Protein AF-0000000068947166 (afdb_homodimer)

Sequence (460 aa):
MSSISSGTAPTTKSAACFSRIQKSATYSSRSMLLSSLSSSSSPASAKLLNSSNGSSSSSSSPKPFRPVMRSREADRLEEERLLHVQWQDITVKMVVDAPASVAYKLYADRELFPKWLPFLSSVEAVEGSPDLSRYLVKFESFGKKFEYYFLAKNLEPIPDRKLHWRSIEGFANRGSVRFFHRGPSSCLVEINFSFEVPHAFAPVAFLMKPFMERLIRGGLESFAAFVKTTMSSISSGTAPTTKSAACFSRIQKSATYSSRSMLLSSLSSSSSPASAKLLNSSNGSSSSSSSPKPFRPVMRSREADRLEEERLLHVQWQDITVKMVVDAPASVAYKLYADRELFPKWLPFLSSVEAVEGSPDLSRYLVKFESFGKKFEYYFLAKNLEPIPDRKLHWRSIEGFANRGSVRFFHRGPSSCLVEINFSFEVPHAFAPVAFLMKPFMERLIRGGLESFAAFVKTT

Structure (mmCIF, N/CA/C/O backbone):
data_AF-0000000068947166-model_v1
#
loop_
_entity.id
_entity.type
_entity.pdbx_description
1 polymer '(rape) hypothetical protein'
#
loop_
_atom_site.group_PDB
_atom_site.id
_atom_site.type_symbol
_atom_site.label_atom_id
_atom_site.label_alt_id
_atom_site.label_comp_id
_atom_site.label_asym_id
_atom_site.label_entity_id
_atom_site.label_seq_id
_atom_site.pdbx_PDB_ins_code
_atom_site.Cartn_x
_atom_site.Cartn_y
_atom_site.Cartn_z
_atom_site.occupancy
_atom_site.B_iso_or_equiv
_atom_site.auth_seq_id
_atom_site.auth_comp_id
_atom_site.auth_asym_id
_atom_site.auth_atom_id
_atom_site.pdbx_PDB_model_num
ATOM 1 N N . MET A 1 1 ? 62.562 11.648 -34.281 1 17.89 1 MET A N 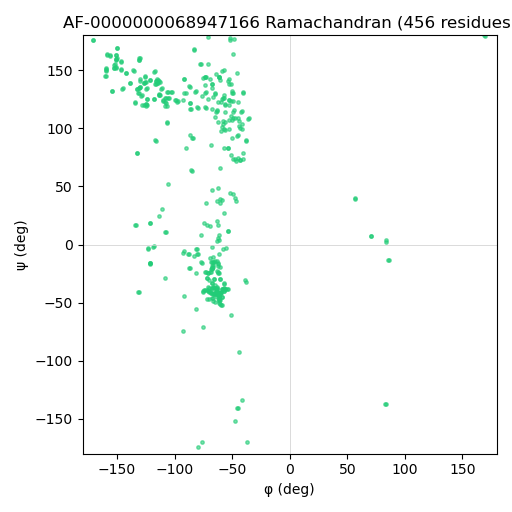1
ATOM 2 C CA . MET A 1 1 ? 63.375 10.922 -33.344 1 17.89 1 MET A CA 1
ATOM 3 C C . MET A 1 1 ? 62.594 9.867 -32.594 1 17.89 1 MET A C 1
ATOM 5 O O . MET A 1 1 ? 61.344 9.914 -32.594 1 17.89 1 MET A O 1
ATOM 9 N N . SER A 1 2 ? 63.219 9.508 -31.375 1 17.89 2 SER A N 1
ATOM 10 C CA . SER A 1 2 ? 63.312 8.273 -30.594 1 17.89 2 SER A CA 1
ATOM 11 C C . SER A 1 2 ? 62 7.902 -29.938 1 17.89 2 SER A C 1
ATOM 13 O O . SER A 1 2 ? 61.125 8.75 -29.797 1 17.89 2 SER A O 1
ATOM 15 N N . SER A 1 3 ? 62.031 6.785 -29.25 1 19.05 3 SER A N 1
ATOM 16 C CA . SER A 1 3 ? 61.625 5.445 -28.859 1 19.05 3 SER A CA 1
ATOM 17 C C . SER A 1 3 ? 60.969 5.453 -27.484 1 19.05 3 SER A C 1
ATOM 19 O O . SER A 1 3 ? 61.594 5.18 -26.469 1 19.05 3 SER A O 1
ATOM 21 N N . ILE A 1 4 ? 60.312 6.523 -27.125 1 21.42 4 ILE A N 1
ATOM 22 C CA . ILE A 1 4 ? 60.062 6.59 -25.688 1 21.42 4 ILE A CA 1
ATOM 23 C C . ILE A 1 4 ? 59.219 5.383 -25.266 1 21.42 4 ILE A C 1
ATOM 25 O O . ILE A 1 4 ? 58.031 5.316 -25.562 1 21.42 4 ILE A O 1
ATOM 29 N N . SER A 1 5 ? 59.75 4.145 -25.359 1 17.81 5 SER A N 1
ATOM 30 C CA . SER A 1 5 ? 59.281 2.779 -25.172 1 17.81 5 SER A CA 1
ATOM 31 C C . SER A 1 5 ? 58.812 2.547 -23.734 1 17.81 5 SER A C 1
ATOM 33 O O . SER A 1 5 ? 58.375 1.447 -23.375 1 17.81 5 SER A O 1
ATOM 35 N N . SER A 1 6 ? 59.062 3.559 -22.797 1 18.94 6 SER A N 1
ATOM 36 C CA . SER A 1 6 ? 59.438 2.936 -21.531 1 18.94 6 SER A CA 1
ATOM 37 C C . SER A 1 6 ? 58.312 2.096 -20.969 1 18.94 6 SER A C 1
ATOM 39 O O . SER A 1 6 ? 57.156 2.537 -20.953 1 18.94 6 SER A O 1
ATOM 41 N N . GLY A 1 7 ? 58.438 0.701 -20.828 1 18.56 7 GLY A N 1
ATOM 42 C CA . GLY A 1 7 ? 57.969 -0.631 -20.5 1 18.56 7 GLY A CA 1
ATOM 43 C C . GLY A 1 7 ? 57.562 -0.778 -19.047 1 18.56 7 GLY A C 1
ATOM 44 O O . GLY A 1 7 ? 57.281 -1.886 -18.578 1 18.56 7 GLY A O 1
ATOM 45 N N . THR A 1 8 ? 57.594 0.301 -18.25 1 18.56 8 THR A N 1
ATOM 46 C CA . THR A 1 8 ? 57.906 -0.115 -16.875 1 18.56 8 THR A CA 1
ATOM 47 C C . THR A 1 8 ? 56.844 -1.096 -16.375 1 18.56 8 THR A C 1
ATOM 49 O O . THR A 1 8 ? 55.656 -0.842 -16.484 1 18.56 8 THR A O 1
ATOM 52 N N . ALA A 1 9 ? 57.219 -2.35 -15.938 1 20.03 9 ALA A N 1
ATOM 53 C CA . ALA A 1 9 ? 56.906 -3.723 -15.555 1 20.03 9 ALA A CA 1
ATOM 54 C C . ALA A 1 9 ? 56.25 -3.773 -14.18 1 20.03 9 ALA A C 1
ATOM 56 O O . ALA A 1 9 ? 55.875 -4.848 -13.703 1 20.03 9 ALA A O 1
ATOM 57 N N . PRO A 1 10 ? 55.688 -2.688 -13.625 1 18.22 10 PRO A N 1
ATOM 58 C CA . PRO A 1 10 ? 55.906 -2.891 -12.188 1 18.22 10 PRO A CA 1
ATOM 59 C C . PRO A 1 10 ? 55.438 -4.254 -11.703 1 18.22 10 PRO A C 1
ATOM 61 O O . PRO A 1 10 ? 54.625 -4.906 -12.383 1 18.22 10 PRO A O 1
ATOM 64 N N . THR A 1 11 ? 55.688 -4.488 -10.344 1 17.38 11 THR A N 1
ATOM 65 C CA . THR A 1 11 ? 56 -5.375 -9.234 1 17.38 11 THR A CA 1
ATOM 66 C C . THR A 1 11 ? 54.812 -6.223 -8.844 1 17.38 11 THR A C 1
ATOM 68 O O . THR A 1 11 ? 53.656 -5.77 -8.945 1 17.38 11 THR A O 1
ATOM 71 N N . THR A 1 12 ? 55.062 -7.438 -8.453 1 17.78 12 THR A N 1
ATOM 72 C CA . THR A 1 12 ? 54.781 -8.836 -8.18 1 17.78 12 THR A CA 1
ATOM 73 C C . THR A 1 12 ? 53.969 -8.984 -6.895 1 17.78 12 THR A C 1
ATOM 75 O O . THR A 1 12 ? 53.688 -10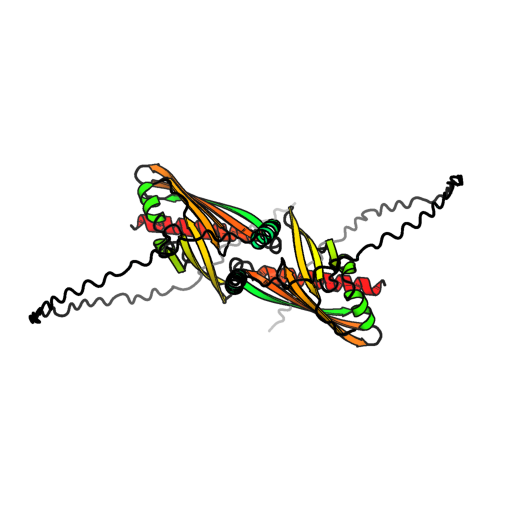.102 -6.457 1 17.78 12 THR A O 1
ATOM 78 N N . LYS A 1 13 ? 53.5 -7.73 -6.34 1 17.55 13 LYS A N 1
ATOM 79 C CA . LYS A 1 13 ? 53.406 -8.062 -4.922 1 17.55 13 LYS A CA 1
ATOM 80 C C . LYS A 1 13 ? 52.812 -9.453 -4.719 1 17.55 13 LYS A C 1
ATOM 82 O O . LYS A 1 13 ? 52.188 -10 -5.629 1 17.55 13 LYS A O 1
ATOM 87 N N . SER A 1 14 ? 51.781 -9.492 -3.703 1 16.3 14 SER A N 1
ATOM 88 C CA . SER A 1 14 ? 51.688 -10.18 -2.42 1 16.3 14 SER A CA 1
ATOM 89 C C . SER A 1 14 ? 51 -11.539 -2.57 1 16.3 14 SER A C 1
ATOM 91 O O . SER A 1 14 ? 50.031 -11.68 -3.295 1 16.3 14 SER A O 1
ATOM 93 N N . ALA A 1 15 ? 51.719 -12.57 -2.119 1 16.28 15 ALA A N 1
ATOM 94 C CA . ALA A 1 15 ? 51.812 -14.008 -1.93 1 16.28 15 ALA A CA 1
ATOM 95 C C . ALA A 1 15 ? 50.531 -14.586 -1.323 1 16.28 15 ALA A C 1
ATOM 97 O O . ALA A 1 15 ? 49.719 -13.852 -0.788 1 16.28 15 ALA A O 1
ATOM 98 N N . ALA A 1 16 ? 50.719 -15.695 -0.586 1 16.22 16 ALA A N 1
ATOM 99 C CA . ALA A 1 16 ? 50.438 -17.125 -0.541 1 16.22 16 ALA A CA 1
ATOM 100 C C . ALA A 1 16 ? 49.406 -17.453 0.522 1 16.22 16 ALA A C 1
ATOM 102 O O . ALA A 1 16 ? 48.75 -18.516 0.466 1 16.22 16 ALA A O 1
ATOM 103 N N . CYS A 1 17 ? 49.281 -16.656 1.667 1 18.05 17 CYS A N 1
ATOM 104 C CA . CYS A 1 17 ? 49.188 -17.594 2.771 1 18.05 17 CYS A CA 1
ATOM 105 C C . CYS A 1 17 ? 47.875 -18.391 2.713 1 18.05 17 CYS A C 1
ATOM 107 O O . CYS A 1 17 ? 46.781 -17.797 2.633 1 18.05 17 CYS A O 1
ATOM 109 N N . PHE A 1 18 ? 47.938 -19.766 2.543 1 16.98 18 PHE A N 1
ATOM 110 C CA . PHE A 1 18 ? 47.281 -21.062 2.377 1 16.98 18 PHE A CA 1
ATOM 111 C C . PHE A 1 18 ? 46.469 -21.406 3.609 1 16.98 18 PHE A C 1
ATOM 113 O O . PHE A 1 18 ? 45.875 -22.484 3.684 1 16.98 18 PHE A O 1
ATOM 120 N N . SER A 1 19 ? 46.375 -20.469 4.684 1 17.69 19 SER A N 1
ATOM 121 C CA . SER A 1 19 ? 46.156 -21.359 5.82 1 17.69 19 SER A CA 1
ATOM 122 C C . SER A 1 19 ? 44.938 -22.219 5.605 1 17.69 19 SER A C 1
ATOM 124 O O . SER A 1 19 ? 43.938 -21.766 5.031 1 17.69 19 SER A O 1
ATOM 126 N N . ARG A 1 20 ? 45.125 -23.578 5.781 1 17.05 20 ARG A N 1
ATOM 127 C CA . ARG A 1 20 ? 44.5 -24.906 5.715 1 17.05 20 ARG A CA 1
ATOM 128 C C . ARG A 1 20 ? 43.312 -25 6.668 1 17.05 20 ARG A C 1
ATOM 130 O O . ARG A 1 20 ? 43.5 -25.109 7.883 1 17.05 20 ARG A O 1
ATOM 137 N N . ILE A 1 21 ? 42.531 -23.984 6.801 1 18.72 21 ILE A N 1
ATOM 138 C CA . ILE A 1 21 ? 41.562 -24.25 7.859 1 18.72 21 ILE A CA 1
ATOM 139 C C . ILE A 1 21 ? 40.938 -25.625 7.68 1 18.72 21 ILE A C 1
ATOM 141 O O . ILE A 1 21 ? 40.438 -25.953 6.609 1 18.72 21 ILE A O 1
ATOM 145 N N . GLN A 1 22 ? 41.406 -26.516 8.68 1 16.22 22 GLN A N 1
ATOM 146 C CA . GLN A 1 22 ? 41.156 -27.906 9.031 1 16.22 22 GLN A CA 1
ATOM 147 C C . GLN A 1 22 ? 39.688 -28.25 9.023 1 16.22 22 GLN A C 1
ATOM 149 O O . GLN A 1 22 ? 38.844 -27.453 9.492 1 16.22 22 GLN A O 1
ATOM 154 N N . LYS A 1 23 ? 39.312 -29.219 8.242 1 17.73 23 LYS A N 1
ATOM 155 C CA . LYS A 1 23 ? 38.188 -30.047 7.801 1 17.73 23 LYS A CA 1
ATOM 156 C C . LYS A 1 23 ? 37.562 -30.812 8.977 1 17.73 23 LYS A C 1
ATOM 158 O O . LYS A 1 23 ? 36.719 -31.656 8.781 1 17.73 23 LYS A O 1
ATOM 163 N N . SER A 1 24 ? 37.438 -30.203 10.227 1 17.11 24 SER A N 1
ATOM 164 C CA . SER A 1 24 ? 37.156 -31.297 11.141 1 17.11 24 SER A CA 1
ATOM 165 C C . SER A 1 24 ? 35.906 -32.062 10.695 1 17.11 24 SER A C 1
ATOM 167 O O . SER A 1 24 ? 34.812 -31.516 10.602 1 17.11 24 SER A O 1
ATOM 169 N N . ALA A 1 25 ? 36.094 -33.219 10.016 1 16.91 25 ALA A N 1
ATOM 170 C CA . ALA A 1 25 ? 35.312 -34.312 9.43 1 16.91 25 ALA A CA 1
ATOM 171 C C . ALA A 1 25 ? 34.625 -35.125 10.508 1 16.91 25 ALA A C 1
ATOM 173 O O . ALA A 1 25 ? 33.844 -36.031 10.203 1 16.91 25 ALA A O 1
ATOM 174 N N . THR A 1 26 ? 34.75 -34.906 11.773 1 17.62 26 THR A N 1
ATOM 175 C CA . THR A 1 26 ? 34.656 -36.25 12.297 1 17.62 26 THR A CA 1
ATOM 176 C C . THR A 1 26 ? 33.312 -36.906 11.906 1 17.62 26 THR A C 1
ATOM 178 O O . THR A 1 26 ? 32.281 -36.281 12.062 1 17.62 26 THR A O 1
ATOM 181 N N . TYR A 1 27 ? 33.438 -38.156 11.234 1 16.06 27 TYR A N 1
ATOM 182 C CA . TYR A 1 27 ? 32.688 -39.219 10.586 1 16.06 27 TYR A CA 1
ATOM 183 C C . TYR A 1 27 ? 31.875 -40 11.609 1 16.06 27 TYR A C 1
ATOM 185 O O . TYR A 1 27 ? 31.141 -40.938 11.25 1 16.06 27 TYR A O 1
ATOM 193 N N . SER A 1 28 ? 32.062 -39.844 12.875 1 15.98 28 SER A N 1
ATOM 194 C CA . SER A 1 28 ? 31.906 -41.188 13.383 1 15.98 28 SER A CA 1
ATOM 195 C C . SER A 1 28 ? 30.609 -41.812 12.898 1 15.98 28 SER A C 1
ATOM 197 O O . SER A 1 28 ? 29.688 -41.125 12.492 1 15.98 28 SER A O 1
ATOM 199 N N . SER A 1 29 ? 30.547 -43.219 13.367 1 16.17 29 SER A N 1
ATOM 200 C CA . SER A 1 29 ? 30.188 -44.625 13.141 1 16.17 29 SER A CA 1
ATOM 201 C C . SER A 1 29 ? 28.688 -44.844 13.289 1 16.17 29 SER A C 1
ATOM 203 O O . SER A 1 29 ? 27.984 -44 13.883 1 16.17 29 SER A O 1
ATOM 205 N N . ARG A 1 30 ? 28.328 -46.219 13.305 1 16.73 30 ARG A N 1
ATOM 206 C CA . ARG A 1 30 ? 27.5 -47.25 12.688 1 16.73 30 ARG A CA 1
ATOM 207 C C . ARG A 1 30 ? 26.172 -47.406 13.406 1 16.73 30 ARG A C 1
ATOM 209 O O . ARG A 1 30 ? 25.109 -47.406 12.766 1 16.73 30 ARG A O 1
ATOM 216 N N . SER A 1 31 ? 26.188 -48.062 14.664 1 16.84 31 SER A N 1
ATOM 217 C CA . SER A 1 31 ? 25.609 -49.406 14.773 1 16.84 31 SER A CA 1
ATOM 218 C C . SER A 1 31 ? 24.094 -49.344 14.875 1 16.84 31 SER A C 1
ATOM 220 O O . SER A 1 31 ? 23.531 -48.281 15.156 1 16.84 31 SER A O 1
ATOM 222 N N . MET A 1 32 ? 23.516 -50.625 15.109 1 16.52 32 MET A N 1
ATOM 223 C CA . MET A 1 32 ? 22.516 -51.594 14.695 1 16.52 32 MET A CA 1
ATOM 224 C C . MET A 1 32 ? 21.219 -51.406 15.453 1 16.52 32 MET A C 1
ATOM 226 O O . MET A 1 32 ? 20.125 -51.531 14.883 1 16.52 32 MET A O 1
ATOM 230 N N . LEU A 1 33 ? 21.234 -51.188 16.828 1 17.17 33 LEU A N 1
ATOM 231 C CA . LEU A 1 33 ? 20.484 -52.281 17.469 1 17.17 33 LEU A CA 1
ATOM 232 C C . LEU A 1 33 ? 18.984 -52.062 17.281 1 17.17 33 LEU A C 1
ATOM 234 O O . LEU A 1 33 ? 18.484 -50.938 17.438 1 17.17 33 LEU A O 1
ATOM 238 N N . LEU A 1 34 ? 18.359 -53.125 16.781 1 17.88 34 LEU A N 1
ATOM 239 C CA . LEU A 1 34 ? 17.094 -53.656 16.312 1 17.88 34 LEU A CA 1
ATOM 240 C C . LEU A 1 34 ? 16.062 -53.656 17.438 1 17.88 34 LEU A C 1
ATOM 242 O O . LEU A 1 34 ? 14.906 -54.062 17.219 1 17.88 34 LEU A O 1
ATOM 246 N N . SER A 1 35 ? 16.391 -53.094 18.594 1 17.62 35 SER A N 1
ATOM 247 C CA . SER A 1 35 ? 15.594 -53.906 19.5 1 17.62 35 SER A CA 1
ATOM 248 C C . SER A 1 35 ? 14.133 -53.938 19.078 1 17.62 35 SER A C 1
ATOM 250 O O . SER A 1 35 ? 13.617 -52.969 18.516 1 17.62 35 SER A O 1
ATOM 252 N N . SER A 1 36 ? 13.594 -55.188 19.188 1 18.36 36 SER A N 1
ATOM 253 C CA . SER A 1 36 ? 12.453 -56.031 18.906 1 18.36 36 SER A CA 1
ATOM 254 C C . SER A 1 36 ? 11.195 -55.531 19.609 1 18.36 36 SER A C 1
ATOM 256 O O . SER A 1 36 ? 10.141 -56.156 19.547 1 18.36 36 SER A O 1
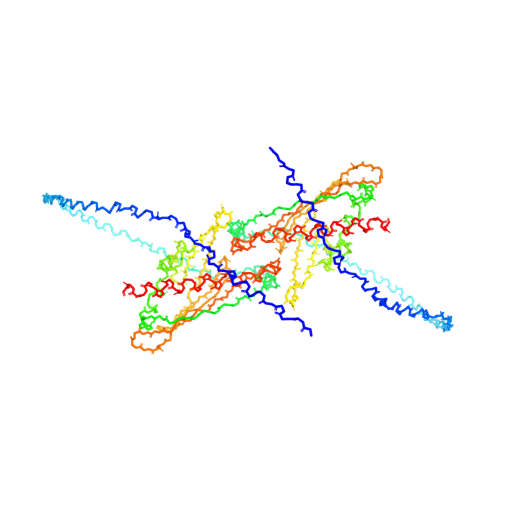ATOM 258 N N . LEU A 1 37 ? 11.195 -54.312 20.047 1 18.8 37 LEU A N 1
ATOM 259 C CA . LEU A 1 37 ? 10.133 -54.344 21.047 1 18.8 37 LEU A CA 1
ATOM 260 C C . LEU A 1 37 ? 8.852 -54.938 20.453 1 18.8 37 LEU A C 1
ATOM 262 O O . LEU A 1 37 ? 8.469 -54.625 19.344 1 18.8 37 LEU A O 1
ATOM 266 N N . SER A 1 38 ? 8.422 -56 21.172 1 17.45 38 SER A N 1
ATOM 267 C CA . SER A 1 38 ? 7.434 -57.062 21.188 1 17.45 38 SER A CA 1
ATOM 268 C C . SER A 1 38 ? 6.031 -56.531 20.922 1 17.45 38 SER A C 1
ATOM 270 O O . SER A 1 38 ? 5.766 -55.344 21.109 1 17.45 38 SER A O 1
ATOM 272 N N . SER A 1 39 ? 5.184 -57.5 20.594 1 17.27 39 SER A N 1
ATOM 273 C CA . SER A 1 39 ? 4.039 -57.969 19.812 1 17.27 39 SER A CA 1
ATOM 274 C C . SER A 1 39 ? 2.725 -57.531 20.453 1 17.27 39 SER A C 1
ATOM 276 O O . SER A 1 39 ? 1.707 -57.406 19.766 1 17.27 39 SER A O 1
ATOM 278 N N . SER A 1 40 ? 2.66 -57.25 21.797 1 18.58 40 SER A N 1
ATOM 279 C CA . SER A 1 40 ? 1.491 -57.969 22.266 1 18.58 40 SER A CA 1
ATOM 280 C C . SER A 1 40 ? 0.206 -57.406 21.672 1 18.58 40 SER A C 1
ATOM 282 O O . SER A 1 40 ? 0.058 -56.188 21.578 1 18.58 40 SER A O 1
ATOM 284 N N . SER A 1 41 ? -0.569 -58.281 21.078 1 18.53 41 SER A N 1
ATOM 285 C CA . SER A 1 41 ? -1.739 -58.406 20.219 1 18.53 41 SER A CA 1
ATOM 286 C C . SER A 1 41 ? -3.014 -58 20.938 1 18.53 41 SER A C 1
ATOM 288 O O . SER A 1 41 ? -4.086 -57.938 20.344 1 18.53 41 SER A O 1
ATOM 290 N N . SER A 1 42 ? -3.027 -57.281 22.109 1 19.97 42 SER A N 1
ATOM 291 C CA . SER A 1 42 ? -4.293 -57.75 22.688 1 19.97 42 SER A CA 1
ATOM 292 C C . SER A 1 42 ? -5.465 -57.406 21.766 1 19.97 42 SER A C 1
ATOM 294 O O . SER A 1 42 ? -5.441 -56.406 21.062 1 19.97 42 SER A O 1
ATOM 296 N N . PRO A 1 43 ? -6.43 -58.406 21.703 1 20.73 43 PRO A N 1
ATOM 297 C CA . PRO A 1 43 ? -7.555 -58.688 20.812 1 20.73 43 PRO A CA 1
ATOM 298 C C . PRO A 1 43 ? -8.68 -57.656 20.922 1 20.73 43 PRO A C 1
ATOM 300 O O . PRO A 1 43 ? -9.305 -57.531 21.984 1 20.73 43 PRO A O 1
ATOM 303 N N . ALA A 1 44 ? -8.43 -56.438 20.906 1 20 44 ALA A N 1
ATOM 304 C CA . ALA A 1 44 ? -9.633 -55.656 21.234 1 20 44 ALA A CA 1
ATOM 305 C C . ALA A 1 44 ? -10.812 -56.094 20.359 1 20 44 ALA A C 1
ATOM 307 O O . ALA A 1 44 ? -10.656 -56.281 19.156 1 20 44 ALA A O 1
ATOM 308 N N . SER A 1 45 ? -11.805 -56.75 21.047 1 20.14 45 SER A N 1
ATOM 309 C CA . SER A 1 45 ? -13.102 -57.281 20.641 1 20.14 45 SER A CA 1
ATOM 310 C C . SER A 1 45 ? -13.898 -56.219 19.859 1 20.14 45 SER A C 1
ATOM 312 O O . SER A 1 45 ? -13.945 -55.062 20.266 1 20.14 45 SER A O 1
ATOM 314 N N . ALA A 1 46 ? -14.125 -56.469 18.625 1 18.22 46 ALA A N 1
ATOM 315 C CA . ALA A 1 46 ? -14.867 -55.812 17.578 1 18.22 46 ALA A CA 1
ATOM 316 C C . ALA A 1 46 ? -16.344 -55.688 17.938 1 18.22 46 ALA A C 1
ATOM 318 O O . ALA A 1 46 ? -17.172 -56.438 17.438 1 18.22 46 ALA A O 1
ATOM 319 N N . LYS A 1 47 ? -16.766 -55.469 19.203 1 20.92 47 LYS A N 1
ATOM 320 C CA . LYS A 1 47 ? -18.219 -55.562 19.188 1 20.92 47 LYS A CA 1
ATOM 321 C C . LYS A 1 47 ? -18.812 -54.688 18.078 1 20.92 47 LYS A C 1
ATOM 323 O O . LYS A 1 47 ? -18.547 -53.5 18 1 20.92 47 LYS A O 1
ATOM 328 N N . LEU A 1 48 ? -19.031 -55.25 16.828 1 18.66 48 LEU A N 1
ATOM 329 C CA . LEU A 1 48 ? -19.672 -54.781 15.609 1 18.66 48 LEU A CA 1
ATOM 330 C C . LEU A 1 48 ? -21.047 -54.188 15.906 1 18.66 48 LEU A C 1
ATOM 332 O O . LEU A 1 48 ? -21.984 -54.906 16.203 1 18.66 48 LEU A O 1
ATOM 336 N N . LEU A 1 49 ? -21.172 -53.344 17 1 19.61 49 LEU A N 1
ATOM 337 C CA . LEU A 1 49 ? -22.594 -53.031 17.141 1 19.61 49 LEU A CA 1
ATOM 338 C C . LEU A 1 49 ? -23.156 -52.5 15.828 1 19.61 49 LEU A C 1
ATOM 340 O O . LEU A 1 49 ? -22.562 -51.656 15.188 1 19.61 49 LEU A O 1
ATOM 344 N N . ASN A 1 50 ? -23.984 -53.375 15.133 1 18.7 50 ASN A N 1
ATOM 345 C CA . ASN A 1 50 ? -24.75 -53.281 13.891 1 18.7 50 ASN A CA 1
ATOM 346 C C . ASN A 1 50 ? -25.703 -52.094 13.922 1 18.7 50 ASN A C 1
ATOM 348 O O . ASN A 1 50 ? -26.484 -51.906 12.992 1 18.7 50 ASN A O 1
ATOM 352 N N . SER A 1 51 ? -25.844 -51.281 15 1 21.75 51 SER A N 1
ATOM 353 C CA . SER A 1 51 ? -27.172 -50.688 14.922 1 21.75 51 SER A CA 1
ATOM 354 C C . SER A 1 51 ? -27.312 -49.844 13.664 1 21.75 51 SER A C 1
ATOM 356 O O . SER A 1 51 ? -26.453 -49.031 13.352 1 21.75 51 SER A O 1
ATOM 358 N N . SER A 1 52 ? -28.047 -50.375 12.703 1 20.55 52 SER A N 1
ATOM 359 C CA . SER A 1 52 ? -28.438 -49.875 11.383 1 20.55 52 SER A CA 1
ATOM 360 C C . SER A 1 52 ? -29.094 -48.5 11.477 1 20.55 52 SER A C 1
ATOM 362 O O . SER A 1 52 ? -29.547 -47.969 10.469 1 20.55 52 SER A O 1
ATOM 364 N N . ASN A 1 53 ? -29.062 -47.781 12.578 1 22.11 53 ASN A N 1
ATOM 365 C CA . ASN A 1 53 ? -30.078 -46.75 12.461 1 22.11 53 ASN A CA 1
ATOM 366 C C . ASN A 1 53 ? -29.828 -45.875 11.234 1 22.11 53 ASN A C 1
ATOM 368 O O . ASN A 1 53 ? -28.719 -45.406 11.016 1 22.11 53 ASN A O 1
ATOM 372 N N . GLY A 1 54 ? -30.578 -46.125 10.148 1 21.98 54 GLY A N 1
ATOM 373 C CA . GLY A 1 54 ? -30.703 -45.438 8.875 1 21.98 54 GLY A CA 1
ATOM 374 C C . GLY A 1 54 ? -30.859 -43.938 9.023 1 21.98 54 GLY A C 1
ATOM 375 O O . GLY A 1 54 ? -31.969 -43.406 8.875 1 21.98 54 GLY A O 1
ATOM 376 N N . SER A 1 55 ? -30.219 -43.25 9.938 1 24.69 55 SER A N 1
ATOM 377 C CA . SER A 1 55 ? -30.625 -41.844 9.938 1 24.69 55 SER A CA 1
ATOM 378 C C . SER A 1 55 ? -30.391 -41.219 8.578 1 24.69 55 SER A C 1
ATOM 380 O O . SER A 1 55 ? -29.344 -41.406 7.965 1 24.69 55 SER A O 1
ATOM 382 N N . SER A 1 56 ? -31.5 -40.969 7.812 1 24.14 56 SER A N 1
ATOM 383 C CA . SER A 1 56 ? -31.594 -40.188 6.566 1 24.14 56 SER A CA 1
ATOM 384 C C . SER A 1 56 ? -30.938 -38.844 6.695 1 24.14 56 SER A C 1
ATOM 386 O O . SER A 1 56 ? -31.312 -38.031 7.559 1 24.14 56 SER A O 1
ATOM 388 N N . SER A 1 57 ? -29.656 -38.781 6.719 1 26.56 57 SER A N 1
ATOM 389 C CA . SER A 1 57 ? -29 -37.469 6.703 1 26.56 57 SER A CA 1
ATOM 390 C C . SER A 1 57 ? -29.469 -36.625 5.531 1 26.56 57 SER A C 1
ATOM 392 O O . SER A 1 57 ? -29.359 -37.031 4.371 1 26.56 57 SER A O 1
ATOM 394 N N . SER A 1 58 ? -30.625 -35.969 5.742 1 28.08 58 SER A N 1
ATOM 395 C CA . SER A 1 58 ? -31.062 -34.969 4.785 1 28.08 58 SER A CA 1
ATOM 396 C C . SER A 1 58 ? -29.891 -34.062 4.395 1 28.08 58 SER A C 1
ATOM 398 O O . SER A 1 58 ? -29.188 -33.531 5.262 1 28.08 58 SER A O 1
ATOM 400 N N . SER A 1 59 ? -29.266 -34.406 3.352 1 27.27 59 SER A N 1
ATOM 401 C CA . SER A 1 59 ? -28.219 -33.625 2.697 1 27.27 59 SER A CA 1
ATOM 402 C C . SER A 1 59 ? -28.641 -32.188 2.541 1 27.27 59 SER A C 1
ATOM 404 O O . SER A 1 59 ? -29.625 -31.875 1.868 1 27.27 59 SER A O 1
ATOM 406 N N . SER A 1 60 ? -28.688 -31.453 3.65 1 31 60 SER A N 1
ATOM 407 C CA . SER A 1 60 ? -28.891 -30.031 3.422 1 31 60 SER A CA 1
ATOM 408 C C . SER A 1 60 ? -28.062 -29.531 2.248 1 31 60 SER A C 1
ATOM 410 O O . SER A 1 60 ? -26.891 -29.891 2.115 1 31 60 SER A O 1
ATOM 412 N N . SER A 1 61 ? -28.703 -29.312 1.121 1 28.64 61 SER A N 1
ATOM 413 C CA . SER A 1 61 ? -28.156 -28.719 -0.099 1 28.64 61 SER A CA 1
ATOM 414 C C . SER A 1 61 ? -27.266 -27.531 0.216 1 28.64 61 SER A C 1
ATOM 416 O O . SER A 1 61 ? -27.531 -26.766 1.147 1 28.64 61 SER A O 1
ATOM 418 N N . PRO A 1 62 ? -26.016 -27.625 -0.04 1 33 62 PRO A N 1
ATOM 419 C CA . PRO A 1 62 ? -25.141 -26.469 0.175 1 33 62 PRO A CA 1
ATOM 420 C C . PRO A 1 62 ? -25.766 -25.156 -0.34 1 33 62 PRO A C 1
ATOM 422 O O . PRO A 1 62 ? -26.438 -25.156 -1.376 1 33 62 PRO A O 1
ATOM 425 N N . LYS A 1 63 ? -26.234 -24.266 0.466 1 36.97 63 LYS A N 1
ATOM 426 C CA . LYS A 1 63 ? -26.719 -22.953 0.045 1 36.97 63 LYS A CA 1
ATOM 427 C C . LYS A 1 63 ? -25.906 -22.406 -1.124 1 36.97 63 LYS A C 1
ATOM 429 O O . LYS A 1 63 ? -24.672 -22.469 -1.107 1 36.97 63 LYS A O 1
ATOM 434 N N . PRO A 1 64 ? -26.5 -22.375 -2.242 1 31.77 64 PRO A N 1
ATOM 435 C CA . PRO A 1 64 ? -25.797 -21.859 -3.412 1 31.77 64 PRO A CA 1
ATOM 436 C C . PRO A 1 64 ? -24.953 -20.625 -3.092 1 31.77 64 PRO A C 1
ATOM 438 O O . PRO A 1 64 ? -25.266 -19.891 -2.156 1 31.77 64 PRO A O 1
ATOM 441 N N . PHE A 1 65 ? -23.703 -20.547 -3.457 1 34.22 65 PHE A N 1
ATOM 442 C CA . PHE A 1 65 ? -22.859 -19.359 -3.398 1 34.22 65 PHE A CA 1
ATOM 443 C C . PHE A 1 65 ? -23.625 -18.125 -3.883 1 34.22 65 PHE A C 1
ATOM 445 O O . PHE A 1 65 ? -24.016 -18.062 -5.047 1 34.22 65 PHE A O 1
ATOM 452 N N . ARG A 1 66 ? -24.562 -17.547 -3.201 1 36 66 ARG A N 1
ATOM 453 C CA . ARG A 1 66 ? -25.203 -16.312 -3.668 1 36 66 ARG A CA 1
ATOM 454 C C . ARG A 1 66 ? -24.156 -15.281 -4.078 1 36 66 ARG A C 1
ATOM 456 O O . ARG A 1 66 ? -23.25 -14.969 -3.307 1 36 66 ARG A O 1
ATOM 463 N N . PRO A 1 67 ? -24.062 -15.07 -5.348 1 40.28 67 PRO A N 1
ATOM 464 C CA . PRO A 1 67 ? -23.188 -13.977 -5.746 1 40.28 67 PRO A CA 1
ATOM 465 C C . PRO A 1 67 ? -23.328 -12.742 -4.859 1 40.28 67 PRO A C 1
ATOM 467 O O . PRO A 1 67 ? -24.453 -12.328 -4.555 1 40.28 67 PRO A O 1
ATOM 470 N N . VAL A 1 68 ? -22.516 -12.508 -3.934 1 43.31 68 VAL A N 1
ATOM 471 C CA . VAL A 1 68 ? -22.656 -11.336 -3.076 1 43.31 68 VAL A CA 1
ATOM 472 C C . VAL A 1 68 ? -23.062 -10.125 -3.916 1 43.31 68 VAL A C 1
ATOM 474 O O . VAL A 1 68 ? -22.297 -9.672 -4.773 1 43.31 68 VAL A O 1
ATOM 477 N N . MET A 1 69 ? -24.203 -10.117 -4.297 1 47.94 69 MET A N 1
ATOM 478 C CA . MET A 1 69 ? -24.672 -8.852 -4.855 1 47.94 69 MET A CA 1
ATOM 479 C C . MET A 1 69 ? -24.094 -7.672 -4.07 1 47.94 69 MET A C 1
ATOM 481 O O . MET A 1 69 ? -24.406 -7.504 -2.889 1 47.94 69 MET A O 1
ATOM 485 N N . ARG A 1 70 ? -22.922 -7.309 -4.59 1 59.91 70 ARG A N 1
ATOM 486 C CA . ARG A 1 70 ? -22.344 -6.148 -3.924 1 59.91 70 ARG A CA 1
ATOM 487 C C . ARG A 1 70 ? -23.328 -4.996 -3.863 1 59.91 70 ARG A C 1
ATOM 489 O O . ARG A 1 70 ? -24 -4.691 -4.852 1 59.91 70 ARG A O 1
ATOM 496 N N . SER A 1 71 ? -23.594 -4.523 -2.76 1 65.19 71 SER A N 1
ATOM 497 C CA . SER A 1 71 ? -24.438 -3.344 -2.588 1 65.19 71 SER A CA 1
ATOM 498 C C . SER A 1 71 ? -23.922 -2.176 -3.428 1 65.19 71 SER A C 1
ATOM 500 O O . SER A 1 71 ? -22.75 -2.123 -3.779 1 65.19 71 SER A O 1
ATOM 502 N N . ARG A 1 72 ? -24.766 -1.39 -4.035 1 68.12 72 ARG A N 1
ATOM 503 C CA . ARG A 1 72 ? -24.422 -0.166 -4.754 1 68.12 72 ARG A CA 1
ATOM 504 C C . ARG A 1 72 ? -23.312 0.593 -4.043 1 68.12 72 ARG A C 1
ATOM 506 O O . ARG A 1 72 ? -22.422 1.163 -4.691 1 68.12 72 ARG A O 1
ATOM 513 N N . GLU A 1 73 ? -23.375 0.435 -2.754 1 70.06 73 GLU A N 1
ATOM 514 C CA . GLU A 1 73 ? -22.359 1.116 -1.968 1 70.06 73 GLU A CA 1
ATOM 515 C C . GLU A 1 73 ? -20.984 0.444 -2.133 1 70.06 73 GLU A C 1
ATOM 517 O O . GLU A 1 73 ? -19.969 1.121 -2.266 1 70.06 73 GLU A O 1
ATOM 522 N N . ALA A 1 74 ? -21.031 -0.829 -2.188 1 68.38 74 ALA A N 1
ATOM 523 C CA . ALA A 1 74 ? -19.781 -1.565 -2.377 1 68.38 74 ALA A CA 1
ATOM 524 C C . ALA A 1 74 ? -19.188 -1.281 -3.75 1 68.38 74 ALA A C 1
ATOM 526 O O . ALA A 1 74 ? -17.969 -1.121 -3.881 1 68.38 74 ALA A O 1
ATOM 527 N N . ASP A 1 75 ? -20.062 -1.155 -4.629 1 73.62 75 ASP A N 1
ATOM 528 C CA . ASP A 1 75 ? -19.609 -0.853 -5.98 1 73.62 75 ASP A CA 1
ATOM 529 C C . ASP A 1 75 ? -19 0.541 -6.055 1 73.62 75 ASP A C 1
ATOM 531 O O . ASP A 1 75 ? -17.969 0.734 -6.711 1 73.62 75 ASP A O 1
ATOM 535 N N . ARG A 1 76 ? -19.656 1.546 -5.469 1 70.31 76 ARG A N 1
ATOM 536 C CA . ARG A 1 76 ? -19.141 2.912 -5.449 1 70.31 76 ARG A CA 1
ATOM 537 C C . ARG A 1 76 ? -17.781 2.975 -4.777 1 70.31 76 ARG A C 1
ATOM 539 O O . ARG A 1 76 ? -16.844 3.598 -5.297 1 70.31 76 ARG A O 1
ATOM 546 N N . LEU A 1 77 ? -17.562 2.238 -3.76 1 71.12 77 LEU A N 1
ATOM 547 C CA . LEU A 1 77 ? -16.312 2.225 -3.018 1 71.12 77 LEU A CA 1
ATOM 548 C C . LEU A 1 77 ? -15.203 1.575 -3.838 1 71.12 77 LEU A C 1
ATOM 550 O O . LEU A 1 77 ? -14.062 2.041 -3.824 1 71.12 77 LEU A O 1
ATOM 554 N N . GLU A 1 78 ? -15.656 0.519 -4.504 1 75.62 78 GLU A N 1
ATOM 555 C CA . GLU A 1 78 ? -14.695 -0.161 -5.363 1 75.62 78 GLU A CA 1
ATOM 556 C C . GLU A 1 78 ? -14.242 0.741 -6.508 1 75.62 78 GLU A C 1
ATOM 558 O O . GLU A 1 78 ? -13.055 0.792 -6.836 1 75.62 78 GLU A O 1
ATOM 563 N N . GLU A 1 79 ? -15.195 1.46 -7.078 1 77.19 79 GLU A N 1
ATOM 564 C CA . GLU A 1 79 ? -14.859 2.402 -8.141 1 77.19 79 GLU A CA 1
ATOM 565 C C . GLU A 1 79 ? -13.914 3.488 -7.641 1 77.19 79 GLU A C 1
ATOM 567 O O . GLU A 1 79 ? -12.945 3.84 -8.32 1 77.19 79 GLU A O 1
ATOM 572 N N . GLU A 1 80 ? -14.164 3.953 -6.543 1 73.5 80 GLU A N 1
ATOM 573 C CA . GLU A 1 80 ? -13.32 4.98 -5.934 1 73.5 80 GLU A CA 1
ATOM 574 C C . GLU A 1 80 ? -11.93 4.438 -5.629 1 73.5 80 GLU A C 1
ATOM 576 O O . GLU A 1 80 ? -10.93 5.121 -5.863 1 73.5 80 GLU A O 1
ATOM 581 N N . ARG A 1 81 ? -11.906 3.209 -5.129 1 77.31 81 ARG A N 1
ATOM 582 C CA . ARG A 1 81 ? -10.633 2.57 -4.82 1 77.31 81 ARG A CA 1
ATOM 583 C C . ARG A 1 81 ? -9.781 2.416 -6.078 1 77.31 81 ARG A C 1
ATOM 585 O O . ARG A 1 81 ? -8.578 2.701 -6.059 1 77.31 81 ARG A O 1
ATOM 592 N N . LEU A 1 82 ? -10.43 2.045 -7.125 1 81.06 82 LEU A N 1
ATOM 593 C CA . LEU A 1 82 ? -9.727 1.756 -8.367 1 81.06 82 LEU A CA 1
ATOM 594 C C . LEU A 1 82 ? -9.117 3.025 -8.953 1 81.06 82 LEU A C 1
ATOM 596 O O . LEU A 1 82 ? -8.148 2.957 -9.727 1 81.06 82 LEU A O 1
ATOM 600 N N . LEU A 1 83 ? -9.625 4.16 -8.492 1 80.38 83 LEU A N 1
ATOM 601 C CA . LEU A 1 83 ? -9.086 5.441 -8.945 1 80.38 83 LEU A CA 1
ATOM 602 C C . LEU A 1 83 ? -7.812 5.793 -8.188 1 80.38 83 LEU A C 1
ATOM 604 O O . LEU A 1 83 ? -7.07 6.691 -8.594 1 80.38 83 LEU A O 1
ATOM 608 N N . HIS A 1 84 ? -7.512 5.027 -7.188 1 86.19 84 HIS A N 1
ATOM 609 C CA . HIS A 1 84 ? -6.406 5.398 -6.312 1 86.19 84 HIS A CA 1
ATOM 610 C C . HIS A 1 84 ? -5.344 4.309 -6.273 1 86.19 84 HIS A C 1
ATOM 612 O O . HIS A 1 84 ? -4.59 4.203 -5.301 1 86.19 84 HIS A O 1
ATOM 618 N N . VAL A 1 85 ? -5.434 3.449 -7.336 1 90.5 85 VAL A N 1
ATOM 619 C CA . VAL A 1 85 ? -4.406 2.412 -7.398 1 90.5 85 VAL A CA 1
ATOM 620 C C . VAL A 1 85 ? -3.793 2.375 -8.797 1 90.5 85 VAL A C 1
ATOM 622 O O . VAL A 1 85 ? -4.359 2.924 -9.742 1 90.5 85 VAL A O 1
ATOM 625 N N . GLN A 1 86 ? -2.602 1.824 -8.938 1 89.31 86 GLN A N 1
ATOM 626 C CA . GLN A 1 86 ? -1.962 1.512 -10.211 1 89.31 86 GLN A CA 1
ATOM 627 C C . GLN A 1 86 ? -1.529 0.049 -10.266 1 89.31 86 GLN A C 1
ATOM 629 O O . GLN A 1 86 ? -1.081 -0.509 -9.258 1 89.31 86 GLN A O 1
ATOM 634 N N . TRP A 1 87 ? -1.76 -0.563 -11.461 1 92.94 87 TRP A N 1
ATOM 635 C CA . TRP A 1 87 ? -1.333 -1.942 -11.672 1 92.94 87 TRP A CA 1
ATOM 636 C C . TRP A 1 87 ? 0.115 -1.998 -12.148 1 92.94 87 TRP A C 1
ATOM 638 O O . TRP A 1 87 ? 0.528 -1.198 -12.992 1 92.94 87 TRP A O 1
ATOM 648 N N . GLN A 1 88 ? 0.832 -2.883 -11.562 1 93.62 88 GLN A N 1
ATOM 649 C CA . GLN A 1 88 ? 2.191 -3.176 -12.008 1 93.62 88 GLN A CA 1
ATOM 650 C C . GLN A 1 88 ? 2.293 -4.582 -12.586 1 93.62 88 GLN A C 1
ATOM 652 O O . GLN A 1 88 ? 1.687 -5.52 -12.062 1 93.62 88 GLN A O 1
ATOM 657 N N . ASP A 1 89 ? 3.047 -4.68 -13.648 1 96.62 89 ASP A N 1
ATOM 658 C CA . ASP A 1 89 ? 3.162 -5.953 -14.344 1 96.62 89 ASP A CA 1
ATOM 659 C C . ASP A 1 89 ? 4.594 -6.488 -14.289 1 96.62 89 ASP A C 1
ATOM 661 O O . ASP A 1 89 ? 5.551 -5.727 -14.43 1 96.62 89 ASP A O 1
ATOM 665 N N . ILE A 1 90 ? 4.664 -7.734 -14.117 1 97.25 90 ILE A N 1
ATOM 666 C CA . ILE A 1 90 ? 5.934 -8.453 -14.086 1 97.25 90 ILE A CA 1
ATOM 667 C C . ILE A 1 90 ? 5.875 -9.648 -15.031 1 97.25 90 ILE A C 1
ATOM 669 O O . ILE A 1 90 ? 4.875 -10.367 -15.07 1 97.25 90 ILE A O 1
ATOM 673 N N . THR A 1 91 ? 6.883 -9.836 -15.781 1 98.62 91 THR A N 1
ATOM 674 C CA . THR A 1 91 ? 7.02 -11.016 -16.625 1 98.62 91 THR A CA 1
ATOM 675 C C . THR A 1 91 ? 8.367 -11.688 -16.391 1 98.62 91 THR A C 1
ATOM 677 O O . THR A 1 91 ? 9.414 -11.031 -16.422 1 98.62 91 THR A O 1
ATOM 680 N N . VAL A 1 92 ? 8.336 -12.93 -16.141 1 98.69 92 VAL A N 1
ATOM 681 C CA . VAL A 1 92 ? 9.539 -13.734 -15.977 1 98.69 92 VAL A CA 1
ATOM 682 C C . VAL A 1 92 ? 9.445 -14.992 -16.844 1 98.69 92 VAL A C 1
ATOM 684 O O . VAL A 1 92 ? 8.383 -15.594 -16.953 1 98.69 92 VAL A O 1
ATOM 687 N N . LYS A 1 93 ? 10.523 -15.398 -17.422 1 98.5 93 LYS A N 1
ATOM 688 C CA . LYS A 1 93 ? 10.602 -16.609 -18.234 1 98.5 93 LYS A CA 1
ATOM 689 C C . LYS A 1 93 ? 11.859 -17.406 -17.922 1 98.5 93 LYS A C 1
ATOM 691 O O . LYS A 1 93 ? 12.906 -16.828 -17.594 1 98.5 93 LYS A O 1
ATOM 696 N N . MET A 1 94 ? 11.703 -18.688 -18.094 1 98.56 94 MET A N 1
ATOM 697 C CA . MET A 1 94 ? 12.852 -19.547 -17.859 1 98.56 94 MET A CA 1
ATOM 698 C C . MET A 1 94 ? 12.672 -20.891 -18.547 1 98.56 94 MET A C 1
ATOM 700 O O . MET A 1 94 ? 11.555 -21.422 -18.625 1 98.56 94 MET A O 1
ATOM 704 N N . VAL A 1 95 ? 13.742 -21.422 -19.016 1 98.19 95 VAL A N 1
ATOM 705 C CA . VAL A 1 95 ? 13.719 -22.781 -19.547 1 98.19 95 VAL A CA 1
ATOM 706 C C . VAL A 1 95 ? 13.805 -23.797 -18.406 1 98.19 95 VAL A C 1
ATOM 708 O O . VAL A 1 95 ? 14.625 -23.641 -17.5 1 98.19 95 VAL A O 1
ATOM 711 N N . VAL A 1 96 ? 12.93 -24.75 -18.484 1 98.12 96 VAL A N 1
ATOM 712 C CA . VAL A 1 96 ? 12.859 -25.828 -17.516 1 98.12 96 VAL A CA 1
ATOM 713 C C . VAL A 1 96 ? 13.141 -27.156 -18.219 1 98.12 96 VAL A C 1
ATOM 715 O O . VAL A 1 96 ? 12.625 -27.422 -19.297 1 98.12 96 VAL A O 1
ATOM 718 N N . ASP A 1 97 ? 13.914 -27.984 -17.578 1 97.06 97 ASP A N 1
ATOM 719 C CA . ASP A 1 97 ? 14.312 -29.266 -18.156 1 97.06 97 ASP A CA 1
ATOM 720 C C . ASP A 1 97 ? 13.258 -30.344 -17.906 1 97.06 97 ASP A C 1
ATOM 722 O O . ASP A 1 97 ? 13.539 -31.359 -17.266 1 97.06 97 ASP A O 1
ATOM 726 N N . ALA A 1 98 ? 12.141 -30.203 -18.391 1 97.31 98 ALA A N 1
ATOM 727 C CA . ALA A 1 98 ? 11.016 -31.141 -18.375 1 97.31 98 ALA A CA 1
ATOM 728 C C . ALA A 1 98 ? 10.023 -30.812 -19.484 1 97.31 98 ALA A C 1
ATOM 730 O O . ALA A 1 98 ? 9.914 -29.656 -19.922 1 97.31 98 ALA A O 1
ATOM 731 N N . PRO A 1 99 ? 9.352 -31.906 -19.953 1 96.81 99 PRO A N 1
ATOM 732 C CA . PRO A 1 99 ? 8.297 -31.625 -20.938 1 96.81 99 PRO A CA 1
ATOM 733 C C . PRO A 1 99 ? 7.227 -30.688 -20.406 1 96.81 99 PRO A C 1
ATOM 735 O O . PRO A 1 99 ? 6.953 -30.672 -19.203 1 96.81 99 PRO A O 1
ATOM 738 N N . ALA A 1 100 ? 6.625 -29.906 -21.266 1 97.38 100 ALA A N 1
ATOM 739 C CA . ALA A 1 100 ? 5.602 -28.938 -20.891 1 97.38 100 ALA A CA 1
ATOM 740 C C . ALA A 1 100 ? 4.484 -29.594 -20.094 1 97.38 100 ALA A C 1
ATOM 742 O O . ALA A 1 100 ? 3.965 -29 -19.141 1 97.38 100 ALA A O 1
ATOM 743 N N . SER A 1 101 ? 4.148 -30.797 -20.484 1 96.88 101 SER A N 1
ATOM 744 C CA . SER A 1 101 ? 3.062 -31.5 -19.828 1 96.88 101 SER A CA 1
ATOM 745 C C . SER A 1 101 ? 3.4 -31.781 -18.359 1 96.88 101 SER A C 1
ATOM 747 O O . SER A 1 101 ? 2.545 -31.656 -17.484 1 96.88 101 SER A O 1
ATOM 749 N N . VAL A 1 102 ? 4.602 -32.094 -18.125 1 97 102 VAL A N 1
ATOM 750 C CA . VAL A 1 102 ? 5.047 -32.406 -16.766 1 97 102 VAL A CA 1
ATOM 751 C C . VAL A 1 102 ? 5.086 -31.141 -15.938 1 97 102 VAL A C 1
ATOM 753 O O . VAL A 1 102 ? 4.582 -31.109 -14.812 1 97 102 VAL A O 1
ATOM 756 N N . ALA A 1 103 ? 5.68 -30.062 -16.5 1 97.88 103 ALA A N 1
ATOM 757 C CA . ALA A 1 103 ? 5.762 -28.781 -15.805 1 97.88 103 ALA A CA 1
ATOM 758 C C . ALA A 1 103 ? 4.371 -28.25 -15.469 1 97.88 103 ALA A C 1
ATOM 760 O O . ALA A 1 103 ? 4.129 -27.766 -14.359 1 97.88 103 ALA A O 1
ATOM 761 N N . TYR A 1 104 ? 3.482 -28.391 -16.391 1 98.38 104 TYR A N 1
ATOM 762 C CA . TYR A 1 104 ? 2.102 -27.969 -16.219 1 98.38 104 TYR A CA 1
ATOM 763 C C . TYR A 1 104 ? 1.441 -28.703 -15.055 1 98.38 104 TYR A C 1
ATOM 765 O O . TYR A 1 104 ? 0.811 -28.078 -14.195 1 98.38 104 TYR A O 1
ATOM 773 N N . LYS A 1 105 ? 1.563 -30 -15.086 1 97.5 105 LYS A N 1
ATOM 774 C CA . LYS A 1 105 ? 0.918 -30.828 -14.062 1 97.5 105 LYS A CA 1
ATOM 775 C C . LYS A 1 105 ? 1.434 -30.484 -12.672 1 97.5 105 LYS A C 1
ATOM 777 O O . LYS A 1 105 ? 0.653 -30.391 -11.719 1 97.5 105 LYS A O 1
ATOM 782 N N . LEU A 1 106 ? 2.695 -30.281 -12.57 1 97.19 106 LEU A N 1
ATOM 783 C CA . LEU A 1 106 ? 3.291 -29.938 -11.289 1 97.19 106 LEU A CA 1
ATOM 784 C C . LEU A 1 106 ? 2.822 -28.562 -10.82 1 97.19 106 LEU A C 1
ATOM 786 O O . LEU A 1 106 ? 2.457 -28.391 -9.656 1 97.19 106 LEU A O 1
ATOM 790 N N . TYR A 1 107 ? 2.762 -27.578 -11.734 1 97.69 107 TYR A N 1
ATOM 791 C CA . TYR A 1 107 ? 2.363 -26.219 -11.383 1 97.69 107 TYR A CA 1
ATOM 792 C C . TYR A 1 107 ? 0.865 -26.141 -11.109 1 97.69 107 TYR A C 1
ATOM 794 O O . TYR A 1 107 ? 0.396 -25.234 -10.438 1 97.69 107 TYR A O 1
ATOM 802 N N . ALA A 1 108 ? 0.13 -27.062 -11.664 1 97.12 108 ALA A N 1
ATOM 803 C CA . ALA A 1 108 ? -1.319 -27.094 -11.477 1 97.12 108 ALA A CA 1
ATOM 804 C C . ALA A 1 108 ? -1.685 -27.5 -10.055 1 97.12 108 ALA A C 1
ATOM 806 O O . ALA A 1 108 ? -2.768 -27.172 -9.57 1 97.12 108 ALA A O 1
ATOM 807 N N . ASP A 1 109 ? -0.777 -28.203 -9.445 1 95.94 109 ASP A N 1
ATOM 808 C CA . ASP A 1 109 ? -0.982 -28.578 -8.047 1 95.94 109 ASP A CA 1
ATOM 809 C C . ASP A 1 109 ? -0.531 -27.453 -7.117 1 95.94 109 ASP A C 1
ATOM 811 O O . ASP A 1 109 ? 0.589 -27.484 -6.602 1 95.94 109 ASP A O 1
ATOM 815 N N . ARG A 1 110 ? -1.391 -26.609 -6.777 1 96.56 110 ARG A N 1
ATOM 816 C CA . ARG A 1 110 ? -1.077 -25.375 -6.059 1 96.56 110 ARG A CA 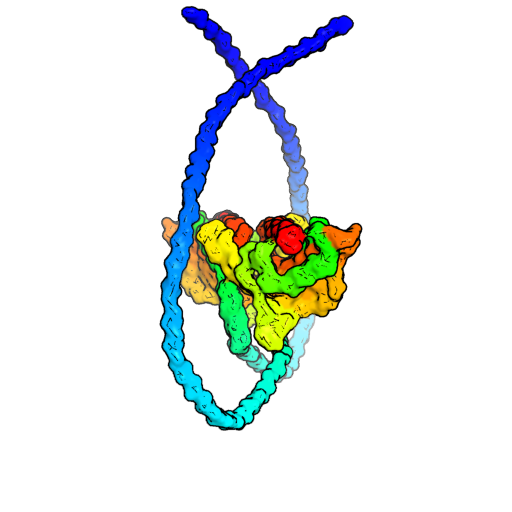1
ATOM 817 C C . ARG A 1 110 ? -0.629 -25.672 -4.629 1 96.56 110 ARG A C 1
ATOM 819 O O . ARG A 1 110 ? 0.056 -24.859 -4.008 1 96.56 110 ARG A O 1
ATOM 826 N N . GLU A 1 111 ? -1.009 -26.781 -4.098 1 95.25 111 GLU A N 1
ATOM 827 C CA . GLU A 1 111 ? -0.616 -27.141 -2.742 1 95.25 111 GLU A CA 1
ATOM 828 C C . GLU A 1 111 ? 0.888 -27.391 -2.652 1 95.25 111 GLU A C 1
ATOM 830 O O . GLU A 1 111 ? 1.459 -27.375 -1.561 1 95.25 111 GLU A O 1
ATOM 835 N N . LEU A 1 112 ? 1.513 -27.547 -3.799 1 96.31 112 LEU A N 1
ATOM 836 C CA . LEU A 1 112 ? 2.947 -27.812 -3.85 1 96.31 112 LEU A CA 1
ATOM 837 C C . LEU A 1 112 ? 3.734 -26.5 -3.885 1 96.31 112 LEU A C 1
ATOM 839 O O . LEU A 1 112 ? 4.953 -26.5 -3.701 1 96.31 112 LEU A O 1
ATOM 843 N N . PHE A 1 113 ? 3.045 -25.406 -4.027 1 97.81 113 PHE A N 1
ATOM 844 C CA . PHE A 1 113 ? 3.705 -24.125 -4.258 1 97.81 113 PHE A CA 1
ATOM 845 C C . PHE A 1 113 ? 4.711 -23.828 -3.154 1 97.81 113 PHE A C 1
ATOM 847 O O . PHE A 1 113 ? 5.816 -23.359 -3.426 1 97.81 113 PHE A O 1
ATOM 854 N N . PRO A 1 114 ? 4.41 -24.156 -1.866 1 97.5 114 PRO A N 1
ATOM 855 C CA . PRO A 1 114 ? 5.355 -23.828 -0.795 1 97.5 114 PRO A CA 1
ATOM 856 C C . PRO A 1 114 ? 6.699 -24.547 -0.964 1 97.5 114 PRO A C 1
ATOM 858 O O . PRO A 1 114 ? 7.699 -24.125 -0.368 1 97.5 114 PRO A O 1
ATOM 861 N N . LYS A 1 115 ? 6.734 -25.562 -1.734 1 96.44 115 LYS A N 1
ATOM 862 C CA . LYS A 1 115 ? 7.98 -26.297 -1.963 1 96.44 115 LYS A CA 1
ATOM 863 C C . LYS A 1 115 ? 8.984 -25.438 -2.732 1 96.44 115 LYS A C 1
ATOM 865 O O . LYS A 1 115 ? 10.195 -25.562 -2.531 1 96.44 115 LYS A O 1
ATOM 870 N N . TRP A 1 116 ? 8.492 -24.562 -3.635 1 96.56 116 TRP A N 1
ATOM 871 C CA . TRP A 1 116 ? 9.445 -23.766 -4.406 1 96.56 116 TRP A CA 1
ATOM 872 C C . TRP A 1 116 ? 9.172 -22.281 -4.227 1 96.56 116 TRP A C 1
ATOM 874 O O . TRP A 1 116 ? 9.859 -21.438 -4.82 1 96.56 116 TRP A O 1
ATOM 884 N N . LEU A 1 117 ? 8.156 -21.859 -3.518 1 96.38 117 LEU A N 1
ATOM 885 C CA . LEU A 1 117 ? 7.906 -20.484 -3.113 1 96.38 117 LEU A CA 1
ATOM 886 C C . LEU A 1 117 ? 7.938 -20.359 -1.594 1 96.38 117 LEU A C 1
ATOM 888 O O . LEU A 1 117 ? 6.891 -20.359 -0.943 1 96.38 117 LEU A O 1
ATOM 892 N N . PRO A 1 118 ? 9.016 -20.109 -1.05 1 92.19 118 PRO A N 1
ATOM 893 C CA . PRO A 1 118 ? 9.172 -20.203 0.403 1 92.19 118 PRO A CA 1
ATOM 894 C C . PRO A 1 118 ? 8.367 -19.141 1.154 1 92.19 118 PRO A C 1
ATOM 896 O O . PRO A 1 118 ? 8.094 -19.297 2.346 1 92.19 118 PRO A O 1
ATOM 899 N N . PHE A 1 119 ? 8.023 -18.125 0.546 1 92.19 119 PHE A N 1
ATOM 900 C CA . PHE A 1 119 ? 7.25 -17.094 1.226 1 92.19 119 PHE A CA 1
ATOM 901 C C . PHE A 1 119 ? 5.793 -17.516 1.377 1 92.19 119 PHE A C 1
ATOM 903 O O . PHE A 1 119 ? 5.031 -16.859 2.098 1 92.19 119 PHE A O 1
ATOM 910 N N . LEU A 1 120 ? 5.406 -18.547 0.611 1 96.19 120 LEU A N 1
ATOM 911 C CA . LEU A 1 120 ? 4.066 -19.109 0.779 1 96.19 120 LEU A CA 1
ATOM 912 C C . LEU A 1 120 ? 4.051 -20.156 1.876 1 96.19 120 LEU A C 1
ATOM 914 O O . LEU A 1 120 ? 4.707 -21.203 1.755 1 96.19 120 LEU A O 1
ATOM 918 N N . SER A 1 121 ? 3.314 -19.875 2.9 1 95.94 121 SER A N 1
ATOM 919 C CA . SER A 1 121 ? 3.182 -20.844 3.977 1 95.94 121 SER A CA 1
ATOM 920 C C . SER A 1 121 ? 2.254 -22 3.572 1 95.94 121 SER A C 1
ATOM 922 O O . SER A 1 121 ? 2.523 -23.156 3.881 1 95.94 121 SER A O 1
ATOM 924 N N . SER A 1 122 ? 1.146 -21.609 2.875 1 96.38 122 SER A N 1
ATOM 925 C CA . SER A 1 122 ? 0.213 -22.641 2.424 1 96.38 122 SER A CA 1
ATOM 926 C C . SER A 1 122 ? -0.657 -22.125 1.278 1 96.38 122 SER A C 1
ATOM 928 O O . SER A 1 122 ? -0.865 -20.922 1.137 1 96.38 122 SER A O 1
ATOM 930 N N . VAL A 1 123 ? -1.085 -23.031 0.449 1 97.06 123 VAL A N 1
ATOM 931 C CA . VAL A 1 123 ? -2.123 -22.844 -0.562 1 97.06 123 VAL A CA 1
ATOM 932 C C . VAL A 1 123 ? -3.174 -23.953 -0.419 1 97.06 123 VAL A C 1
ATOM 934 O O . VAL A 1 123 ? -2.852 -25.141 -0.495 1 97.06 123 VAL A O 1
ATOM 937 N N . GLU A 1 124 ? -4.383 -23.484 -0.173 1 95.75 124 GLU A N 1
ATOM 938 C CA . GLU A 1 124 ? -5.43 -24.469 0.075 1 95.75 124 GLU A CA 1
ATOM 939 C C . GLU A 1 124 ? -6.672 -24.188 -0.768 1 95.75 124 GLU A C 1
ATOM 941 O O . GLU A 1 124 ? -7.102 -23.031 -0.874 1 95.75 124 GLU A O 1
ATOM 946 N N . ALA A 1 125 ? -7.16 -25.234 -1.339 1 93.81 125 ALA A N 1
ATOM 947 C CA . ALA A 1 125 ? -8.461 -25.109 -1.99 1 93.81 125 ALA A CA 1
ATOM 948 C C . ALA A 1 125 ? -9.57 -24.875 -0.964 1 93.81 125 ALA A C 1
ATOM 950 O O . ALA A 1 125 ? -9.555 -25.469 0.114 1 93.81 125 ALA A O 1
ATOM 951 N N . VAL A 1 126 ? -10.43 -23.984 -1.35 1 90.88 126 VAL A N 1
ATOM 952 C CA . VAL A 1 126 ? -11.547 -23.734 -0.451 1 90.88 126 VAL A CA 1
ATOM 953 C C . VAL A 1 126 ? -12.523 -24.906 -0.503 1 90.88 126 VAL A C 1
ATOM 955 O O . VAL A 1 126 ? -12.914 -25.344 -1.585 1 90.88 126 VAL A O 1
ATOM 958 N N . GLU A 1 127 ? -12.82 -25.312 0.643 1 88.69 127 GLU A N 1
ATOM 959 C CA . GLU A 1 127 ? -13.75 -26.422 0.715 1 88.69 127 GLU A CA 1
ATOM 960 C C . GLU A 1 127 ? -15.062 -26.109 0.002 1 88.69 127 GLU A C 1
ATOM 962 O O . GLU A 1 127 ? -15.648 -25.047 0.231 1 88.69 127 GLU A O 1
ATOM 967 N N . GLY A 1 128 ? -15.438 -26.953 -0.903 1 90.31 128 GLY A N 1
ATOM 968 C CA . GLY A 1 128 ? -16.688 -26.766 -1.622 1 90.31 128 GLY A CA 1
ATOM 969 C C . GLY A 1 128 ? -16.547 -25.859 -2.832 1 90.31 128 GLY A C 1
ATOM 970 O O . GLY A 1 128 ? -17.484 -25.719 -3.625 1 90.31 128 GLY A O 1
ATOM 971 N N . SER A 1 129 ? -15.508 -25.188 -2.934 1 91.38 129 SER A N 1
ATOM 972 C CA . SER A 1 129 ? -15.227 -24.297 -4.066 1 91.38 129 SER A CA 1
ATOM 973 C C . SER A 1 129 ? -13.812 -24.516 -4.598 1 91.38 129 SER A C 1
ATOM 975 O O . SER A 1 129 ? -12.938 -23.672 -4.387 1 91.38 129 SER A O 1
ATOM 977 N N . PRO A 1 130 ? -13.695 -25.562 -5.348 1 87.88 130 PRO A N 1
ATOM 978 C CA . PRO A 1 130 ? -12.344 -25.922 -5.785 1 87.88 130 PRO A CA 1
ATOM 979 C C . PRO A 1 130 ? -11.734 -24.875 -6.719 1 87.88 130 PRO A C 1
ATOM 981 O O . PRO A 1 130 ? -10.531 -24.891 -6.961 1 87.88 130 PRO A O 1
ATOM 984 N N . ASP A 1 131 ? -12.57 -23.969 -7.258 1 94.75 131 ASP A N 1
ATOM 985 C CA . ASP A 1 131 ? -12.062 -22.922 -8.133 1 94.75 131 ASP A CA 1
ATOM 986 C C . ASP A 1 131 ? -11.461 -21.766 -7.324 1 94.75 131 ASP A C 1
ATOM 988 O O . ASP A 1 131 ? -10.883 -20.844 -7.891 1 94.75 131 ASP A O 1
ATOM 992 N N . LEU A 1 132 ? -11.602 -21.922 -6.012 1 96.12 132 LEU A N 1
ATOM 993 C CA . LEU A 1 132 ? -11.031 -20.922 -5.129 1 96.12 132 LEU A CA 1
ATOM 994 C C . LEU A 1 132 ? -9.859 -21.484 -4.34 1 96.12 132 LEU A C 1
ATOM 996 O O . LEU A 1 132 ? -9.914 -22.625 -3.875 1 96.12 132 LEU A O 1
ATOM 1000 N N . SER A 1 133 ? -8.797 -20.703 -4.309 1 97.31 133 SER A N 1
ATOM 1001 C CA . SER A 1 133 ? -7.633 -21.078 -3.52 1 97.31 133 SER A CA 1
ATOM 1002 C C . SER A 1 133 ? -7.258 -19.984 -2.523 1 97.31 133 SER A C 1
ATOM 1004 O O . SER A 1 133 ? -7.277 -18.797 -2.859 1 97.31 133 SER A O 1
ATOM 1006 N N . ARG A 1 134 ? -6.992 -20.375 -1.323 1 96.06 134 ARG A N 1
ATOM 1007 C CA . ARG A 1 134 ? -6.523 -19.469 -0.279 1 96.06 134 ARG A CA 1
ATOM 1008 C C . ARG A 1 134 ? -5.008 -19.547 -0.134 1 96.06 134 ARG A C 1
ATOM 1010 O O . ARG A 1 134 ? -4.445 -20.625 0.051 1 96.06 134 ARG A O 1
ATOM 1017 N N . TYR A 1 135 ? -4.387 -18.391 -0.268 1 96.5 135 TYR A N 1
ATOM 1018 C CA . TYR A 1 135 ? -2.938 -18.281 -0.154 1 96.5 135 TYR A CA 1
ATOM 1019 C C . TYR A 1 135 ? -2.543 -17.578 1.142 1 96.5 135 TYR A C 1
ATOM 1021 O O . TYR A 1 135 ? -3.045 -16.5 1.449 1 96.5 135 TYR A O 1
ATOM 1029 N N . LEU A 1 136 ? -1.712 -18.203 1.89 1 95.62 136 LEU A N 1
ATOM 1030 C CA . LEU A 1 136 ? -1.137 -17.594 3.082 1 95.62 136 LEU A CA 1
ATOM 1031 C C . LEU A 1 136 ? 0.334 -17.266 2.865 1 95.62 136 LEU A C 1
ATOM 1033 O O . LEU A 1 136 ? 1.146 -18.141 2.592 1 95.62 136 LEU A O 1
ATOM 1037 N N . VAL A 1 137 ? 0.637 -15.93 2.979 1 95.19 137 VAL A N 1
ATOM 1038 C CA . VAL A 1 137 ? 1.999 -15.445 2.785 1 95.19 137 VAL A CA 1
ATOM 1039 C C . VAL A 1 137 ? 2.613 -15.078 4.133 1 95.19 137 VAL A C 1
ATOM 1041 O O . VAL A 1 137 ? 1.986 -14.383 4.941 1 95.19 137 VAL A O 1
ATOM 1044 N N . LYS A 1 138 ? 3.82 -15.578 4.34 1 93 138 LYS A N 1
ATOM 1045 C CA . LYS A 1 138 ? 4.594 -15.227 5.527 1 93 138 LYS A CA 1
ATOM 1046 C C . LYS A 1 138 ? 6.027 -14.859 5.16 1 93 138 LYS A C 1
ATOM 1048 O O . LYS A 1 138 ? 6.664 -15.547 4.359 1 93 138 LYS A O 1
ATOM 1053 N N . PHE A 1 139 ? 6.449 -13.742 5.758 1 88.62 139 PHE A N 1
ATOM 1054 C CA . PHE A 1 139 ? 7.836 -13.352 5.531 1 88.62 139 PHE A CA 1
ATOM 1055 C C . PHE A 1 139 ? 8.344 -12.469 6.668 1 88.62 139 PHE A C 1
ATOM 1057 O O . PHE A 1 139 ? 7.566 -12.047 7.531 1 88.62 139 PHE A O 1
ATOM 1064 N N . GLU A 1 140 ? 9.633 -12.391 6.688 1 87.06 140 GLU A N 1
ATOM 1065 C CA . GLU A 1 140 ? 10.273 -11.547 7.691 1 87.06 140 GLU A CA 1
ATOM 1066 C C . GLU A 1 140 ? 10.969 -10.352 7.043 1 87.06 140 GLU A C 1
ATOM 1068 O O . GLU A 1 140 ? 11.625 -10.492 6.008 1 87.06 140 GLU A O 1
ATOM 1073 N N . SER A 1 141 ? 10.641 -9.211 7.574 1 80.94 141 SER A N 1
ATOM 1074 C CA . SER A 1 141 ? 11.289 -7.984 7.129 1 80.94 141 SER A CA 1
ATOM 1075 C C . SER A 1 141 ? 11.703 -7.121 8.312 1 80.94 141 SER A C 1
ATOM 1077 O O . SER A 1 141 ? 10.883 -6.785 9.172 1 80.94 141 SER A O 1
ATOM 1079 N N . PHE A 1 142 ? 13.031 -6.809 8.375 1 80.31 142 PHE A N 1
ATOM 1080 C CA . PHE A 1 142 ? 13.594 -5.941 9.398 1 80.31 142 PHE A CA 1
ATOM 1081 C C . PHE A 1 142 ? 13.273 -6.469 10.797 1 80.31 142 PHE A C 1
ATOM 1083 O O . PHE A 1 142 ? 12.859 -5.711 11.672 1 80.31 142 PHE A O 1
ATOM 1090 N N . GLY A 1 143 ? 13.328 -7.723 10.945 1 81.44 143 GLY A N 1
ATOM 1091 C CA . GLY A 1 143 ? 13.18 -8.352 12.242 1 81.44 143 GLY A CA 1
ATOM 1092 C C . GLY A 1 143 ? 11.734 -8.562 12.648 1 81.44 143 GLY A C 1
ATOM 1093 O O . GLY A 1 143 ? 11.445 -8.984 13.766 1 81.44 143 GLY A O 1
ATOM 1094 N N . LYS A 1 144 ? 10.82 -8.219 11.82 1 86.31 144 LYS A N 1
ATOM 1095 C CA . LYS A 1 144 ? 9.398 -8.398 12.109 1 86.31 144 LYS A CA 1
ATOM 1096 C C . LYS A 1 144 ? 8.773 -9.422 11.164 1 86.31 144 LYS A C 1
ATOM 1098 O O . LYS A 1 144 ? 9.148 -9.5 9.992 1 86.31 144 LYS A O 1
ATOM 1103 N N . LYS A 1 145 ? 7.914 -10.164 11.766 1 88.81 145 LYS A N 1
ATOM 1104 C CA . LYS A 1 145 ? 7.184 -11.164 10.984 1 88.81 145 LYS A CA 1
ATOM 1105 C C . LYS A 1 145 ? 5.887 -10.578 10.43 1 88.81 145 LYS A C 1
ATOM 1107 O O . LYS A 1 145 ? 5.133 -9.93 11.156 1 88.81 145 LYS A O 1
ATOM 1112 N N . PHE A 1 146 ? 5.727 -10.789 9.141 1 89.5 146 PHE A N 1
ATOM 1113 C CA . PHE A 1 146 ? 4.516 -10.312 8.484 1 89.5 146 PHE A CA 1
ATOM 1114 C C . PHE A 1 146 ? 3.756 -11.469 7.844 1 89.5 146 PHE A C 1
ATOM 1116 O O . PHE A 1 146 ? 4.363 -12.438 7.375 1 89.5 146 PHE A O 1
ATOM 1123 N N . GLU A 1 147 ? 2.473 -11.32 7.973 1 90.88 147 GLU A N 1
ATOM 1124 C CA . GLU A 1 147 ? 1.607 -12.32 7.348 1 90.88 147 GLU A CA 1
ATOM 1125 C C . GLU A 1 147 ? 0.397 -11.664 6.688 1 90.88 147 GLU A C 1
ATOM 1127 O O . GLU A 1 147 ? -0.137 -10.68 7.199 1 90.88 147 GLU A O 1
ATOM 1132 N N . TYR A 1 148 ? 0.085 -12.18 5.543 1 91.12 148 TYR A N 1
ATOM 1133 C CA . TYR A 1 148 ? -1.16 -11.773 4.902 1 91.12 148 TYR A CA 1
ATOM 1134 C C . TYR A 1 148 ? -1.717 -12.891 4.031 1 91.12 148 TYR A C 1
ATOM 1136 O O . TYR A 1 148 ? -1.051 -13.906 3.814 1 91.12 148 TYR A O 1
ATOM 1144 N N . TYR A 1 149 ? -2.965 -12.773 3.686 1 90.5 149 TYR A N 1
ATOM 1145 C CA . TYR A 1 149 ? -3.598 -13.797 2.857 1 90.5 149 TYR A CA 1
ATOM 1146 C C . TYR A 1 149 ? -4.34 -13.156 1.686 1 90.5 149 TYR A C 1
ATOM 1148 O O . TYR A 1 149 ? -4.641 -11.961 1.708 1 90.5 149 TYR A O 1
ATOM 1156 N N . PHE A 1 150 ? -4.578 -13.969 0.698 1 93.56 150 PHE A N 1
ATOM 1157 C CA . PHE A 1 150 ? -5.5 -13.594 -0.368 1 93.56 150 PHE A CA 1
ATOM 1158 C C . PHE A 1 150 ? -6.246 -14.812 -0.896 1 93.56 150 PHE A C 1
ATOM 1160 O O . PHE A 1 150 ? -5.773 -15.945 -0.749 1 93.56 150 PHE A O 1
ATOM 1167 N N . LEU A 1 151 ? -7.426 -14.555 -1.357 1 94.19 151 LEU A N 1
ATOM 1168 C CA . LEU A 1 151 ? -8.25 -15.547 -2.039 1 94.19 151 LEU A CA 1
ATOM 1169 C C . LEU A 1 151 ? -8.227 -15.328 -3.547 1 94.19 151 LEU A C 1
ATOM 1171 O O . LEU A 1 151 ? -8.414 -14.203 -4.02 1 94.19 151 LEU A O 1
ATOM 1175 N N . ALA A 1 152 ? -7.992 -16.359 -4.266 1 97.5 152 ALA A N 1
ATOM 1176 C CA . ALA A 1 152 ? -7.914 -16.219 -5.715 1 97.5 152 ALA A CA 1
ATOM 1177 C C . ALA A 1 152 ? -8.883 -17.188 -6.41 1 97.5 152 ALA A C 1
ATOM 1179 O O . ALA A 1 152 ? -9.062 -18.312 -5.969 1 97.5 152 ALA A O 1
ATOM 1180 N N . LYS A 1 153 ? -9.5 -16.719 -7.418 1 98.31 153 LYS A N 1
ATOM 1181 C CA . LYS A 1 153 ? -10.273 -17.547 -8.336 1 98.31 153 LYS A CA 1
ATOM 1182 C C . LYS A 1 153 ? -9.391 -18.125 -9.438 1 98.31 153 LYS A C 1
ATOM 1184 O O . LYS A 1 153 ? -8.719 -17.375 -10.156 1 98.31 153 LYS A O 1
ATOM 1189 N N . ASN A 1 154 ? -9.398 -19.422 -9.492 1 98.06 154 ASN A N 1
ATOM 1190 C CA . ASN A 1 154 ? -8.703 -20.125 -10.57 1 98.06 154 ASN A CA 1
ATOM 1191 C C . ASN A 1 154 ? -9.531 -20.125 -11.852 1 98.06 154 ASN A C 1
ATOM 1193 O O . ASN A 1 154 ? -10.602 -20.734 -11.906 1 98.06 154 ASN A O 1
ATOM 1197 N N . LEU A 1 155 ? -9.016 -19.516 -12.875 1 98.12 155 LEU A N 1
ATOM 1198 C CA . LEU A 1 155 ? -9.75 -19.406 -14.133 1 98.12 155 LEU A CA 1
ATOM 1199 C C . LEU A 1 155 ? -9.578 -20.672 -14.969 1 98.12 155 LEU A C 1
ATOM 1201 O O . LEU A 1 155 ? -8.828 -21.578 -14.602 1 98.12 155 LEU A O 1
ATOM 1205 N N . GLU A 1 156 ? -10.367 -20.797 -15.961 1 97 156 GLU A N 1
ATOM 1206 C CA . GLU A 1 156 ? -10.344 -22 -16.781 1 97 156 GLU A CA 1
ATOM 1207 C C . GLU A 1 156 ? -8.953 -22.266 -17.344 1 97 156 GLU A C 1
ATOM 1209 O O . GLU A 1 156 ? -8.406 -21.438 -18.078 1 97 156 GLU A O 1
ATOM 1214 N N . PRO A 1 157 ? -8.477 -23.391 -17 1 96.88 157 PRO A N 1
ATOM 1215 C CA . PRO A 1 157 ? -7.145 -23.703 -17.516 1 96.88 157 PRO A CA 1
ATOM 1216 C C . PRO A 1 157 ? -7.172 -24.156 -18.984 1 96.88 157 PRO A C 1
ATOM 1218 O O . PRO A 1 157 ? -8.234 -24.516 -19.5 1 96.88 157 PRO A O 1
ATOM 1221 N N . ILE A 1 158 ? -6.035 -23.969 -19.672 1 97.94 158 ILE A N 1
ATOM 1222 C CA . ILE A 1 158 ? -5.758 -24.641 -20.938 1 97.94 158 ILE A CA 1
ATOM 1223 C C . ILE A 1 158 ? -4.715 -25.734 -20.719 1 97.94 158 ILE A C 1
ATOM 1225 O O . ILE A 1 158 ? -3.52 -25.438 -20.594 1 97.94 158 ILE A O 1
ATOM 1229 N N . PRO A 1 159 ? -5.164 -26.969 -20.703 1 97.12 159 PRO A N 1
ATOM 1230 C CA . PRO A 1 159 ? -4.273 -28.062 -20.328 1 97.12 159 PRO A CA 1
ATOM 1231 C C . PRO A 1 159 ? -2.941 -28.016 -21.078 1 97.12 159 PRO A C 1
ATOM 1233 O O . PRO A 1 159 ? -2.918 -27.766 -22.281 1 97.12 159 PRO A O 1
ATOM 1236 N N . ASP A 1 160 ? -1.838 -28.125 -20.297 1 97.19 160 ASP A N 1
ATOM 1237 C CA . ASP A 1 160 ? -0.449 -28.219 -20.734 1 97.19 160 ASP A CA 1
ATOM 1238 C C . ASP A 1 160 ? 0.038 -26.891 -21.312 1 97.19 160 ASP A C 1
ATOM 1240 O O . ASP A 1 160 ? 1.157 -26.812 -21.828 1 97.19 160 ASP A O 1
ATOM 1244 N N . ARG A 1 161 ? -0.804 -25.812 -21.203 1 98.19 161 ARG A N 1
ATOM 1245 C CA . ARG A 1 161 ? -0.418 -24.594 -21.891 1 98.19 161 ARG A CA 1
ATOM 1246 C C . ARG A 1 161 ? -0.513 -23.391 -20.969 1 98.19 161 ARG A C 1
ATOM 1248 O O . ARG A 1 161 ? 0.322 -22.484 -21.031 1 98.19 161 ARG A O 1
ATOM 1255 N N . LYS A 1 162 ? -1.581 -23.391 -20.172 1 98.69 162 LYS A N 1
ATOM 1256 C CA . LYS A 1 162 ? -1.781 -22.125 -19.453 1 98.69 162 LYS A CA 1
ATOM 1257 C C . LYS A 1 162 ? -2.564 -22.344 -18.156 1 98.69 162 LYS A C 1
ATOM 1259 O O . LYS A 1 162 ? -3.578 -23.047 -18.156 1 98.69 162 LYS A O 1
ATOM 1264 N N . LEU A 1 163 ? -2.121 -21.812 -17.094 1 98.62 163 LEU A N 1
ATOM 1265 C CA . LEU A 1 163 ? -2.818 -21.594 -15.828 1 98.62 163 LEU A CA 1
ATOM 1266 C C . LEU A 1 163 ? -2.973 -20.094 -15.555 1 98.62 163 LEU A C 1
ATOM 1268 O O . LEU A 1 163 ? -2.082 -19.312 -15.875 1 98.62 163 LEU A O 1
ATOM 1272 N N . HIS A 1 164 ? -4.098 -19.672 -15.07 1 98.62 164 HIS A N 1
ATOM 1273 C CA . HIS A 1 164 ? -4.254 -18.266 -14.766 1 98.62 164 HIS A CA 1
ATOM 1274 C C . HIS A 1 164 ? -5.254 -18.047 -13.633 1 98.62 164 HIS A C 1
ATOM 1276 O O . HIS A 1 164 ? -6.078 -18.922 -13.352 1 98.62 164 HIS A O 1
ATOM 1282 N N . TRP A 1 165 ? -5.152 -16.922 -12.891 1 98.56 165 TRP A N 1
ATOM 1283 C CA . TRP A 1 165 ? -5.965 -16.656 -11.711 1 98.56 165 TRP A CA 1
ATOM 1284 C C . TRP A 1 165 ? -6.184 -15.148 -11.539 1 98.56 165 TRP A C 1
ATOM 1286 O O . TRP A 1 165 ? -5.578 -14.344 -12.25 1 98.56 165 TRP A O 1
ATOM 1296 N N . ARG A 1 166 ? -7.043 -14.773 -10.68 1 98.38 166 ARG A N 1
ATOM 1297 C CA . ARG A 1 166 ? -7.273 -13.422 -10.195 1 98.38 166 ARG A CA 1
ATOM 1298 C C . ARG A 1 166 ? -7.672 -13.43 -8.719 1 98.38 166 ARG A C 1
ATOM 1300 O O . ARG A 1 166 ? -8.484 -14.258 -8.297 1 98.38 166 ARG A O 1
ATOM 1307 N N . SER A 1 167 ? -7.074 -12.555 -7.969 1 96.5 167 SER A N 1
ATOM 1308 C CA . SER A 1 167 ? -7.457 -12.445 -6.562 1 96.5 167 SER A CA 1
ATOM 1309 C C . SER A 1 167 ? -8.812 -11.766 -6.41 1 96.5 167 SER A C 1
ATOM 1311 O O . SER A 1 167 ? -9.156 -10.859 -7.176 1 96.5 167 SER A O 1
ATOM 1313 N N . ILE A 1 168 ? -9.516 -12.25 -5.426 1 92.38 168 ILE A N 1
ATOM 1314 C CA . ILE A 1 168 ? -10.836 -11.68 -5.223 1 92.38 168 ILE A CA 1
ATOM 1315 C C . ILE A 1 168 ? -10.938 -11.094 -3.816 1 92.38 168 ILE A C 1
ATOM 1317 O O . ILE A 1 168 ? -11.867 -10.336 -3.518 1 92.38 168 ILE A O 1
ATOM 1321 N N . GLU A 1 169 ? -10.062 -11.43 -2.947 1 87.88 169 GLU A N 1
ATOM 1322 C CA . GLU A 1 169 ? -9.953 -10.867 -1.602 1 87.88 169 GLU A CA 1
ATOM 1323 C C . GLU A 1 169 ? -8.492 -10.703 -1.189 1 87.88 169 GLU A C 1
ATOM 1325 O O . GLU A 1 169 ? -7.637 -11.5 -1.588 1 87.88 169 GLU A O 1
ATOM 1330 N N . GLY A 1 170 ? -8.273 -9.68 -0.406 1 89.38 170 GLY A N 1
ATOM 1331 C CA . GLY A 1 170 ? -6.926 -9.484 0.115 1 89.38 170 GLY A CA 1
ATOM 1332 C C . GLY A 1 170 ? -6.012 -8.758 -0.854 1 89.38 170 GLY A C 1
ATOM 1333 O O . GLY A 1 170 ? -6.41 -7.766 -1.467 1 89.38 170 GLY A O 1
ATOM 1334 N N . PHE A 1 171 ? -4.809 -9.266 -0.942 1 91.44 171 PHE A N 1
ATOM 1335 C CA . PHE A 1 171 ? -3.814 -8.664 -1.826 1 91.44 171 PHE A CA 1
ATOM 1336 C C . PHE A 1 171 ? -4.258 -8.766 -3.281 1 91.44 171 PHE A C 1
ATOM 1338 O O . PHE A 1 171 ? -4.34 -9.859 -3.84 1 91.44 171 PHE A O 1
ATOM 1345 N N . ALA A 1 172 ? -4.52 -7.609 -3.889 1 92.88 172 ALA A N 1
ATOM 1346 C CA . ALA A 1 172 ? -5.043 -7.586 -5.254 1 92.88 172 ALA A CA 1
ATOM 1347 C C . ALA A 1 172 ? -3.963 -7.957 -6.262 1 92.88 172 ALA A C 1
ATOM 1349 O O . ALA A 1 172 ? -2.953 -7.258 -6.387 1 92.88 172 ALA A O 1
ATOM 1350 N N . ASN A 1 173 ? -4.211 -9.039 -6.945 1 96.94 173 ASN A N 1
ATOM 1351 C CA . ASN A 1 173 ? -3.258 -9.531 -7.938 1 96.94 173 ASN A CA 1
ATOM 1352 C C . ASN A 1 173 ? -3.932 -10.438 -8.953 1 96.94 173 ASN A C 1
ATOM 1354 O O . ASN A 1 173 ? -5.078 -10.852 -8.766 1 96.94 173 ASN A O 1
ATOM 1358 N N . ARG A 1 174 ? -3.236 -10.633 -10.047 1 98.5 174 ARG A N 1
ATOM 1359 C CA . ARG A 1 174 ? -3.602 -11.586 -11.094 1 98.5 174 ARG A CA 1
ATOM 1360 C C . ARG A 1 174 ? -2.361 -12.117 -11.812 1 98.5 174 ARG A C 1
ATOM 1362 O O . ARG A 1 174 ? -1.303 -11.484 -11.773 1 98.5 174 ARG A O 1
ATOM 1369 N N . GLY A 1 175 ? -2.617 -13.289 -12.453 1 98.62 175 GLY A N 1
ATOM 1370 C CA . GLY A 1 175 ? -1.443 -13.844 -13.117 1 98.62 175 GLY A CA 1
ATOM 1371 C C . GLY A 1 175 ? -1.763 -15.031 -14.008 1 98.62 175 GLY A C 1
ATOM 1372 O O . GLY A 1 175 ? -2.92 -15.445 -14.109 1 98.62 175 GLY A O 1
ATOM 1373 N N . SER A 1 176 ? -0.688 -15.445 -14.648 1 98.81 176 SER A N 1
ATOM 1374 C CA . SER A 1 176 ? -0.743 -16.625 -15.5 1 98.81 176 SER A CA 1
ATOM 1375 C C . SER A 1 176 ? 0.621 -17.312 -15.594 1 98.81 176 SER A C 1
ATOM 1377 O O . SER A 1 176 ? 1.654 -16.656 -15.422 1 98.81 176 SER A O 1
ATOM 1379 N N . VAL A 1 177 ? 0.523 -18.531 -15.805 1 98.81 177 VAL A N 1
ATOM 1380 C CA . VAL A 1 177 ? 1.688 -19.344 -16.125 1 98.81 177 VAL A CA 1
ATOM 1381 C C . VAL A 1 177 ? 1.459 -20.078 -17.453 1 98.81 177 VAL A C 1
ATOM 1383 O O . VAL A 1 177 ? 0.471 -20.797 -17.609 1 98.81 177 VAL A O 1
ATOM 1386 N N . ARG A 1 178 ? 2.377 -19.875 -18.312 1 98.88 178 ARG A N 1
ATOM 1387 C CA . ARG A 1 178 ? 2.283 -20.516 -19.609 1 98.88 178 ARG A CA 1
ATOM 1388 C C . ARG A 1 178 ? 3.447 -21.484 -19.828 1 98.88 178 ARG A C 1
ATOM 1390 O O . ARG A 1 178 ? 4.562 -21.219 -19.375 1 98.88 178 ARG A O 1
ATOM 1397 N N . PHE A 1 179 ? 3.119 -22.453 -20.562 1 98.75 179 PHE A N 1
ATOM 1398 C CA . PHE A 1 179 ? 4.086 -23.516 -20.844 1 98.75 179 PHE A CA 1
ATOM 1399 C C . PHE A 1 179 ? 4.25 -23.703 -22.344 1 98.75 179 PHE A C 1
ATOM 1401 O O . PHE A 1 179 ? 3.295 -24.062 -23.047 1 98.75 179 PHE A O 1
ATOM 1408 N N . PHE A 1 180 ? 5.445 -23.5 -22.781 1 98.5 180 PHE A N 1
ATOM 1409 C CA . PHE A 1 180 ? 5.723 -23.625 -24.203 1 98.5 180 PHE A CA 1
ATOM 1410 C C . PHE A 1 180 ? 6.641 -24.812 -24.484 1 98.5 180 PHE A C 1
ATOM 1412 O O . PHE A 1 180 ? 7.715 -24.922 -23.875 1 98.5 180 PHE A O 1
ATOM 1419 N N . HIS A 1 181 ? 6.215 -25.594 -25.391 1 97.56 181 HIS A N 1
ATOM 1420 C CA . HIS A 1 181 ? 7.035 -26.734 -25.797 1 97.56 181 HIS A CA 1
ATOM 1421 C C . HIS A 1 181 ? 8.328 -26.266 -26.453 1 97.56 181 HIS A C 1
ATOM 1423 O O . HIS A 1 181 ? 8.312 -25.406 -27.328 1 97.56 181 HIS A O 1
ATOM 1429 N N . ARG A 1 182 ? 9.469 -26.797 -26.031 1 96.38 182 ARG A N 1
ATOM 1430 C CA . ARG A 1 182 ? 10.75 -26.5 -26.656 1 96.38 182 ARG A CA 1
ATOM 1431 C C . ARG A 1 182 ? 11.414 -27.781 -27.156 1 96.38 182 ARG A C 1
ATOM 1433 O O . ARG A 1 182 ? 12.312 -27.719 -28 1 96.38 182 ARG A O 1
ATOM 1440 N N . GLY A 1 183 ? 11 -28.969 -26.719 1 92.44 183 GLY A N 1
ATOM 1441 C CA . GLY A 1 183 ? 11.523 -30.281 -27.031 1 92.44 183 GLY A CA 1
ATOM 1442 C C . GLY A 1 183 ? 10.945 -31.375 -26.141 1 92.44 183 GLY A C 1
ATOM 1443 O O . GLY A 1 183 ? 10.109 -31.094 -25.281 1 92.44 183 GLY A O 1
ATOM 1444 N N . PRO A 1 184 ? 11.344 -32.562 -26.344 1 92.94 184 PRO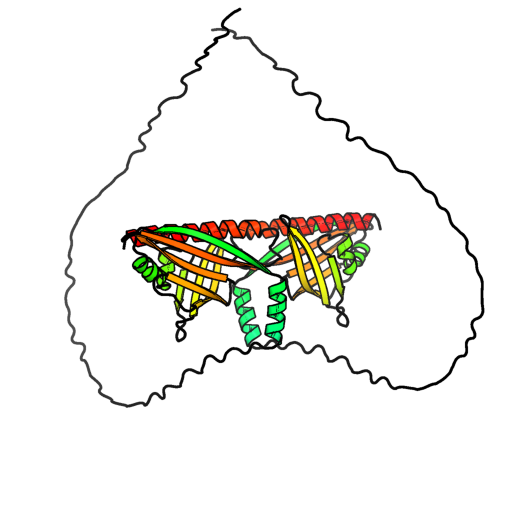 A N 1
ATOM 1445 C CA . PRO A 1 184 ? 10.789 -33.688 -25.578 1 92.94 184 PRO A CA 1
ATOM 1446 C C . PRO A 1 184 ? 11.164 -33.625 -24.109 1 92.94 184 PRO A C 1
ATOM 1448 O O . PRO A 1 184 ? 10.484 -34.219 -23.266 1 92.94 184 PRO A O 1
ATOM 1451 N N . SER A 1 185 ? 12.18 -32.844 -23.734 1 95.25 185 SER A N 1
ATOM 1452 C CA . SER A 1 185 ? 12.633 -32.844 -22.344 1 95.25 185 SER A CA 1
ATOM 1453 C C . SER A 1 185 ? 12.828 -31.438 -21.812 1 95.25 185 SER A C 1
ATOM 1455 O O . SER A 1 185 ? 13.555 -31.219 -20.844 1 95.25 185 SER A O 1
ATOM 1457 N N . SER A 1 186 ? 12.25 -30.516 -22.516 1 97.06 186 SER A N 1
ATOM 1458 C CA . SER A 1 186 ? 12.438 -29.125 -22.078 1 97.06 186 SER A CA 1
ATOM 1459 C C . SER A 1 186 ? 11.242 -28.266 -22.469 1 97.06 186 SER A C 1
ATOM 1461 O O . SER A 1 186 ? 10.531 -28.562 -23.422 1 97.06 186 SER A O 1
ATOM 1463 N N . CYS A 1 187 ? 11 -27.25 -21.75 1 98.38 187 CYS A N 1
ATOM 1464 C CA . CYS A 1 187 ? 9.945 -26.297 -22.047 1 98.38 187 CYS A CA 1
ATOM 1465 C C . CYS A 1 187 ? 10.305 -24.906 -21.531 1 98.38 187 CYS A C 1
ATOM 1467 O O . CYS A 1 187 ? 11.227 -24.766 -20.719 1 98.38 187 CYS A O 1
ATOM 1469 N N . LEU A 1 188 ? 9.68 -23.953 -22.078 1 98.75 188 LEU A N 1
ATOM 1470 C CA . LEU A 1 188 ? 9.758 -22.578 -21.594 1 98.75 188 LEU A CA 1
ATOM 1471 C C . LEU A 1 188 ? 8.562 -22.234 -20.703 1 98.75 188 LEU A C 1
ATOM 1473 O O . LEU A 1 188 ? 7.41 -22.406 -21.125 1 98.75 188 LEU A O 1
ATOM 1477 N N . VAL A 1 189 ? 8.859 -21.828 -19.516 1 98.81 189 VAL A N 1
ATOM 1478 C CA . VAL A 1 189 ? 7.801 -21.406 -18.609 1 98.81 189 VAL A CA 1
ATOM 1479 C C . VAL A 1 189 ? 7.801 -19.875 -18.5 1 98.81 189 VAL A C 1
ATOM 1481 O O . VAL A 1 189 ? 8.844 -19.266 -18.234 1 98.81 189 VAL A O 1
ATOM 1484 N N . GLU A 1 190 ? 6.637 -19.281 -18.75 1 98.88 190 GLU A N 1
ATOM 1485 C CA . GLU A 1 190 ? 6.469 -17.844 -18.656 1 98.88 190 GLU A CA 1
ATOM 1486 C C . GLU A 1 190 ? 5.441 -17.469 -17.594 1 98.88 190 GLU A C 1
ATOM 1488 O O . GLU A 1 190 ? 4.309 -17.953 -17.609 1 98.88 190 GLU A O 1
ATOM 1493 N N . ILE A 1 191 ? 5.883 -16.625 -16.688 1 98.88 191 ILE A N 1
ATOM 1494 C CA . ILE A 1 191 ? 4.984 -16.141 -15.641 1 98.88 191 ILE A CA 1
ATOM 1495 C C . ILE A 1 191 ? 4.68 -14.664 -15.867 1 98.88 191 ILE A C 1
ATOM 1497 O O . ILE A 1 191 ? 5.594 -13.852 -16.016 1 98.88 191 ILE A O 1
ATOM 1501 N N . ASN A 1 192 ? 3.422 -14.352 -15.977 1 98.81 192 ASN A N 1
ATOM 1502 C CA . ASN A 1 192 ? 2.918 -12.984 -15.914 1 98.81 192 ASN A CA 1
ATOM 1503 C C . ASN A 1 192 ? 2.186 -12.711 -14.602 1 98.81 192 ASN A C 1
ATOM 1505 O O . ASN A 1 192 ? 1.273 -13.453 -14.234 1 98.81 192 ASN A O 1
ATOM 1509 N N . PHE A 1 193 ? 2.691 -11.719 -13.914 1 98.62 193 PHE A N 1
ATOM 1510 C CA . PHE A 1 193 ? 2.127 -11.375 -12.617 1 98.62 193 PHE A CA 1
ATOM 1511 C C . PHE A 1 193 ? 1.858 -9.875 -12.523 1 98.62 193 PHE A C 1
ATOM 1513 O O . PHE A 1 193 ? 2.721 -9.062 -12.859 1 98.62 193 PHE A O 1
ATOM 1520 N N . SER A 1 194 ? 0.618 -9.531 -12.094 1 98.25 194 SER A N 1
ATOM 1521 C CA . SER A 1 194 ? 0.242 -8.133 -11.898 1 98.25 194 SER A CA 1
ATOM 1522 C C . SER A 1 194 ? -0.294 -7.898 -10.492 1 98.25 194 SER A C 1
ATOM 1524 O O . SER A 1 194 ? -0.977 -8.758 -9.93 1 98.25 194 SER A O 1
ATOM 1526 N N . PHE A 1 195 ? -0.011 -6.75 -9.953 1 96.62 195 PHE A N 1
ATOM 1527 C CA . PHE A 1 195 ? -0.476 -6.414 -8.617 1 96.62 195 PHE A CA 1
ATOM 1528 C C . PHE A 1 195 ? -0.766 -4.922 -8.5 1 96.62 195 PHE A C 1
ATOM 1530 O O . PHE A 1 195 ? -0.253 -4.121 -9.289 1 96.62 195 PHE A O 1
ATOM 1537 N N . GLU A 1 196 ? -1.605 -4.621 -7.523 1 93.5 196 GLU A N 1
ATOM 1538 C CA . GLU A 1 196 ? -2 -3.229 -7.32 1 93.5 196 GLU A CA 1
ATOM 1539 C C . GLU A 1 196 ? -1.084 -2.533 -6.32 1 93.5 196 GLU A C 1
ATOM 1541 O O . GLU A 1 196 ? -0.695 -3.127 -5.309 1 93.5 196 GLU A O 1
ATOM 1546 N N . VAL A 1 197 ? -0.849 -1.327 -6.625 1 92 197 VAL A N 1
ATOM 1547 C CA . VAL A 1 197 ? -0.133 -0.438 -5.715 1 92 197 VAL A CA 1
ATOM 1548 C C . VAL A 1 197 ? -0.967 0.814 -5.453 1 92 197 VAL A C 1
ATOM 1550 O O . VAL A 1 197 ? -1.295 1.555 -6.383 1 92 197 VAL A O 1
ATOM 1553 N N . PRO A 1 198 ? -1.297 1.072 -4.262 1 91.31 198 PRO A N 1
ATOM 1554 C CA . PRO A 1 198 ? -1.999 2.328 -3.984 1 91.31 198 PRO A CA 1
ATOM 1555 C C . PRO A 1 198 ? -1.173 3.559 -4.348 1 91.31 198 PRO A C 1
ATOM 1557 O O . PRO A 1 198 ? 0.044 3.572 -4.145 1 91.31 198 PRO A O 1
ATOM 1560 N N . HIS A 1 199 ? -1.797 4.602 -4.832 1 91.12 199 HIS A N 1
ATOM 1561 C CA . HIS A 1 199 ? -1.119 5.828 -5.246 1 91.12 199 HIS A CA 1
ATOM 1562 C C . HIS A 1 199 ? -0.376 6.465 -4.078 1 91.12 199 HIS A C 1
ATOM 1564 O O . HIS A 1 199 ? 0.668 7.094 -4.266 1 91.12 199 HIS A O 1
ATOM 1570 N N . ALA A 1 200 ? -0.896 6.25 -2.896 1 89.12 200 ALA A N 1
ATOM 1571 C CA . ALA A 1 200 ? -0.269 6.812 -1.703 1 89.12 200 ALA A CA 1
ATOM 1572 C C . ALA A 1 200 ? 1.14 6.258 -1.511 1 89.12 200 ALA A C 1
ATOM 1574 O O . ALA A 1 200 ? 1.957 6.852 -0.807 1 89.12 200 ALA A O 1
ATOM 1575 N N . PHE A 1 201 ? 1.432 5.152 -2.215 1 91.12 201 PHE A N 1
ATOM 1576 C CA . PHE A 1 201 ? 2.738 4.52 -2.068 1 91.12 201 PHE A CA 1
ATOM 1577 C C . PHE A 1 201 ? 3.59 4.742 -3.312 1 91.12 201 PHE A C 1
ATOM 1579 O O . PHE A 1 201 ? 4.652 4.133 -3.461 1 91.12 201 PHE A O 1
ATOM 1586 N N . ALA A 1 202 ? 3.17 5.59 -4.184 1 87.06 202 ALA A N 1
ATOM 1587 C CA . ALA A 1 202 ? 3.844 5.848 -5.457 1 87.06 202 ALA A CA 1
ATOM 1588 C C . ALA A 1 202 ? 5.289 6.281 -5.23 1 87.06 202 ALA A C 1
ATOM 1590 O O . ALA A 1 202 ? 6.191 5.875 -5.969 1 87.06 202 ALA A O 1
ATOM 1591 N N . PRO A 1 203 ? 5.559 6.98 -4.195 1 84.69 203 PRO A N 1
ATOM 1592 C CA . PRO A 1 203 ? 6.934 7.453 -4.008 1 84.69 203 PRO A CA 1
ATOM 1593 C C . PRO A 1 203 ? 7.918 6.32 -3.73 1 84.69 203 PRO A C 1
ATOM 1595 O O . PRO A 1 203 ? 9.125 6.48 -3.939 1 84.69 203 PRO A O 1
ATOM 1598 N N . VAL A 1 204 ? 7.418 5.199 -3.291 1 84.5 204 VAL A N 1
ATOM 1599 C CA . VAL A 1 204 ? 8.312 4.086 -2.996 1 84.5 204 VAL A CA 1
ATOM 1600 C C . VAL A 1 204 ? 7.969 2.895 -3.883 1 84.5 204 VAL A C 1
ATOM 1602 O O . VAL A 1 204 ? 8.617 1.847 -3.805 1 84.5 204 VAL A O 1
ATOM 1605 N N . ALA A 1 205 ? 6.98 3.029 -4.672 1 84.12 205 ALA A N 1
ATOM 1606 C CA . ALA A 1 205 ? 6.434 1.937 -5.473 1 84.12 205 ALA A CA 1
ATOM 1607 C C . ALA A 1 205 ? 7.469 1.414 -6.469 1 84.12 205 ALA A C 1
ATOM 1609 O O . ALA A 1 205 ? 7.363 0.281 -6.941 1 84.12 205 ALA A O 1
ATOM 1610 N N . PHE A 1 206 ? 8.445 2.227 -6.82 1 83.62 206 PHE A N 1
ATOM 1611 C CA . PHE A 1 206 ? 9.469 1.86 -7.797 1 83.62 206 PHE A CA 1
ATOM 1612 C C . PHE A 1 206 ? 10.266 0.657 -7.316 1 83.62 206 PHE A C 1
ATOM 1614 O O . PHE A 1 206 ? 10.797 -0.104 -8.125 1 83.62 206 PHE A O 1
ATOM 1621 N N . LEU A 1 207 ? 10.289 0.482 -6.027 1 89.38 207 LEU A N 1
ATOM 1622 C CA . LEU A 1 207 ? 11.062 -0.622 -5.469 1 89.38 207 LEU A CA 1
ATOM 1623 C C . LEU A 1 207 ? 10.227 -1.899 -5.422 1 89.38 207 LEU A C 1
ATOM 1625 O O . LEU A 1 207 ? 10.781 -2.998 -5.301 1 89.38 207 LEU A O 1
ATOM 1629 N N . MET A 1 208 ? 8.945 -1.718 -5.469 1 91.31 208 MET A N 1
ATOM 1630 C CA . MET A 1 208 ? 8.062 -2.867 -5.32 1 91.31 208 MET A CA 1
ATOM 1631 C C . MET A 1 208 ? 8.172 -3.803 -6.52 1 91.31 208 MET A C 1
ATOM 1633 O O . MET A 1 208 ? 8.266 -5.02 -6.355 1 91.31 208 MET A O 1
ATOM 1637 N N . LYS A 1 209 ? 8.227 -3.244 -7.688 1 92.94 209 LYS A N 1
ATOM 1638 C CA . LYS A 1 209 ? 8.242 -4.062 -8.898 1 92.94 209 LYS A CA 1
ATOM 1639 C C . LYS A 1 209 ? 9.516 -4.902 -8.977 1 92.94 209 LYS A C 1
ATOM 1641 O O . LYS A 1 209 ? 9.453 -6.121 -9.148 1 92.94 209 LYS A O 1
ATOM 1646 N N . PRO A 1 210 ? 10.727 -4.305 -8.789 1 94.69 210 PRO A N 1
ATOM 1647 C CA . PRO A 1 210 ? 11.922 -5.152 -8.805 1 94.69 210 PRO A CA 1
ATOM 1648 C C . PRO A 1 210 ? 11.93 -6.184 -7.68 1 94.69 210 PRO A C 1
ATOM 1650 O O . PRO A 1 210 ? 12.422 -7.297 -7.859 1 94.69 210 PRO A O 1
ATOM 1653 N N . PHE A 1 211 ? 11.438 -5.785 -6.582 1 93.31 211 PHE A N 1
ATOM 1654 C CA . PHE A 1 211 ? 11.352 -6.719 -5.469 1 93.31 211 PHE A CA 1
ATOM 1655 C C . PHE A 1 211 ? 10.492 -7.926 -5.836 1 93.31 211 PHE A C 1
ATOM 1657 O O . PHE A 1 211 ? 10.914 -9.07 -5.664 1 93.31 211 PHE A O 1
ATOM 1664 N N . MET A 1 212 ? 9.312 -7.699 -6.312 1 94.81 212 MET A N 1
ATOM 1665 C CA . MET A 1 212 ? 8.391 -8.758 -6.691 1 94.81 212 MET A CA 1
ATOM 1666 C C . MET A 1 212 ? 8.953 -9.594 -7.84 1 94.81 212 MET A C 1
ATOM 1668 O O . MET A 1 212 ? 8.797 -10.812 -7.863 1 94.81 212 MET A O 1
ATOM 1672 N N . GLU A 1 213 ? 9.57 -8.898 -8.797 1 96.94 213 GLU A N 1
ATOM 1673 C CA . GLU A 1 213 ? 10.195 -9.609 -9.906 1 96.94 213 GLU A CA 1
ATOM 1674 C C . GLU A 1 213 ? 11.258 -10.586 -9.406 1 96.94 213 GLU A C 1
ATOM 1676 O O . GLU A 1 213 ? 11.328 -11.727 -9.875 1 96.94 213 GLU A O 1
ATOM 1681 N N . ARG A 1 214 ? 12.07 -10.148 -8.5 1 96.31 214 ARG A N 1
ATOM 1682 C CA . ARG A 1 214 ? 13.094 -11.008 -7.914 1 96.31 214 ARG A CA 1
ATOM 1683 C C . ARG A 1 214 ? 12.461 -12.195 -7.199 1 96.31 214 ARG A C 1
ATOM 1685 O O . ARG A 1 214 ? 12.945 -13.328 -7.32 1 96.31 214 ARG A O 1
ATOM 1692 N N . LEU A 1 215 ? 11.406 -11.914 -6.496 1 94.81 215 LEU A N 1
ATOM 1693 C CA . LEU A 1 215 ? 10.711 -12.953 -5.746 1 94.81 215 LEU A CA 1
ATOM 1694 C C . LEU A 1 215 ? 10.172 -14.031 -6.684 1 94.81 215 LEU A C 1
ATOM 1696 O O . LEU A 1 215 ? 10.359 -15.227 -6.441 1 94.81 215 LEU A O 1
ATOM 1700 N N . ILE A 1 216 ? 9.5 -13.625 -7.75 1 97.12 216 ILE A N 1
ATOM 1701 C CA . ILE A 1 216 ? 8.883 -14.555 -8.695 1 97.12 216 ILE A CA 1
ATOM 1702 C C . ILE A 1 216 ? 9.961 -15.289 -9.484 1 97.12 216 ILE A C 1
ATOM 1704 O O . ILE A 1 216 ? 9.852 -16.484 -9.727 1 97.12 216 ILE A O 1
ATOM 1708 N N . ARG A 1 217 ? 10.992 -14.586 -9.867 1 98.12 217 ARG A N 1
ATOM 1709 C CA . ARG A 1 217 ? 12.109 -15.219 -10.562 1 98.12 217 ARG A CA 1
ATOM 1710 C C . ARG A 1 217 ? 12.766 -16.281 -9.688 1 98.12 217 ARG A C 1
ATOM 1712 O O . ARG A 1 217 ? 13.047 -17.391 -10.164 1 98.12 217 ARG A O 1
ATOM 1719 N N . GLY A 1 218 ? 13.008 -15.906 -8.438 1 97.88 218 GLY A N 1
ATOM 1720 C CA . GLY A 1 218 ? 13.539 -16.891 -7.5 1 97.88 218 GLY A CA 1
ATOM 1721 C C . GLY A 1 218 ? 12.664 -18.109 -7.352 1 97.88 218 GLY A C 1
ATOM 1722 O O . GLY A 1 218 ? 13.164 -19.234 -7.277 1 97.88 218 GLY A O 1
ATOM 1723 N N . GLY A 1 219 ? 11.359 -17.891 -7.324 1 97.75 219 GLY A N 1
ATOM 1724 C CA . GLY A 1 219 ? 10.422 -19 -7.281 1 97.75 219 GLY A CA 1
ATOM 1725 C C . GLY A 1 219 ? 10.508 -19.906 -8.5 1 97.75 219 GLY A C 1
ATOM 1726 O O . GLY A 1 219 ? 10.477 -21.125 -8.375 1 97.75 219 GLY A O 1
ATOM 1727 N N . LEU A 1 220 ? 10.602 -19.328 -9.648 1 98.25 220 LEU A N 1
ATOM 1728 C CA . LEU A 1 220 ? 10.672 -20.078 -10.891 1 98.25 220 LEU A CA 1
ATOM 1729 C C . LEU A 1 220 ? 11.984 -20.859 -10.977 1 98.25 220 LEU A C 1
ATOM 1731 O O . LEU A 1 220 ? 12.008 -21.984 -11.469 1 98.25 220 LEU A O 1
ATOM 1735 N N . GLU A 1 221 ? 13.055 -20.266 -10.5 1 98.25 221 GLU A N 1
ATOM 1736 C CA . GLU A 1 221 ? 14.336 -20.969 -10.422 1 98.25 221 GLU A CA 1
ATOM 1737 C C . GLU A 1 221 ? 14.242 -22.188 -9.516 1 98.25 221 GLU A C 1
ATOM 1739 O O . GLU A 1 221 ? 14.727 -23.266 -9.867 1 98.25 221 GLU A O 1
ATOM 1744 N N . SER A 1 222 ? 13.633 -22.031 -8.398 1 98.19 222 SER A N 1
ATOM 1745 C CA . SER A 1 222 ? 13.445 -23.125 -7.461 1 98.19 222 SER A CA 1
ATOM 1746 C C . SER A 1 222 ? 12.555 -24.219 -8.062 1 98.19 222 SER A C 1
ATOM 1748 O O . SER A 1 222 ? 12.789 -25.406 -7.84 1 98.19 222 SER A O 1
ATOM 1750 N N . PHE A 1 223 ? 11.57 -23.812 -8.773 1 98.31 223 PHE A N 1
ATOM 1751 C CA . PHE A 1 223 ? 10.703 -24.766 -9.453 1 98.31 223 PHE A CA 1
ATOM 1752 C C . PHE A 1 223 ? 11.492 -25.594 -10.469 1 98.31 223 PHE A C 1
ATOM 1754 O O . PHE A 1 223 ? 11.336 -26.812 -10.539 1 98.31 223 PHE A O 1
ATOM 1761 N N . ALA A 1 224 ? 12.281 -24.906 -11.234 1 97.88 224 ALA A N 1
ATOM 1762 C CA . ALA A 1 224 ? 13.109 -25.594 -12.227 1 97.88 224 ALA A CA 1
ATOM 1763 C C . ALA A 1 224 ? 14.008 -26.641 -11.57 1 97.88 224 ALA A C 1
ATOM 1765 O O . ALA A 1 224 ? 14.18 -27.734 -12.109 1 97.88 224 ALA A O 1
ATOM 1766 N N . ALA A 1 225 ? 14.5 -26.312 -10.414 1 96.88 225 ALA A N 1
ATOM 1767 C CA . ALA A 1 225 ? 15.336 -27.25 -9.672 1 96.88 225 ALA A CA 1
ATOM 1768 C C . ALA A 1 225 ? 14.516 -28.406 -9.133 1 96.88 225 ALA A C 1
ATOM 1770 O O . ALA A 1 225 ? 14.969 -29.562 -9.148 1 96.88 225 ALA A O 1
ATOM 1771 N N . PHE A 1 226 ? 13.344 -28.094 -8.742 1 96.44 226 PHE A N 1
ATOM 1772 C CA . PHE A 1 226 ? 12.438 -29.094 -8.195 1 96.44 226 PHE A CA 1
ATOM 1773 C C . PHE A 1 226 ? 12.055 -30.109 -9.258 1 96.44 226 PHE A C 1
ATOM 1775 O O . PHE A 1 226 ? 12.008 -31.312 -8.992 1 96.44 226 PHE A O 1
ATOM 1782 N N . VAL A 1 227 ? 11.773 -29.672 -10.461 1 95.12 227 VAL A N 1
ATOM 1783 C CA . VAL A 1 227 ? 11.328 -30.516 -11.57 1 95.12 227 VAL A CA 1
ATOM 1784 C C . VAL A 1 227 ? 12.445 -31.469 -11.969 1 95.12 227 VAL A C 1
ATOM 1786 O O . VAL A 1 227 ? 12.188 -32.594 -12.383 1 95.12 227 VAL A O 1
ATOM 1789 N N . LYS A 1 228 ? 13.656 -31.078 -11.789 1 90.44 228 LYS A N 1
ATOM 1790 C CA . LYS A 1 228 ? 14.797 -31.922 -12.141 1 90.44 228 LYS A CA 1
ATOM 1791 C C . LYS A 1 228 ? 14.938 -33.094 -11.18 1 90.44 228 LYS A C 1
ATOM 1793 O O . LYS A 1 228 ? 15.484 -34.125 -11.539 1 90.44 228 LYS A O 1
ATOM 1798 N N . THR A 1 229 ? 14.508 -32.875 -9.984 1 83.31 229 THR A N 1
ATOM 1799 C CA . THR A 1 229 ? 14.688 -33.906 -8.961 1 83.31 229 THR A CA 1
ATOM 1800 C C . THR A 1 229 ? 13.477 -34.812 -8.898 1 83.31 229 THR A C 1
ATOM 1802 O O . THR A 1 229 ? 13.492 -35.844 -8.188 1 83.31 229 THR A O 1
ATOM 1805 N N . THR A 1 230 ? 12.477 -34.531 -9.594 1 71 230 THR A N 1
ATOM 1806 C CA . THR A 1 230 ? 11.281 -35.375 -9.594 1 71 230 THR A CA 1
ATOM 1807 C C . THR A 1 230 ? 11.234 -36.25 -10.836 1 71 230 THR A C 1
ATOM 1809 O O . THR A 1 230 ? 11.617 -35.812 -11.922 1 71 230 THR A O 1
ATOM 1812 N N . MET B 1 1 ? 71.938 2.9 9.781 1 19.09 1 MET B N 1
ATOM 1813 C CA . MET B 1 1 ? 71.688 3.104 8.352 1 19.09 1 MET B CA 1
ATOM 1814 C C . MET B 1 1 ? 70.938 4.406 8.094 1 19.09 1 MET B C 1
ATOM 1816 O O . MET B 1 1 ? 70.312 4.938 8.992 1 19.09 1 MET B O 1
ATOM 1820 N N . SER B 1 2 ? 70.625 4.668 6.766 1 19.53 2 SER B N 1
ATOM 1821 C CA . SER B 1 2 ? 70.5 5.84 5.902 1 19.53 2 SER B CA 1
ATOM 1822 C C . SER B 1 2 ? 69.188 6.598 6.211 1 19.53 2 SER B C 1
ATOM 1824 O O . SER B 1 2 ? 68.25 6.004 6.656 1 19.53 2 SER B O 1
ATOM 1826 N N . SER B 1 3 ? 69.25 7.953 6.129 1 21.67 3 SER B N 1
ATOM 1827 C CA . SER B 1 3 ? 68.75 9.32 6.262 1 21.67 3 SER B CA 1
ATOM 1828 C C . SER B 1 3 ? 67.688 9.617 5.211 1 21.67 3 SER B C 1
ATOM 1830 O O . SER B 1 3 ? 67.5 10.766 4.824 1 21.67 3 SER B O 1
ATOM 1832 N N . ILE B 1 4 ? 67.188 8.508 4.648 1 24.05 4 ILE B N 1
ATOM 1833 C CA . ILE B 1 4 ? 66.438 8.906 3.441 1 24.05 4 ILE B CA 1
ATOM 1834 C C . ILE B 1 4 ? 65.5 10.039 3.77 1 24.05 4 ILE B C 1
ATOM 1836 O O . ILE B 1 4 ? 64.688 9.953 4.719 1 24.05 4 ILE B O 1
ATOM 1840 N N . SER B 1 5 ? 65.562 11.18 3.102 1 18.69 5 SER B N 1
ATOM 1841 C CA . SER B 1 5 ? 65.375 12.602 2.887 1 18.69 5 SER B CA 1
ATOM 1842 C C . SER B 1 5 ? 63.875 12.891 2.594 1 18.69 5 SER B C 1
ATOM 1844 O O . SER B 1 5 ? 63.281 13.766 3.213 1 18.69 5 SER B O 1
ATOM 1846 N N . SER B 1 6 ? 63.375 12.469 1.391 1 20.83 6 SER B N 1
ATOM 1847 C CA . SER B 1 6 ? 62.844 13.477 0.477 1 20.83 6 SER B CA 1
ATOM 1848 C C . SER B 1 6 ? 61.406 13.781 0.762 1 20.83 6 SER B C 1
ATOM 1850 O O . SER B 1 6 ? 60.562 12.875 0.753 1 20.83 6 SER B O 1
ATOM 1852 N N . GLY B 1 7 ? 61 14.805 1.556 1 21.89 7 GLY B N 1
ATOM 1853 C CA . GLY B 1 7 ? 59.75 15.367 2.061 1 21.89 7 GLY B CA 1
ATOM 1854 C C . GLY B 1 7 ? 58.844 15.898 0.965 1 21.89 7 GLY B C 1
ATOM 1855 O O . GLY B 1 7 ? 58.625 17.109 0.875 1 21.89 7 GLY B O 1
ATOM 1856 N N . THR B 1 8 ? 58.812 15.172 -0.243 1 21.31 8 THR B N 1
ATOM 1857 C CA . THR B 1 8 ? 58.188 15.859 -1.383 1 21.31 8 THR B CA 1
ATOM 1858 C C . THR B 1 8 ? 56.812 16.359 -1.034 1 21.31 8 THR B C 1
ATOM 1860 O O . THR B 1 8 ? 55.938 15.578 -0.641 1 21.31 8 THR B O 1
ATOM 1863 N N . ALA B 1 9 ? 56.625 17.641 -0.703 1 23.17 9 ALA B N 1
ATOM 1864 C CA . ALA B 1 9 ? 55.5 18.5 -0.293 1 23.17 9 ALA B CA 1
ATOM 1865 C C . ALA B 1 9 ? 54.438 18.578 -1.385 1 23.17 9 ALA B C 1
ATOM 1867 O O . ALA B 1 9 ? 54.688 19.188 -2.438 1 23.17 9 ALA B O 1
ATOM 1868 N N . PRO B 1 10 ? 53.938 17.547 -2.014 1 21.12 10 PRO B N 1
ATOM 1869 C CA . PRO B 1 10 ? 53.219 17.859 -3.24 1 21.12 10 PRO B CA 1
ATOM 1870 C C . PRO B 1 10 ? 52.094 18.859 -3.014 1 21.12 10 PRO B C 1
ATOM 1872 O O . PRO B 1 10 ? 51.25 18.672 -2.115 1 21.12 10 PRO B O 1
ATOM 1875 N N . THR B 1 11 ? 52.344 20.172 -3.303 1 19.23 11 THR B N 1
ATOM 1876 C CA . THR B 1 11 ? 51.562 21.391 -3.25 1 19.23 11 THR B CA 1
ATOM 1877 C C . THR B 1 11 ? 50.188 21.188 -3.865 1 19.23 11 THR B C 1
ATOM 1879 O O . THR B 1 11 ? 49.938 20.203 -4.566 1 19.23 11 THR B O 1
ATOM 1882 N N . THR B 1 12 ? 49.688 22.234 -4.637 1 19.8 12 THR B N 1
ATOM 1883 C CA . THR B 1 12 ? 48.656 23.266 -4.574 1 19.8 12 THR B CA 1
ATOM 1884 C C . THR B 1 12 ? 47.594 23.016 -5.625 1 19.8 12 THR B C 1
ATOM 1886 O O . THR B 1 12 ? 47.594 23.625 -6.691 1 19.8 12 THR B O 1
ATOM 1889 N N . LYS B 1 13 ? 47.438 21.672 -6.082 1 19.73 13 LYS B N 1
ATOM 1890 C CA . LYS B 1 13 ? 46.781 21.641 -7.387 1 19.73 13 LYS B CA 1
ATOM 1891 C C . LYS B 1 13 ? 45.594 22.609 -7.43 1 19.73 13 LYS B C 1
ATOM 1893 O O . LYS B 1 13 ? 45.469 23.406 -8.367 1 19.73 13 LYS B O 1
ATOM 1898 N N . SER B 1 14 ? 44.312 22.125 -7.094 1 18.14 14 SER B N 1
ATOM 1899 C CA . SER B 1 14 ? 43.188 22.078 -8.031 1 18.14 14 SER B CA 1
ATOM 1900 C C . SER B 1 14 ? 42.375 23.359 -7.992 1 18.14 14 SER B C 1
ATOM 1902 O O . SER B 1 14 ? 41.719 23.656 -6.984 1 18.14 14 SER B O 1
ATOM 1904 N N . ALA B 1 15 ? 42.812 24.391 -8.727 1 19.36 15 ALA B N 1
ATOM 1905 C CA . ALA B 1 15 ? 42.25 25.703 -8.969 1 19.36 15 ALA B CA 1
ATOM 1906 C C . ALA B 1 15 ? 40.75 25.625 -9.281 1 19.36 15 ALA B C 1
ATOM 1908 O O . ALA B 1 15 ? 40.219 24.547 -9.562 1 19.36 15 ALA B O 1
ATOM 1909 N N . ALA B 1 16 ? 40.375 26.484 -10.242 1 19.73 16 ALA B N 1
ATOM 1910 C CA . ALA B 1 16 ? 39.562 27.672 -10.438 1 19.73 16 ALA B CA 1
ATOM 1911 C C . ALA B 1 16 ? 38.25 27.328 -11.172 1 19.73 16 ALA B C 1
ATOM 1913 O O . ALA B 1 16 ? 38.281 27.062 -12.383 1 19.73 16 ALA B O 1
ATOM 1914 N N . CYS B 1 17 ? 37.531 26.297 -10.609 1 19.3 17 CYS B N 1
ATOM 1915 C CA . CYS B 1 17 ? 36.312 25.906 -11.289 1 19.3 17 CYS B CA 1
ATOM 1916 C C . CYS B 1 17 ? 35.594 27.109 -11.867 1 19.3 17 CYS B C 1
ATOM 1918 O O . CYS B 1 17 ? 35.875 28.25 -11.461 1 19.3 17 CYS B O 1
ATOM 1920 N N . PHE B 1 18 ? 34.375 26.734 -12.289 1 18.33 18 PHE B N 1
ATOM 1921 C CA . PHE B 1 18 ? 33.344 26.969 -13.281 1 18.33 18 PHE B CA 1
ATOM 1922 C C . PHE B 1 18 ? 32.688 28.328 -13.078 1 18.33 18 PHE B C 1
ATOM 1924 O O . PHE B 1 18 ? 32.625 28.828 -11.945 1 18.33 18 PHE B O 1
ATOM 1931 N N . SER B 1 19 ? 32.438 28.859 -14.289 1 17.78 19 SER B N 1
ATOM 1932 C CA . SER B 1 19 ? 31.938 30.047 -14.945 1 17.78 19 SER B CA 1
ATOM 1933 C C . SER B 1 19 ? 30.656 30.547 -14.281 1 17.78 19 SER B C 1
ATOM 1935 O O . SER B 1 19 ? 29.953 29.781 -13.633 1 17.78 19 SER B O 1
ATOM 1937 N N . ARG B 1 20 ? 30.547 31.859 -14.336 1 17.83 20 ARG B N 1
ATOM 1938 C CA . ARG B 1 20 ? 29.781 33.062 -13.945 1 17.83 20 ARG B CA 1
ATOM 1939 C C . ARG B 1 20 ? 28.344 32.969 -14.414 1 17.83 20 ARG B C 1
ATOM 1941 O O . ARG B 1 20 ? 28.078 32.812 -15.609 1 17.83 20 ARG B O 1
ATOM 1948 N N . ILE B 1 21 ? 27.5 32.281 -13.648 1 19.58 21 ILE B N 1
ATOM 1949 C CA . ILE B 1 21 ? 26.047 32.312 -13.719 1 19.58 21 ILE B CA 1
ATOM 1950 C C . ILE B 1 21 ? 25.578 33.75 -13.953 1 19.58 21 ILE B C 1
ATOM 1952 O O . ILE B 1 21 ? 25.812 34.625 -13.117 1 19.58 21 ILE B O 1
ATOM 1956 N N . GLN B 1 22 ? 25.734 34.094 -15.344 1 16.7 22 GLN B N 1
ATOM 1957 C CA . GLN B 1 22 ? 25.25 35.438 -15.742 1 16.7 22 GLN B CA 1
ATOM 1958 C C . GLN B 1 22 ? 23.844 35.688 -15.195 1 16.7 22 GLN B C 1
ATOM 1960 O O . GLN B 1 22 ? 22.953 34.844 -15.328 1 16.7 22 GLN B O 1
ATOM 1965 N N . LYS B 1 23 ? 23.719 36.594 -14.375 1 19.53 23 LYS B N 1
ATOM 1966 C CA . LYS B 1 23 ? 22.688 37.312 -13.625 1 19.53 23 LYS B CA 1
ATOM 1967 C C . LYS B 1 23 ? 21.672 37.938 -14.57 1 19.53 23 LYS B C 1
ATOM 1969 O O . LYS B 1 23 ? 20.812 38.719 -14.133 1 19.53 23 LYS B O 1
ATOM 1974 N N . SER B 1 24 ? 21.453 37.344 -15.844 1 17.62 24 SER B N 1
ATOM 1975 C CA . SER B 1 24 ? 20.781 38.438 -16.531 1 17.62 24 SER B CA 1
ATOM 1976 C C . SER B 1 24 ? 19.609 38.969 -15.719 1 17.62 24 SER B C 1
ATOM 1978 O O . SER B 1 24 ? 18.906 38.219 -15.062 1 17.62 24 SER B O 1
ATOM 1980 N N . ALA B 1 25 ? 19.516 40.312 -15.719 1 16.86 25 ALA B N 1
ATOM 1981 C CA . ALA B 1 25 ? 18.922 41.5 -15.094 1 16.86 25 ALA B CA 1
ATOM 1982 C C . ALA B 1 25 ? 17.438 41.594 -15.398 1 16.86 25 ALA B C 1
ATOM 1984 O O . ALA B 1 25 ? 16.656 42.094 -14.586 1 16.86 25 ALA B O 1
ATOM 1985 N N . THR B 1 26 ? 16.953 41.094 -16.578 1 18.62 26 THR B N 1
ATOM 1986 C CA . THR B 1 26 ? 16.156 42.25 -17.031 1 18.62 26 THR B CA 1
ATOM 1987 C C . THR B 1 26 ? 14.945 42.469 -16.141 1 18.62 26 THR B C 1
ATOM 1989 O O . THR B 1 26 ? 14.062 41.594 -16.062 1 18.62 26 THR B O 1
ATOM 1992 N N . TYR B 1 27 ? 15.156 43.188 -15.07 1 16.38 27 TYR B N 1
ATOM 1993 C CA . TYR B 1 27 ? 14.234 43.625 -14.031 1 16.38 27 TYR B CA 1
ATOM 1994 C C . TYR B 1 27 ? 13.008 44.281 -14.648 1 16.38 27 TYR B C 1
ATOM 1996 O O . TYR B 1 27 ? 11.875 44 -14.242 1 16.38 27 TYR B O 1
ATOM 2004 N N . SER B 1 28 ? 13.203 45.406 -15.414 1 16.02 28 SER B N 1
ATOM 2005 C CA . SER B 1 28 ? 12.594 46.531 -14.75 1 16.02 28 SER B CA 1
ATOM 2006 C C . SER B 1 28 ? 11.094 46.594 -15 1 16.02 28 SER B C 1
ATOM 2008 O O . SER B 1 28 ? 10.312 46.844 -14.07 1 16.02 28 SER B O 1
ATOM 2010 N N . SER B 1 29 ? 10.703 46.625 -16.328 1 17.39 29 SER B N 1
ATOM 2011 C CA . SER B 1 29 ? 9.961 47.844 -16.641 1 17.39 29 SER B CA 1
ATOM 2012 C C . SER B 1 29 ? 8.578 47.812 -16 1 17.39 29 SER B C 1
ATOM 2014 O O . SER B 1 29 ? 7.863 46.812 -16.094 1 17.39 29 SER B O 1
ATOM 2016 N N . ARG B 1 30 ? 8.234 48.875 -15.188 1 17.41 30 ARG B N 1
ATOM 2017 C CA . ARG B 1 30 ? 7.312 49.438 -14.211 1 17.41 30 ARG B CA 1
ATOM 2018 C C . ARG B 1 30 ? 5.93 49.656 -14.812 1 17.41 30 ARG B C 1
ATOM 2020 O O . ARG B 1 30 ? 4.93 49.688 -14.094 1 17.41 30 ARG B O 1
ATOM 2027 N N . SER B 1 31 ? 5.801 50.031 -16.141 1 17.97 31 SER B N 1
ATOM 2028 C CA . SER B 1 31 ? 4.988 51.25 -16.172 1 17.97 31 SER B CA 1
ATOM 2029 C C . SER B 1 31 ? 3.553 50.969 -15.742 1 17.97 31 SER B C 1
ATOM 2031 O O . SER B 1 31 ? 3 49.906 -16.062 1 17.97 31 SER B O 1
ATOM 2033 N N . MET B 1 32 ? 2.988 51.844 -14.852 1 17.86 32 MET B N 1
ATOM 2034 C CA . MET B 1 32 ? 1.877 52.188 -13.961 1 17.86 32 MET B CA 1
ATOM 2035 C C . MET B 1 32 ? 0.588 52.375 -14.75 1 17.86 32 MET B C 1
ATOM 2037 O O . MET B 1 32 ? -0.492 52.5 -14.172 1 17.86 32 MET B O 1
ATOM 2041 N N . LEU B 1 33 ? 0.595 52.5 -16.109 1 17.48 33 LEU B N 1
ATOM 2042 C CA . LEU B 1 33 ? -0.358 53.562 -16.359 1 17.48 33 LEU B CA 1
ATOM 2043 C C . LEU B 1 33 ? -1.755 53.188 -15.891 1 17.48 33 LEU B C 1
ATOM 2045 O O . LEU B 1 33 ? -2.234 52.094 -16.203 1 17.48 33 LEU B O 1
ATOM 2049 N N . LEU B 1 34 ? -2.326 54 -15 1 18.12 34 LEU B N 1
ATOM 2050 C CA . LEU B 1 34 ? -3.502 54.25 -14.172 1 18.12 34 LEU B CA 1
ATOM 2051 C C . LEU B 1 34 ? -4.738 54.469 -15.039 1 18.12 34 LEU B C 1
ATOM 2053 O O . LEU B 1 34 ? -5.812 54.812 -14.531 1 18.12 34 LEU B O 1
ATOM 2057 N N . SER B 1 35 ? -4.73 54.031 -16.281 1 17.25 35 SER B N 1
ATOM 2058 C CA . SER B 1 35 ? -5.73 54.875 -16.906 1 17.25 35 SER B CA 1
ATOM 2059 C C . SER B 1 35 ? -7.012 54.938 -16.078 1 17.25 35 SER B C 1
ATOM 2061 O O . SER B 1 35 ? -7.254 54.031 -15.258 1 17.25 35 SER B O 1
ATOM 2063 N N . SER B 1 36 ? -7.938 55.812 -16.656 1 17.78 36 SER B N 1
ATOM 2064 C CA . SER B 1 36 ? -9.008 56.781 -16.438 1 17.78 36 SER B CA 1
ATOM 2065 C C . SER B 1 36 ? -10.297 56.094 -16.016 1 17.78 36 SER B C 1
ATOM 2067 O O . SER B 1 36 ? -10.602 54.969 -16.469 1 17.78 36 SER B O 1
ATOM 2069 N N . LEU B 1 37 ? -10.961 56.688 -15.031 1 18.39 37 LEU B N 1
ATOM 2070 C CA . LEU B 1 37 ? -12.023 56.688 -14.023 1 18.39 37 LEU B CA 1
ATOM 2071 C C . LEU B 1 37 ? -13.398 56.688 -14.68 1 18.39 37 LEU B C 1
ATOM 2073 O O . LEU B 1 37 ? -14.414 56.562 -14 1 18.39 37 LEU B O 1
ATOM 2077 N N . SER B 1 38 ? -13.523 56.906 -16.016 1 17.83 38 SER B N 1
ATOM 2078 C CA . SER B 1 38 ? -14.703 57.781 -16.109 1 17.83 38 SER B CA 1
ATOM 2079 C C . SER B 1 38 ? -15.93 57.062 -15.547 1 17.83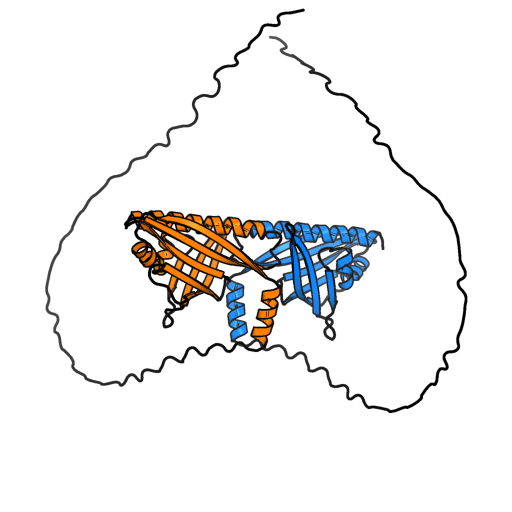 38 SER B C 1
ATOM 2081 O O . SER B 1 38 ? -16.047 55.844 -15.633 1 17.83 38 SER B O 1
ATOM 2083 N N . SER B 1 39 ? -16.828 57.875 -14.875 1 17.09 39 SER B N 1
ATOM 2084 C CA . SER B 1 39 ? -17.875 57.969 -13.867 1 17.09 39 SER B CA 1
ATOM 2085 C C . SER B 1 39 ? -19.188 57.375 -14.367 1 17.09 39 SER B C 1
ATOM 2087 O O . SER B 1 39 ? -19.906 56.719 -13.602 1 17.09 39 SER B O 1
ATOM 2089 N N . SER B 1 40 ? -19.594 57.562 -15.648 1 18.31 40 SER B N 1
ATOM 2090 C CA . SER B 1 40 ? -20.906 58.188 -15.617 1 18.31 40 SER B CA 1
ATOM 2091 C C . SER B 1 40 ? -21.969 57.219 -15.133 1 18.31 40 SER B C 1
ATOM 2093 O O . SER B 1 40 ? -21.828 56 -15.281 1 18.31 40 SER B O 1
ATOM 2095 N N . SER B 1 41 ? -23.094 57.781 -14.562 1 18.19 41 SER B N 1
ATOM 2096 C CA . SER B 1 41 ? -24.172 57.656 -13.586 1 18.19 41 SER B CA 1
ATOM 2097 C C . SER B 1 41 ? -25.328 56.844 -14.133 1 18.19 41 SER B C 1
ATOM 2099 O O . SER B 1 41 ? -26.109 56.281 -13.367 1 18.19 41 SER B O 1
ATOM 2101 N N . SER B 1 42 ? -25.438 56.469 -15.453 1 19.73 42 SER B N 1
ATOM 2102 C CA . SER B 1 42 ? -26.844 56.719 -15.719 1 19.73 42 SER B CA 1
ATOM 2103 C C . SER B 1 42 ? -27.734 55.812 -14.883 1 19.73 42 SER B C 1
ATOM 2105 O O . SER B 1 42 ? -27.359 54.688 -14.586 1 19.73 42 SER B O 1
ATOM 2107 N N . PRO B 1 43 ? -28.953 56.344 -14.477 1 20.02 43 PRO B N 1
ATOM 2108 C CA . PRO B 1 43 ? -29.953 56.094 -13.438 1 20.02 43 PRO B CA 1
ATOM 2109 C C . PRO B 1 43 ? -30.781 54.812 -13.703 1 20.02 43 PRO B C 1
ATOM 2111 O O . PRO B 1 43 ? -31.656 54.844 -14.578 1 20.02 43 PRO B O 1
ATOM 2114 N N . ALA B 1 44 ? -30.281 53.812 -14.211 1 19.17 44 ALA B N 1
ATOM 2115 C CA . ALA B 1 44 ? -31.375 52.938 -14.68 1 19.17 44 ALA B CA 1
ATOM 2116 C C . ALA B 1 44 ? -32.406 52.719 -13.586 1 19.17 44 ALA B C 1
ATOM 2118 O O . ALA B 1 44 ? -32.062 52.656 -12.406 1 19.17 44 ALA B O 1
ATOM 2119 N N . SER B 1 45 ? -33.688 52.906 -14.016 1 20.97 45 SER B N 1
ATOM 2120 C CA . SER B 1 45 ? -35.031 52.906 -13.438 1 20.97 45 SER B CA 1
ATOM 2121 C C . SER B 1 45 ? -35.281 51.625 -12.672 1 20.97 45 SER B C 1
ATOM 2123 O O . SER B 1 45 ? -34.969 50.531 -13.141 1 20.97 45 SER B O 1
ATOM 2125 N N . ALA B 1 46 ? -35.562 51.719 -11.406 1 19.23 46 ALA B N 1
ATOM 2126 C CA . ALA B 1 46 ? -35.844 50.875 -10.258 1 19.23 46 ALA B CA 1
ATOM 2127 C C . ALA B 1 46 ? -37.094 50.031 -10.484 1 19.23 46 ALA B C 1
ATOM 2129 O O . ALA B 1 46 ? -37.531 49.281 -9.609 1 19.23 46 ALA B O 1
ATOM 2130 N N . LYS B 1 47 ? -37.719 49.969 -11.648 1 23.23 47 LYS B N 1
ATOM 2131 C CA . LYS B 1 47 ? -39.094 49.656 -11.266 1 23.23 47 LYS B CA 1
ATOM 2132 C C . LYS B 1 47 ? -39.156 48.375 -10.43 1 23.23 47 LYS B C 1
ATOM 2134 O O . LYS B 1 47 ? -38.562 47.344 -10.812 1 23.23 47 LYS B O 1
ATOM 2139 N N . LEU B 1 48 ? -39.375 48.5 -9.047 1 19.34 48 LEU B N 1
ATOM 2140 C CA . LEU B 1 48 ? -39.562 47.625 -7.891 1 19.34 48 LEU B CA 1
ATOM 2141 C C . LEU B 1 48 ? -40.656 46.594 -8.148 1 19.34 48 LEU B C 1
ATOM 2143 O O . LEU B 1 48 ? -41.844 46.938 -8.172 1 19.34 48 LEU B O 1
ATOM 2147 N N . LEU B 1 49 ? -40.719 45.906 -9.359 1 20.28 49 LEU B N 1
ATOM 2148 C CA . LEU B 1 49 ? -41.969 45.188 -9.344 1 20.28 49 LEU B CA 1
ATOM 2149 C C . LEU B 1 49 ? -42.062 44.281 -8.109 1 20.28 49 LEU B C 1
ATOM 2151 O O . LEU B 1 49 ? -41.094 43.625 -7.73 1 20.28 49 LEU B O 1
ATOM 2155 N N . ASN B 1 50 ? -43.031 44.594 -7.18 1 18.59 50 ASN B N 1
ATOM 2156 C CA . ASN B 1 50 ? -43.438 44.094 -5.879 1 18.59 50 ASN B CA 1
ATOM 2157 C C . ASN B 1 50 ? -43.812 42.625 -5.949 1 18.59 50 ASN B C 1
ATOM 2159 O O . ASN B 1 50 ? -44.219 42.031 -4.945 1 18.59 50 ASN B O 1
ATOM 2163 N N . SER B 1 51 ? -43.844 41.906 -7.109 1 22.09 51 SER B N 1
ATOM 2164 C CA . SER B 1 51 ? -44.844 40.875 -6.91 1 22.09 51 SER B CA 1
ATOM 2165 C C . SER B 1 51 ? -44.406 39.906 -5.801 1 22.09 51 SER B C 1
ATOM 2167 O O . SER B 1 51 ? -43.25 39.469 -5.762 1 22.09 51 SER B O 1
ATOM 2169 N N . SER B 1 52 ? -45.062 39.938 -4.672 1 20.33 52 SER B N 1
ATOM 2170 C CA . SER B 1 52 ? -45 39.219 -3.404 1 20.33 52 SER B CA 1
ATOM 2171 C C . SER B 1 52 ? -45.062 37.719 -3.615 1 20.33 52 SER B C 1
ATOM 2173 O O . SER B 1 52 ? -45.031 36.938 -2.65 1 20.33 52 SER B O 1
ATOM 2175 N N . ASN B 1 53 ? -44.938 37.125 -4.801 1 21.94 53 ASN B N 1
ATOM 2176 C CA . ASN B 1 53 ? -45.438 35.781 -4.691 1 21.94 53 ASN B CA 1
ATOM 2177 C C . ASN B 1 53 ? -44.688 34.969 -3.656 1 21.94 53 ASN B C 1
ATOM 2179 O O . ASN B 1 53 ? -43.438 34.906 -3.688 1 21.94 53 ASN B O 1
ATOM 2183 N N . GLY B 1 54 ? -45.188 34.844 -2.447 1 21.3 54 GLY B N 1
ATOM 2184 C CA . GLY B 1 54 ? -44.781 34.094 -1.283 1 21.3 54 GLY B CA 1
ATOM 2185 C C . GLY B 1 54 ? -44.438 32.625 -1.607 1 21.3 54 GLY B C 1
ATOM 2186 O O . GLY B 1 54 ? -45.312 31.766 -1.59 1 21.3 54 GLY B O 1
ATOM 2187 N N . SER B 1 55 ? -43.781 32.281 -2.684 1 24.38 55 SER B N 1
ATOM 2188 C CA . SER B 1 55 ? -43.656 30.844 -2.805 1 24.38 55 SER B CA 1
ATOM 2189 C C . SER B 1 55 ? -42.969 30.234 -1.595 1 24.38 55 SER B C 1
ATOM 2191 O O . SER B 1 55 ? -41.938 30.766 -1.142 1 24.38 55 SER B O 1
ATOM 2193 N N . SER B 1 56 ? -43.719 29.594 -0.687 1 24 56 SER B N 1
ATOM 2194 C CA . SER B 1 56 ? -43.281 28.797 0.462 1 24 56 SER B CA 1
ATOM 2195 C C . SER B 1 56 ? -42.25 27.75 0.051 1 24 56 SER B C 1
ATOM 2197 O O . SER B 1 56 ? -42.531 26.922 -0.814 1 24 56 SER B O 1
ATOM 2199 N N . SER B 1 57 ? -41.062 28.094 -0.172 1 26.62 57 SER B N 1
ATOM 2200 C CA . SER B 1 57 ? -40 27.109 -0.419 1 26.62 57 SER B CA 1
ATOM 2201 C C . SER B 1 57 ? -39.938 26.078 0.705 1 26.62 57 SER B C 1
ATOM 2203 O O . SER B 1 57 ? -39.75 26.438 1.869 1 26.62 57 SER B O 1
ATOM 2205 N N . SER B 1 58 ? -40.812 25.078 0.597 1 28.28 58 SER B N 1
ATOM 2206 C CA . SER B 1 58 ? -40.688 23.938 1.499 1 28.28 58 SER B CA 1
ATOM 2207 C C . SER B 1 58 ? -39.25 23.469 1.6 1 28.28 58 SER B C 1
ATOM 2209 O O . SER B 1 58 ? -38.594 23.25 0.581 1 28.28 58 SER B O 1
ATOM 2211 N N . SER B 1 59 ? -38.594 23.969 2.562 1 27.45 59 SER B N 1
ATOM 2212 C CA . SER B 1 59 ? -37.25 23.562 2.953 1 27.45 59 SER B CA 1
ATOM 2213 C C . SER B 1 59 ? -37.125 22.047 3.049 1 27.45 59 SER B C 1
ATOM 2215 O O . SER B 1 59 ? -37.844 21.422 3.836 1 27.45 59 SER B O 1
ATOM 2217 N N . SER B 1 60 ? -37.094 21.406 1.908 1 31.45 60 SER B N 1
ATOM 2218 C CA . SER B 1 60 ? -36.781 19.984 2.039 1 31.45 60 SER B CA 1
ATOM 2219 C C . SER B 1 60 ? -35.625 19.781 3.027 1 31.45 60 SER B C 1
ATOM 2221 O O . SER B 1 60 ? -34.625 20.5 3.004 1 31.45 60 SER B O 1
ATOM 2223 N N . SER B 1 61 ? -35.969 19.375 4.246 1 28.78 61 SER B N 1
ATOM 2224 C CA . SER B 1 61 ? -35.062 18.984 5.32 1 28.78 61 SER B CA 1
ATOM 2225 C C . SER B 1 61 ? -33.906 18.125 4.789 1 28.78 61 SER B C 1
ATOM 2227 O O . SER B 1 61 ? -34.094 17.328 3.869 1 28.78 61 SER B O 1
ATOM 2229 N N . PRO B 1 62 ? -32.719 18.594 4.852 1 33.5 62 PRO B N 1
ATOM 2230 C CA . PRO B 1 62 ? -31.578 17.766 4.441 1 33.5 62 PRO B CA 1
ATOM 2231 C C . PRO B 1 62 ? -31.656 16.344 5 1 33.5 62 PRO B C 1
ATOM 2233 O O . PRO B 1 62 ? -32.125 16.141 6.125 1 33.5 62 PRO B O 1
ATOM 2236 N N . LYS B 1 63 ? -31.906 15.328 4.238 1 37.47 63 LYS B N 1
ATOM 2237 C CA . LYS B 1 63 ? -31.891 13.93 4.668 1 37.47 63 LYS B CA 1
ATOM 2238 C C . LYS B 1 63 ? -30.781 13.688 5.691 1 37.47 63 LYS B C 1
ATOM 2240 O O . LYS B 1 63 ? -29.656 14.125 5.496 1 37.47 63 LYS B O 1
ATOM 2245 N N . PRO B 1 64 ? -31.172 13.508 6.895 1 31.56 64 PRO B N 1
ATOM 2246 C CA . PRO B 1 64 ? -30.156 13.258 7.93 1 31.56 64 PRO B CA 1
ATOM 2247 C C . PRO B 1 64 ? -29.047 12.328 7.457 1 31.56 64 PRO B C 1
ATOM 2249 O O . PRO B 1 64 ? -29.266 11.508 6.559 1 31.56 64 PRO B O 1
ATOM 2252 N N . PHE B 1 65 ? -27.781 12.648 7.648 1 34.59 65 PHE B N 1
ATOM 2253 C CA . PHE B 1 65 ? -26.641 11.773 7.434 1 34.59 65 PHE B CA 1
ATOM 2254 C C . PHE B 1 65 ? -26.906 10.383 8.016 1 34.59 65 PHE B C 1
ATOM 2256 O O . PHE B 1 65 ? -27.062 10.234 9.227 1 34.59 65 PHE B O 1
ATOM 2263 N N . ARG B 1 66 ? -27.688 9.508 7.492 1 36.06 66 ARG B N 1
ATOM 2264 C CA . ARG B 1 66 ? -27.844 8.156 8.023 1 36.06 66 ARG B CA 1
ATOM 2265 C C . ARG B 1 66 ? -26.5 7.496 8.25 1 36.06 66 ARG B C 1
ATOM 2267 O O . ARG B 1 66 ? -25.656 7.449 7.348 1 36.06 66 ARG B O 1
ATOM 2274 N N . PRO B 1 67 ? -26.141 7.371 9.484 1 40.38 67 PRO B N 1
ATOM 2275 C CA . PRO B 1 67 ? -24.922 6.602 9.734 1 40.38 67 PRO B CA 1
ATOM 2276 C C . PRO B 1 67 ? -24.844 5.332 8.891 1 40.38 67 PRO B C 1
ATOM 2278 O O . PRO B 1 67 ? -25.828 4.586 8.797 1 40.38 67 PRO B O 1
ATOM 2281 N N . VAL B 1 68 ? -24.141 5.273 7.836 1 43.25 68 VAL B N 1
ATOM 2282 C CA . VAL B 1 68 ? -24.062 4.086 6.988 1 43.25 68 VAL B CA 1
ATOM 2283 C C . VAL B 1 68 ? -23.922 2.838 7.855 1 43.25 68 VAL B C 1
ATOM 2285 O O . VAL B 1 68 ? -22.906 2.67 8.547 1 43.25 68 VAL B O 1
ATOM 2288 N N . MET B 1 69 ? -24.922 2.492 8.453 1 47.78 69 MET B N 1
ATOM 2289 C CA . MET B 1 69 ? -24.875 1.157 9.047 1 47.78 69 MET B CA 1
ATOM 2290 C C . MET B 1 69 ? -24.141 0.183 8.141 1 47.78 69 MET B C 1
ATOM 2292 O O . MET B 1 69 ? -24.578 -0.088 7.02 1 47.78 69 MET B O 1
ATOM 2296 N N . ARG B 1 70 ? -22.828 0.171 8.438 1 59.5 70 ARG B N 1
ATOM 2297 C CA . ARG B 1 70 ? -22.078 -0.791 7.641 1 59.5 70 ARG B CA 1
ATOM 2298 C C . ARG B 1 70 ? -22.703 -2.18 7.727 1 59.5 70 ARG B C 1
ATOM 2300 O O . ARG B 1 70 ? -23.078 -2.631 8.805 1 59.5 70 ARG B O 1
ATOM 2307 N N . SER B 1 71 ? -23.016 -2.729 6.652 1 66.56 71 SER B N 1
ATOM 2308 C CA . SER B 1 71 ? -23.5 -4.102 6.605 1 66.56 71 SER B CA 1
ATOM 2309 C C . SER B 1 71 ? -22.547 -5.051 7.32 1 66.56 71 SER B C 1
ATOM 2311 O O . SER B 1 71 ? -21.359 -4.758 7.457 1 66.56 71 SER B O 1
ATOM 2313 N N . ARG B 1 72 ? -23.047 -6.07 8.047 1 69.75 72 ARG B N 1
ATOM 2314 C CA . ARG B 1 72 ? -22.234 -7.129 8.656 1 69.75 72 ARG B CA 1
ATOM 2315 C C . ARG B 1 72 ? -21.094 -7.539 7.738 1 69.75 72 ARG B C 1
ATOM 2317 O O . ARG B 1 72 ? -19.984 -7.824 8.203 1 69.75 72 ARG B O 1
ATOM 2324 N N . GLU B 1 73 ? -21.375 -7.41 6.512 1 70 73 GLU B N 1
ATOM 2325 C CA . GLU B 1 73 ? -20.359 -7.773 5.539 1 70 73 GLU B CA 1
ATOM 2326 C C . GLU B 1 73 ? -19.25 -6.73 5.488 1 70 73 GLU B C 1
ATOM 2328 O O . GLU B 1 73 ? -18.062 -7.074 5.418 1 70 73 GLU B O 1
ATOM 2333 N N . ALA B 1 74 ? -19.656 -5.527 5.582 1 69.06 74 ALA B N 1
ATOM 2334 C CA . ALA B 1 74 ? -18.656 -4.457 5.578 1 69.06 74 ALA B CA 1
ATOM 2335 C C . ALA B 1 74 ? -17.766 -4.523 6.82 1 69.06 74 ALA B C 1
ATOM 2337 O O . ALA B 1 74 ? -16.562 -4.324 6.734 1 69.06 74 ALA B O 1
ATOM 2338 N N . ASP B 1 75 ? -18.422 -4.871 7.832 1 73.62 75 ASP B N 1
ATOM 2339 C CA . ASP B 1 75 ? -17.672 -5 9.078 1 73.62 75 ASP B CA 1
ATOM 2340 C C . ASP B 1 75 ? -16.672 -6.156 9 1 73.62 75 ASP B C 1
ATOM 2342 O O . ASP B 1 75 ? -15.531 -6.035 9.453 1 73.62 75 ASP B O 1
ATOM 2346 N N . ARG B 1 76 ? -17.078 -7.328 8.5 1 70.62 76 ARG B N 1
ATOM 2347 C CA . ARG B 1 76 ? -16.203 -8.484 8.344 1 70.62 76 ARG B CA 1
ATOM 2348 C C . ARG B 1 76 ? -15.016 -8.164 7.441 1 70.62 76 ARG B C 1
ATOM 2350 O O . ARG B 1 76 ? -13.875 -8.484 7.77 1 70.62 76 ARG B O 1
ATOM 2357 N N . LEU B 1 77 ? -15.227 -7.414 6.43 1 71.25 77 LEU B N 1
ATOM 2358 C CA . LEU B 1 77 ? -14.18 -7.051 5.48 1 71.25 77 LEU B CA 1
ATOM 2359 C C . LEU B 1 77 ? -13.18 -6.094 6.117 1 71.25 77 LEU B C 1
ATOM 2361 O O . LEU B 1 77 ? -11.969 -6.211 5.891 1 71.25 77 LEU B O 1
ATOM 2365 N N . GLU B 1 78 ? -13.797 -5.195 6.883 1 75.69 78 GLU B N 1
ATOM 2366 C CA . GLU B 1 78 ? -12.93 -4.25 7.582 1 75.69 78 GLU B CA 1
ATOM 2367 C C . GLU B 1 78 ? -12.047 -4.961 8.602 1 75.69 78 GLU B C 1
ATOM 2369 O O . GLU B 1 78 ? -10.859 -4.66 8.711 1 75.69 78 GLU B O 1
ATOM 2374 N N . GLU B 1 79 ? -12.633 -5.906 9.305 1 77 79 GLU B N 1
ATOM 2375 C CA . GLU B 1 79 ? -11.859 -6.688 10.266 1 77 79 GLU B CA 1
ATOM 2376 C C . GLU B 1 79 ? -10.742 -7.469 9.57 1 77 79 GLU B C 1
ATOM 2378 O O . GLU B 1 79 ? -9.617 -7.512 10.055 1 77 79 GLU B O 1
ATOM 2383 N N . GLU B 1 80 ? -11.031 -8.008 8.531 1 73.25 80 GLU B N 1
ATOM 2384 C CA . GLU B 1 80 ? -10.055 -8.758 7.746 1 73.25 80 GLU B CA 1
ATOM 2385 C C . GLU B 1 80 ? -8.945 -7.844 7.219 1 73.25 80 GLU B C 1
ATOM 2387 O O . GLU B 1 80 ? -7.77 -8.203 7.25 1 73.25 80 GLU B O 1
ATOM 2392 N N . ARG B 1 81 ? -9.375 -6.676 6.75 1 77.56 81 ARG B N 1
ATOM 2393 C CA . ARG B 1 81 ? -8.414 -5.699 6.246 1 77.56 81 ARG B CA 1
ATOM 2394 C C . ARG B 1 81 ? -7.434 -5.281 7.34 1 77.56 81 ARG B C 1
ATOM 2396 O O . ARG B 1 81 ? -6.227 -5.207 7.105 1 77.56 81 ARG B O 1
ATOM 2403 N N . LEU B 1 82 ? -7.973 -5.094 8.492 1 81.06 82 LEU B N 1
ATOM 2404 C CA . LEU B 1 82 ? -7.172 -4.59 9.609 1 81.06 82 LEU B CA 1
ATOM 2405 C C . LEU B 1 82 ? -6.129 -5.613 10.031 1 81.06 82 LEU B C 1
ATOM 2407 O O . LEU B 1 82 ? -5.105 -5.258 10.625 1 81.06 82 LEU B O 1
ATOM 2411 N N . LEU B 1 83 ? -6.359 -6.855 9.641 1 80.31 83 LEU B N 1
ATOM 2412 C CA . LEU B 1 83 ? -5.406 -7.918 9.945 1 80.31 83 LEU B CA 1
ATOM 2413 C C . LEU B 1 83 ? -4.238 -7.898 8.969 1 80.31 83 LEU B C 1
ATOM 2415 O O . LEU B 1 83 ? -3.209 -8.531 9.211 1 80.31 83 LEU B O 1
ATOM 2419 N N . HIS B 1 84 ? -4.352 -7.098 7.965 1 86.19 84 HIS B N 1
ATOM 2420 C CA . HIS B 1 84 ? -3.359 -7.148 6.898 1 86.19 84 HIS B CA 1
ATOM 2421 C C . HIS B 1 84 ? -2.676 -5.797 6.715 1 86.19 84 HIS B C 1
ATOM 2423 O O . HIS B 1 84 ? -2.152 -5.504 5.637 1 86.19 84 HIS B O 1
ATOM 2429 N N . VAL B 1 85 ? -2.828 -4.984 7.793 1 90.5 85 VAL B N 1
ATOM 2430 C CA . VAL B 1 85 ? -2.156 -3.693 7.711 1 90.5 85 VAL B CA 1
ATOM 2431 C C . VAL B 1 85 ? -1.349 -3.447 8.984 1 90.5 85 VAL B C 1
ATOM 2433 O O . VAL B 1 85 ? -1.561 -4.113 10 1 90.5 85 VAL B O 1
ATOM 2436 N N . GLN B 1 86 ? -0.358 -2.561 8.938 1 89.19 86 GLN B N 1
ATOM 2437 C CA . GLN B 1 86 ? 0.373 -2.047 10.086 1 89.19 86 GLN B CA 1
ATOM 2438 C C . GLN B 1 86 ? 0.368 -0.521 10.109 1 89.19 86 GLN B C 1
ATOM 2440 O O . GLN B 1 86 ? 0.453 0.118 9.055 1 89.19 86 GLN B O 1
ATOM 2445 N N . TRP B 1 87 ? 0.187 0.023 11.344 1 92.94 87 TRP B N 1
ATOM 2446 C CA . TRP B 1 87 ? 0.23 1.472 11.508 1 92.94 87 TRP B CA 1
ATOM 2447 C C . TRP B 1 87 ? 1.66 1.951 11.734 1 92.94 87 TRP B C 1
ATOM 2449 O O . TRP B 1 87 ? 2.426 1.323 12.469 1 92.94 87 TRP B O 1
ATOM 2459 N N . GLN B 1 88 ? 1.973 2.996 11.07 1 93.5 88 GLN B N 1
ATOM 2460 C CA . GLN B 1 88 ? 3.246 3.68 11.273 1 93.5 88 GLN B CA 1
ATOM 2461 C C . GLN B 1 88 ? 3.035 5.07 11.867 1 93.5 88 GLN B C 1
ATOM 2463 O O . GLN B 1 88 ? 2.105 5.781 11.477 1 93.5 88 GLN B O 1
ATOM 2468 N N . ASP B 1 89 ? 3.912 5.414 12.781 1 96.69 89 ASP B N 1
ATOM 2469 C CA . ASP B 1 89 ? 3.773 6.688 13.477 1 96.69 89 ASP B CA 1
ATOM 2470 C C . ASP B 1 89 ? 4.953 7.609 13.18 1 96.69 89 ASP B C 1
ATOM 2472 O O . ASP B 1 89 ? 6.102 7.16 13.133 1 96.69 89 ASP B O 1
ATOM 2476 N N . ILE B 1 90 ? 4.637 8.812 13.039 1 97.31 90 ILE B N 1
ATOM 2477 C CA . ILE B 1 90 ? 5.617 9.867 12.805 1 97.31 90 ILE B CA 1
ATOM 2478 C C . ILE B 1 90 ? 5.383 11.016 13.773 1 97.31 90 ILE B C 1
ATOM 2480 O O . ILE B 1 90 ? 4.238 11.414 14.008 1 97.31 90 ILE B O 1
ATOM 2484 N N . THR B 1 91 ? 6.406 11.523 14.336 1 98.62 91 THR B N 1
ATOM 2485 C CA . THR B 1 91 ? 6.336 12.719 15.172 1 98.62 91 THR B CA 1
ATOM 2486 C C . THR B 1 91 ? 7.371 13.742 14.727 1 98.62 91 THR B C 1
ATOM 2488 O O . THR B 1 91 ? 8.547 13.414 14.562 1 98.62 91 THR B O 1
ATOM 2491 N N . VAL B 1 92 ? 6.938 14.914 14.508 1 98.62 92 VAL B N 1
ATOM 2492 C CA . VAL B 1 92 ? 7.812 16.031 14.148 1 98.62 92 VAL B CA 1
ATOM 2493 C C . VAL B 1 92 ? 7.516 17.234 15.055 1 98.62 92 VAL B C 1
ATOM 2495 O O . VAL B 1 92 ? 6.355 17.5 15.367 1 98.62 92 VAL B O 1
ATOM 2498 N N . LYS B 1 93 ? 8.508 17.922 15.453 1 98.5 93 LYS B N 1
ATOM 2499 C CA . LYS B 1 93 ? 8.375 19.125 16.281 1 98.5 93 LYS B CA 1
ATOM 2500 C C . LYS B 1 93 ? 9.273 20.25 15.766 1 98.5 93 LYS B C 1
ATOM 2502 O O . LYS B 1 93 ? 10.367 19.984 15.258 1 98.5 93 LYS B O 1
ATOM 2507 N N . MET B 1 94 ? 8.789 21.438 15.992 1 98.56 94 MET B N 1
ATOM 2508 C CA . MET B 1 94 ? 9.586 22.594 15.578 1 98.56 94 MET B CA 1
ATOM 2509 C C . MET B 1 94 ? 9.148 23.844 16.328 1 98.56 94 MET B C 1
ATOM 2511 O O . MET B 1 94 ? 7.961 24.031 16.609 1 98.56 94 MET B O 1
ATOM 2515 N N . VAL B 1 95 ? 10.07 24.672 16.609 1 98.12 95 VAL B N 1
ATOM 2516 C CA . VAL B 1 95 ? 9.758 25.984 17.188 1 98.12 95 VAL B CA 1
ATOM 2517 C C . VAL B 1 95 ? 9.352 26.953 16.078 1 98.12 95 VAL B C 1
ATOM 2519 O O . VAL B 1 95 ? 10.008 27.016 15.031 1 98.12 95 VAL B O 1
ATOM 2522 N N . VAL B 1 96 ? 8.273 27.594 16.312 1 98.12 96 VAL B N 1
ATOM 2523 C CA . VAL B 1 96 ? 7.727 28.594 15.398 1 98.12 96 VAL B CA 1
ATOM 2524 C C . VAL B 1 96 ? 7.727 29.969 16.062 1 98.12 96 VAL B C 1
ATOM 2526 O O . VAL B 1 96 ? 7.355 30.094 17.234 1 98.12 96 VAL B O 1
ATOM 2529 N N . ASP B 1 97 ? 8.094 30.969 15.328 1 97 97 ASP B N 1
ATOM 2530 C CA . ASP B 1 97 ? 8.203 32.312 15.859 1 97 97 ASP B CA 1
ATOM 2531 C C . ASP B 1 97 ? 6.848 33.031 15.812 1 97 97 ASP B C 1
ATOM 2533 O O . ASP B 1 97 ? 6.707 34.062 15.164 1 97 97 ASP B O 1
ATOM 2537 N N . ALA B 1 98 ? 5.926 32.594 16.484 1 97.25 98 ALA B N 1
ATOM 2538 C CA . ALA B 1 98 ? 4.59 33.156 16.688 1 97.25 98 ALA B CA 1
ATOM 2539 C C . ALA B 1 98 ? 3.947 32.594 17.953 1 97.25 98 ALA B C 1
ATOM 2541 O O . ALA B 1 98 ? 4.254 31.484 18.359 1 97.25 98 ALA B O 1
ATOM 2542 N N . PRO B 1 99 ? 3.09 33.469 18.562 1 96.75 99 PRO B N 1
ATOM 2543 C CA . PRO B 1 99 ? 2.346 32.938 19.703 1 96.75 99 PRO B CA 1
ATOM 2544 C C . PRO B 1 99 ? 1.522 31.703 19.344 1 96.75 99 PRO B C 1
ATOM 2546 O O . PRO B 1 99 ? 1.062 31.578 18.203 1 96.75 99 PRO B O 1
ATOM 2549 N N . ALA B 1 100 ? 1.319 30.812 20.281 1 97.31 100 ALA B N 1
ATOM 2550 C CA . ALA B 1 100 ? 0.575 29.578 20.062 1 97.31 100 ALA B CA 1
ATOM 2551 C C . ALA B 1 100 ? -0.808 29.859 19.484 1 97.31 100 ALA B C 1
ATOM 2553 O O . ALA B 1 100 ? -1.29 29.109 18.625 1 97.31 100 ALA B O 1
ATOM 2554 N N . SER B 1 101 ? -1.406 30.922 19.969 1 96.81 101 SER B N 1
ATOM 2555 C CA . SER B 1 101 ? -2.748 31.266 19.516 1 96.81 101 SER B CA 1
ATOM 2556 C C . SER B 1 101 ? -2.764 31.594 18.031 1 96.81 101 SER B C 1
ATOM 2558 O O . SER B 1 101 ? -3.68 31.188 17.312 1 96.81 101 SER B O 1
ATOM 2560 N N . VAL B 1 102 ? -1.769 32.25 17.594 1 96.94 102 VAL B N 1
ATOM 2561 C CA . VAL B 1 102 ? -1.672 32.625 16.188 1 96.94 102 VAL B CA 1
ATOM 2562 C C . VAL B 1 102 ? -1.408 31.391 15.328 1 96.94 102 VAL B C 1
ATOM 2564 O O . VAL B 1 102 ? -2.072 31.188 14.312 1 96.94 102 VAL B O 1
ATOM 2567 N N . ALA B 1 103 ? -0.447 30.547 15.75 1 97.88 103 ALA B N 1
ATOM 2568 C CA . ALA B 1 103 ? -0.12 29.328 15.023 1 97.88 103 ALA B CA 1
ATOM 2569 C C . ALA B 1 103 ? -1.334 28.406 14.922 1 97.88 103 ALA B C 1
ATOM 2571 O O . ALA B 1 103 ? -1.613 27.844 13.859 1 97.88 103 ALA B O 1
ATOM 2572 N N . TYR B 1 104 ? -2.061 28.312 15.992 1 98.38 104 TYR B N 1
ATOM 2573 C CA . TYR B 1 104 ? -3.266 27.5 16.047 1 98.38 104 TYR B CA 1
ATOM 2574 C C . TYR B 1 104 ? -4.301 27.984 15.039 1 98.38 104 TYR B C 1
ATOM 2576 O O . TYR B 1 104 ? -4.867 27.188 14.289 1 98.38 104 TYR B O 1
ATOM 2584 N N . LYS B 1 105 ? -4.555 29.266 15.078 1 97.44 105 LYS B N 1
ATOM 2585 C CA . LYS B 1 105 ? -5.574 29.844 14.211 1 97.44 105 LYS B CA 1
ATOM 2586 C C . LYS B 1 105 ? -5.234 29.625 12.742 1 97.44 105 LYS B C 1
ATOM 2588 O O . LYS B 1 105 ? -6.105 29.281 11.938 1 97.44 105 LYS B O 1
ATOM 2593 N N . LEU B 1 106 ? -4.012 29.797 12.414 1 97.12 106 LEU B N 1
ATOM 2594 C CA . LEU B 1 106 ? -3.572 29.609 11.031 1 97.12 106 LEU B CA 1
ATOM 2595 C C . LEU B 1 106 ? -3.695 28.141 10.625 1 97.12 106 LEU B C 1
ATOM 2597 O O . LEU B 1 106 ? -4.191 27.828 9.539 1 97.12 106 LEU B O 1
ATOM 2601 N N . TYR B 1 107 ? -3.316 27.203 11.508 1 97.69 107 TYR B N 1
ATOM 2602 C CA . TYR B 1 107 ? -3.359 25.781 11.195 1 97.69 107 TYR B CA 1
ATOM 2603 C C . TYR B 1 107 ? -4.793 25.266 11.188 1 97.69 107 TYR B C 1
ATOM 2605 O O . TYR B 1 107 ? -5.086 24.234 10.578 1 97.69 107 TYR B O 1
ATOM 2613 N N . ALA B 1 108 ? -5.652 25.953 11.883 1 97.06 108 ALA B N 1
ATOM 2614 C CA . ALA B 1 108 ? -7.059 25.547 11.961 1 97.06 108 ALA B CA 1
ATOM 2615 C C . ALA B 1 108 ? -7.766 25.797 10.625 1 97.06 108 ALA B C 1
ATOM 2617 O O . ALA B 1 108 ? -8.766 25.141 10.328 1 97.06 108 ALA B O 1
ATOM 2618 N N . ASP B 1 109 ? -7.211 26.719 9.891 1 95.88 109 ASP B N 1
ATOM 2619 C CA . ASP B 1 109 ? -7.754 26.969 8.562 1 95.88 109 ASP B CA 1
ATOM 2620 C C . ASP B 1 109 ? -7.168 26.016 7.535 1 95.88 109 ASP B C 1
ATOM 2622 O O . ASP B 1 109 ? -6.211 26.344 6.836 1 95.88 109 ASP B O 1
ATOM 2626 N N . ARG B 1 110 ? -7.797 24.922 7.32 1 96.44 110 ARG B N 1
ATOM 2627 C CA . ARG B 1 110 ? -7.273 23.812 6.527 1 96.44 110 ARG B CA 1
ATOM 2628 C C . ARG B 1 110 ? -7.188 24.203 5.051 1 96.44 110 ARG B C 1
ATOM 2630 O O . ARG B 1 110 ? -6.414 23.609 4.297 1 96.44 110 ARG B O 1
ATOM 2637 N N . GLU B 1 111 ? -7.957 25.141 4.629 1 95.25 111 GLU B N 1
ATOM 2638 C CA . GLU B 1 111 ? -7.926 25.562 3.234 1 95.25 111 GLU B CA 1
ATOM 2639 C C . GLU B 1 111 ? -6.598 26.234 2.891 1 95.25 111 GLU B C 1
ATOM 2641 O O . GLU B 1 111 ? -6.246 26.359 1.716 1 95.25 111 GLU B O 1
ATOM 2646 N N . LEU B 1 112 ? -5.852 26.609 3.916 1 96.31 112 LEU B N 1
ATOM 2647 C CA . LEU B 1 112 ? -4.566 27.266 3.725 1 96.31 112 LEU B CA 1
ATOM 2648 C C . LEU B 1 112 ? -3.445 26.234 3.588 1 96.31 112 LEU B C 1
ATOM 2650 O O . LEU B 1 112 ? -2.328 26.578 3.195 1 96.31 112 LEU B O 1
ATOM 2654 N N . PHE B 1 113 ? -3.756 24.984 3.818 1 97.81 113 PHE B N 1
ATOM 2655 C CA . PHE B 1 113 ? -2.725 23.969 3.898 1 97.81 113 PHE B CA 1
ATOM 2656 C C . PHE B 1 113 ? -1.883 23.938 2.629 1 97.81 113 PHE B C 1
ATOM 2658 O O . PHE B 1 113 ? -0.658 23.812 2.693 1 97.81 113 PHE B O 1
ATOM 2665 N N . PRO B 1 114 ? -2.49 24.125 1.432 1 97.44 114 PRO B N 1
ATOM 2666 C CA . PRO B 1 114 ? -1.69 24.078 0.205 1 97.44 114 PRO B CA 1
ATOM 2667 C C . PRO B 1 114 ? -0.604 25.141 0.157 1 97.44 114 PRO B C 1
ATOM 2669 O O . PRO B 1 114 ? 0.351 25.031 -0.616 1 97.44 114 PRO B O 1
ATOM 2672 N N . LYS B 1 115 ? -0.713 26.156 0.93 1 96.38 115 LYS B N 1
ATOM 2673 C CA . LYS B 1 115 ? 0.285 27.219 0.958 1 96.38 115 LYS B CA 1
ATOM 2674 C C . LYS B 1 115 ? 1.611 26.719 1.521 1 96.38 115 LYS B C 1
ATOM 2676 O O . LYS B 1 115 ? 2.68 27.172 1.11 1 96.38 115 LYS B O 1
ATOM 2681 N N . TRP B 1 116 ? 1.559 25.766 2.467 1 96.56 116 TRP B N 1
ATOM 2682 C CA . TRP B 1 116 ? 2.814 25.297 3.039 1 96.56 116 TRP B CA 1
ATOM 2683 C C . TRP B 1 116 ? 2.955 23.781 2.875 1 96.56 116 TRP B C 1
ATOM 2685 O O . TRP B 1 116 ? 3.951 23.203 3.309 1 96.56 116 TRP B O 1
ATOM 2695 N N . LEU B 1 117 ? 1.983 23.062 2.344 1 96.38 117 LEU B N 1
ATOM 2696 C CA . LEU B 1 117 ? 2.068 21.672 1.95 1 96.38 117 LEU B CA 1
ATOM 2697 C C . LEU B 1 117 ? 1.868 21.516 0.447 1 96.38 117 LEU B C 1
ATOM 2699 O O . LEU B 1 117 ? 0.765 21.203 -0.009 1 96.38 117 LEU B O 1
ATOM 2703 N N . PRO B 1 118 ? 2.867 21.578 -0.279 1 92.19 118 PRO B N 1
ATOM 2704 C CA . PRO B 1 118 ? 2.734 21.672 -1.734 1 92.19 118 PRO B CA 1
ATOM 2705 C C . PRO B 1 118 ? 2.16 20.406 -2.363 1 92.19 118 PRO B C 1
ATOM 2707 O O . PRO B 1 118 ? 1.643 20.453 -3.482 1 92.19 118 PRO B O 1
ATOM 2710 N N . PHE B 1 119 ? 2.229 19.359 -1.732 1 92 119 PHE B N 1
ATOM 2711 C CA . PHE B 1 119 ? 1.688 18.125 -2.295 1 92 119 PHE B CA 1
ATOM 2712 C C . PHE B 1 119 ? 0.169 18.094 -2.178 1 92 119 PHE B C 1
ATOM 2714 O O . PHE B 1 119 ? -0.488 17.234 -2.773 1 92 119 PHE B O 1
ATOM 2721 N N . LEU B 1 120 ? -0.363 18.984 -1.334 1 96.06 120 LEU B N 1
ATOM 2722 C CA . LEU B 1 120 ? -1.813 19.125 -1.254 1 96.06 120 LEU B CA 1
ATOM 2723 C C . LEU B 1 120 ? -2.324 20.109 -2.307 1 96.06 120 LEU B C 1
ATOM 2725 O O . LEU B 1 120 ? -1.974 21.281 -2.285 1 96.06 120 LEU B O 1
ATOM 2729 N N . SER B 1 121 ? -3.109 19.594 -3.193 1 95.81 121 SER B N 1
ATOM 2730 C CA . SER B 1 121 ? -3.705 20.469 -4.203 1 95.81 121 SER B CA 1
ATOM 2731 C C . SER B 1 121 ? -4.84 21.297 -3.617 1 95.81 121 SER B C 1
ATOM 2733 O O . SER B 1 121 ? -4.973 22.484 -3.936 1 95.81 121 SER B O 1
ATOM 2735 N N . SER B 1 122 ? -5.648 20.625 -2.746 1 96.31 122 SER B N 1
ATOM 2736 C CA . SER B 1 122 ? -6.746 21.359 -2.113 1 96.31 122 SER B CA 1
ATOM 2737 C C . SER B 1 122 ? -7.219 20.656 -0.846 1 96.31 122 SER B C 1
ATOM 2739 O O . SER B 1 122 ? -7.039 19.438 -0.701 1 96.31 122 SER B O 1
ATOM 2741 N N . VAL B 1 123 ? -7.723 21.406 0.075 1 96.88 123 VAL B N 1
ATOM 2742 C CA . VAL B 1 123 ? -8.477 20.969 1.244 1 96.88 123 VAL B CA 1
ATOM 2743 C C . VAL B 1 123 ? -9.805 21.703 1.314 1 96.88 123 VAL B C 1
ATOM 2745 O O . VAL B 1 123 ? -9.836 22.938 1.371 1 96.88 123 VAL B O 1
ATOM 2748 N N . GLU B 1 124 ? -10.859 20.906 1.267 1 95.62 124 GLU B N 1
ATOM 2749 C CA . GLU B 1 124 ? -12.172 21.547 1.227 1 95.62 124 GLU B CA 1
ATOM 2750 C C . GLU B 1 124 ? -13.109 20.938 2.266 1 95.62 124 GLU B C 1
ATOM 2752 O O . GLU B 1 124 ? -13.172 19.719 2.418 1 95.62 124 GLU B O 1
ATOM 2757 N N . ALA B 1 125 ? -13.773 21.828 2.939 1 93.56 125 ALA B N 1
ATOM 2758 C CA . ALA B 1 125 ? -14.852 21.344 3.803 1 93.56 125 ALA B CA 1
ATOM 2759 C C . ALA B 1 125 ? -16 20.781 2.98 1 93.56 125 ALA B C 1
ATOM 2761 O O . ALA B 1 125 ? -16.359 21.328 1.933 1 93.56 125 ALA B O 1
ATOM 2762 N N . VAL B 1 126 ? -16.484 19.672 3.49 1 90.56 126 VAL B N 1
ATOM 2763 C CA . VAL B 1 126 ? -17.625 19.094 2.795 1 90.56 126 VAL B CA 1
ATOM 2764 C C . VAL B 1 126 ? -18.875 19.938 3.045 1 90.56 126 VAL B C 1
ATOM 2766 O O . VAL B 1 126 ? -19.188 20.266 4.191 1 90.56 126 VAL B O 1
ATOM 2769 N N . GLU B 1 127 ? -19.484 20.203 1.973 1 88.38 127 GLU B N 1
ATOM 2770 C CA . GLU B 1 127 ? -20.688 21 2.09 1 88.38 127 GLU B CA 1
ATOM 2771 C C . GLU B 1 127 ? -21.703 20.328 3.014 1 88.38 127 GLU B C 1
ATOM 2773 O O . GLU B 1 127 ? -22 19.141 2.869 1 88.38 127 GLU B O 1
ATOM 2778 N N . GLY B 1 128 ? -22.141 21.062 4.008 1 89.88 128 GLY B N 1
ATOM 2779 C CA . GLY B 1 128 ? -23.141 20.547 4.93 1 89.88 128 GLY B CA 1
ATOM 2780 C C . GLY B 1 128 ? -22.547 19.75 6.07 1 89.88 128 GLY B C 1
ATOM 2781 O O . GLY B 1 128 ? -23.25 19.375 7.012 1 89.88 128 GLY B O 1
ATOM 2782 N N . SER B 1 129 ? -21.344 19.406 5.961 1 91.19 129 SER B N 1
ATOM 2783 C CA . SER B 1 129 ? -20.625 18.688 7.008 1 91.19 129 SER B CA 1
ATOM 2784 C C . SER B 1 129 ? -19.266 19.297 7.289 1 91.19 129 SER B C 1
ATOM 2786 O O . SER B 1 129 ? -18.234 18.75 6.914 1 91.19 129 SER B O 1
ATOM 2788 N N . PRO B 1 130 ? -19.3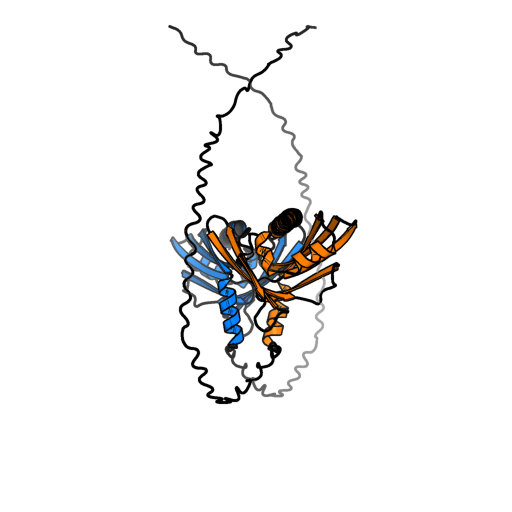28 20.375 8.031 1 87.56 130 PRO B N 1
ATOM 2789 C CA . PRO B 1 130 ? -18.078 21.109 8.234 1 87.56 130 PRO B CA 1
ATOM 2790 C C . PRO B 1 130 ? -17.047 20.297 9.023 1 87.56 130 PRO B C 1
ATOM 2792 O O . PRO B 1 130 ? -15.875 20.672 9.055 1 87.56 130 PRO B O 1
ATOM 2795 N N . ASP B 1 131 ? -17.469 19.203 9.664 1 94.69 131 ASP B N 1
ATOM 2796 C CA . ASP B 1 131 ? -16.531 18.375 10.414 1 94.69 131 ASP B CA 1
ATOM 2797 C C . ASP B 1 131 ? -15.789 17.422 9.484 1 94.69 131 ASP B C 1
ATOM 2799 O O . ASP B 1 131 ? -14.875 16.703 9.922 1 94.69 131 ASP B O 1
ATOM 2803 N N . LEU B 1 132 ? -16.203 17.484 8.227 1 96.06 132 LEU B N 1
ATOM 2804 C CA . LEU B 1 132 ? -15.516 16.672 7.234 1 96.06 132 LEU B CA 1
ATOM 2805 C C . LEU B 1 132 ? -14.711 17.531 6.27 1 96.06 132 LEU B C 1
ATOM 2807 O O . LEU B 1 132 ? -15.172 18.594 5.848 1 96.06 132 LEU B O 1
ATOM 2811 N N . SER B 1 133 ? -13.492 17.094 6.031 1 97.25 133 SER B N 1
ATOM 2812 C CA . SER B 1 133 ? -12.641 17.781 5.062 1 97.25 133 SER B CA 1
ATOM 2813 C C . SER B 1 133 ? -12.148 16.812 3.99 1 97.25 133 SER B C 1
ATOM 2815 O O . SER B 1 133 ? -11.766 15.68 4.293 1 97.25 133 SER B O 1
ATOM 2817 N N . ARG B 1 134 ? -12.227 17.203 2.775 1 96 134 ARG B N 1
ATOM 2818 C CA . ARG B 1 134 ? -11.703 16.453 1.643 1 96 134 ARG B CA 1
ATOM 2819 C C . ARG B 1 134 ? -10.32 16.953 1.235 1 96 134 ARG B C 1
ATOM 2821 O O . ARG B 1 134 ? -10.141 18.141 0.973 1 96 134 ARG B O 1
ATOM 2828 N N . TYR B 1 135 ? -9.383 16.031 1.238 1 96.44 135 TYR B N 1
ATOM 2829 C CA . TYR B 1 135 ? -8.008 16.344 0.87 1 96.44 135 TYR B CA 1
ATOM 2830 C C . TYR B 1 135 ? -7.656 15.766 -0.494 1 96.44 135 TYR B C 1
ATOM 2832 O O . TYR B 1 135 ? -7.863 14.57 -0.736 1 96.44 135 TYR B O 1
ATOM 2840 N N . LEU B 1 136 ? -7.195 16.578 -1.355 1 95.62 136 LEU B N 1
ATOM 2841 C CA . LEU B 1 136 ? -6.684 16.141 -2.646 1 95.62 136 LEU B CA 1
ATOM 2842 C C . LEU B 1 136 ? -5.164 16.234 -2.697 1 95.62 136 LEU B C 1
ATOM 2844 O O . LEU B 1 136 ? -4.609 17.328 -2.541 1 95.62 136 LEU B O 1
ATOM 2848 N N . VAL B 1 137 ? -4.52 15.047 -2.908 1 95.25 137 VAL B N 1
ATOM 2849 C CA . VAL B 1 137 ? -3.062 14.984 -2.965 1 95.25 137 VAL B CA 1
ATOM 2850 C C . VAL B 1 137 ? -2.611 14.766 -4.41 1 95.25 137 VAL B C 1
ATOM 2852 O O . VAL B 1 137 ? -3.139 13.898 -5.109 1 95.25 137 VAL B O 1
ATOM 2855 N N . LYS B 1 138 ? -1.657 15.602 -4.801 1 93 138 LYS B N 1
ATOM 2856 C CA . LYS B 1 138 ? -1.035 15.453 -6.113 1 93 138 LYS B CA 1
ATOM 2857 C C . LYS B 1 138 ? 0.486 15.523 -6.012 1 93 138 LYS B C 1
ATOM 2859 O O . LYS B 1 138 ? 1.027 16.391 -5.324 1 93 138 LYS B O 1
ATOM 2864 N N . PHE B 1 139 ? 1.099 14.555 -6.707 1 88.75 139 PHE B N 1
ATOM 2865 C CA . PHE B 1 139 ? 2.557 14.586 -6.734 1 88.75 139 PHE B CA 1
ATOM 2866 C C . PHE B 1 139 ? 3.09 13.859 -7.961 1 88.75 139 PHE B C 1
ATOM 2868 O O . PHE B 1 139 ? 2.328 13.219 -8.688 1 88.75 139 PHE B O 1
ATOM 2875 N N . GLU B 1 140 ? 4.328 14.172 -8.211 1 87.12 140 GLU B N 1
ATOM 2876 C CA . GLU B 1 140 ? 5.004 13.523 -9.328 1 87.12 140 GLU B CA 1
ATOM 2877 C C . GLU B 1 140 ? 6.117 12.602 -8.844 1 87.12 140 GLU B C 1
ATOM 2879 O O . GLU B 1 140 ? 6.871 12.953 -7.938 1 87.12 140 GLU B O 1
ATOM 2884 N N . SER B 1 141 ? 6.051 11.391 -9.352 1 81 141 SER B N 1
ATOM 2885 C CA . SER B 1 141 ? 7.09 10.414 -9.062 1 81 141 SER B CA 1
ATOM 2886 C C . SER B 1 141 ? 7.531 9.68 -10.32 1 81 141 SER B C 1
ATOM 2888 O O . SER B 1 141 ? 6.707 9.094 -11.023 1 81 141 SER B O 1
ATOM 2890 N N . PHE B 1 142 ? 8.859 9.773 -10.625 1 80.44 142 PHE B N 1
ATOM 2891 C CA . PHE B 1 142 ? 9.461 9.086 -11.758 1 80.44 142 PHE B CA 1
ATOM 2892 C C . PHE B 1 142 ? 8.758 9.461 -13.055 1 80.44 142 PHE B C 1
ATOM 2894 O O . PHE B 1 142 ? 8.43 8.594 -13.867 1 80.44 142 PHE B O 1
ATOM 2901 N N . GLY B 1 143 ? 8.422 10.672 -13.18 1 81.56 143 GLY B N 1
ATOM 2902 C CA . GLY B 1 143 ? 7.875 11.195 -14.414 1 81.56 143 GLY B CA 1
ATOM 2903 C C . GLY B 1 143 ? 6.383 10.961 -14.555 1 81.56 143 GLY B C 1
ATOM 2904 O O . GLY B 1 143 ? 5.793 11.258 -15.594 1 81.56 143 GLY B O 1
ATOM 2905 N N . LYS B 1 144 ? 5.762 10.406 -13.57 1 86.44 144 LYS B N 1
ATOM 2906 C CA . LYS B 1 144 ? 4.324 10.156 -13.602 1 86.44 144 LYS B CA 1
ATOM 2907 C C . LYS B 1 144 ? 3.598 10.977 -12.539 1 86.44 144 LYS B C 1
ATOM 2909 O O . LYS B 1 144 ? 4.133 11.203 -11.453 1 86.44 144 LYS B O 1
ATOM 2914 N N . LYS B 1 145 ? 2.471 11.383 -12.984 1 88.94 145 LYS B N 1
ATOM 2915 C CA . LYS B 1 145 ? 1.632 12.148 -12.062 1 88.94 145 LYS B CA 1
ATOM 2916 C C . LYS B 1 145 ? 0.671 11.234 -11.305 1 88.94 145 LYS B C 1
ATOM 2918 O O . LYS B 1 145 ? 0.022 10.375 -11.906 1 88.94 145 LYS B O 1
ATOM 2923 N N . PHE B 1 146 ? 0.69 11.453 -10 1 89.38 146 PHE B N 1
ATOM 2924 C CA . PHE B 1 146 ? -0.2 10.664 -9.148 1 89.38 146 PHE B CA 1
ATOM 2925 C C . PHE B 1 146 ? -1.137 11.57 -8.359 1 89.38 146 PHE B C 1
ATOM 2927 O O . PHE B 1 146 ? -0.762 12.68 -7.98 1 89.38 146 PHE B O 1
ATOM 2934 N N . GLU B 1 147 ? -2.334 11.047 -8.266 1 90.88 147 GLU B N 1
ATOM 2935 C CA . GLU B 1 147 ? -3.328 11.766 -7.477 1 90.88 147 GLU B CA 1
ATOM 2936 C C . GLU B 1 147 ? -4.164 10.812 -6.633 1 90.88 147 GLU B C 1
ATOM 2938 O O . GLU B 1 147 ? -4.457 9.695 -7.066 1 90.88 147 GLU B O 1
ATOM 2943 N N . TYR B 1 148 ? -4.402 11.234 -5.434 1 91.06 148 TYR B N 1
ATOM 2944 C CA . TYR B 1 148 ? -5.344 10.5 -4.598 1 91.06 148 TYR B CA 1
ATOM 2945 C C . TYR B 1 148 ? -6.035 11.43 -3.607 1 91.06 148 TYR B C 1
ATOM 2947 O O . TYR B 1 148 ? -5.66 12.602 -3.479 1 91.06 148 TYR B O 1
ATOM 2955 N N . TYR B 1 149 ? -7.113 10.977 -3.055 1 90.31 149 TYR B N 1
ATOM 2956 C CA . TYR B 1 149 ? -7.852 11.789 -2.094 1 90.31 149 TYR B CA 1
ATOM 2957 C C . TYR B 1 149 ? -8.156 10.992 -0.827 1 90.31 149 TYR B C 1
ATOM 2959 O O . TYR B 1 149 ? -8.094 9.766 -0.83 1 90.31 149 TYR B O 1
ATOM 2967 N N . PHE B 1 150 ? -8.438 11.719 0.209 1 93.5 150 PHE B N 1
ATOM 2968 C CA . PHE B 1 150 ? -9.008 11.125 1.409 1 93.5 150 PHE B CA 1
ATOM 2969 C C . PHE B 1 150 ? -9.969 12.094 2.088 1 93.5 150 PHE B C 1
ATOM 2971 O O . PHE B 1 150 ? -9.883 13.305 1.893 1 93.5 150 PHE B O 1
ATOM 2978 N N . LEU B 1 151 ? -10.93 11.523 2.74 1 94.19 151 LEU B N 1
ATOM 2979 C CA . LEU B 1 151 ? -11.875 12.25 3.578 1 94.19 151 LEU B CA 1
ATOM 2980 C C . LEU B 1 151 ? -11.531 12.086 5.055 1 94.19 151 LEU B C 1
ATOM 2982 O O . LEU B 1 151 ? -11.297 10.977 5.527 1 94.19 151 LEU B O 1
ATOM 2986 N N . ALA B 1 152 ? -11.484 13.164 5.746 1 97.44 152 ALA B N 1
ATOM 2987 C CA . ALA B 1 152 ? -11.117 13.094 7.16 1 97.44 152 ALA B CA 1
ATOM 2988 C C . ALA B 1 152 ? -12.188 13.75 8.039 1 97.44 152 ALA B C 1
ATOM 2990 O O . ALA B 1 152 ? -12.766 14.766 7.66 1 97.44 152 ALA B O 1
ATOM 2991 N N . LYS B 1 153 ? -12.461 13.156 9.125 1 98.31 153 LYS B N 1
ATOM 2992 C CA . LYS B 1 153 ? -13.273 13.75 10.188 1 98.31 153 LYS B CA 1
ATOM 2993 C C . LYS B 1 153 ? -12.414 14.586 11.133 1 98.31 153 LYS B C 1
ATOM 2995 O O . LYS B 1 153 ? -11.445 14.086 11.703 1 98.31 153 LYS B O 1
ATOM 3000 N N . ASN B 1 154 ? -12.797 15.828 11.219 1 98.06 154 ASN B N 1
ATOM 3001 C CA . ASN B 1 154 ? -12.148 16.719 12.18 1 98.06 154 ASN B CA 1
ATOM 3002 C C . ASN B 1 154 ? -12.711 16.516 13.586 1 98.06 154 ASN B C 1
ATOM 3004 O O . ASN B 1 154 ? -13.883 16.797 13.836 1 98.06 154 ASN B O 1
ATOM 3008 N N . LEU B 1 155 ? -11.875 16.109 14.484 1 98.12 155 LEU B N 1
ATOM 3009 C CA . LEU B 1 155 ? -12.312 15.828 15.852 1 98.12 155 LEU B CA 1
ATOM 3010 C C . LEU B 1 155 ? -12.375 17.109 16.688 1 98.12 155 LEU B C 1
ATOM 3012 O O . LEU B 1 155 ? -11.992 18.172 16.203 1 98.12 155 LEU B O 1
ATOM 3016 N N . GLU B 1 156 ? -12.961 17.016 17.797 1 97 156 GLU B N 1
ATOM 3017 C CA . GLU B 1 156 ? -13.148 18.203 18.641 1 97 156 GLU B CA 1
ATOM 3018 C C . GLU B 1 156 ? -11.812 18.875 18.953 1 97 156 GLU B C 1
ATOM 3020 O O . GLU B 1 156 ? -10.938 18.266 19.562 1 97 156 GLU B O 1
ATOM 3025 N N . PRO B 1 157 ? -11.75 20.078 18.547 1 96.94 157 PRO B N 1
ATOM 3026 C CA . PRO B 1 157 ? -10.5 20.781 18.844 1 96.94 157 PRO B CA 1
ATOM 3027 C C . PRO B 1 157 ? -10.406 21.234 20.297 1 96.94 157 PRO B C 1
ATOM 3029 O O . PRO B 1 157 ? -11.414 21.297 21 1 96.94 157 PRO B O 1
ATOM 3032 N N . ILE B 1 158 ? -9.148 21.406 20.766 1 97.94 158 ILE B N 1
ATOM 3033 C CA . ILE B 1 158 ? -8.867 22.172 21.969 1 97.94 158 ILE B CA 1
ATOM 3034 C C . ILE B 1 158 ? -8.234 23.516 21.609 1 97.94 158 ILE B C 1
ATOM 3036 O O . ILE B 1 158 ? -7.055 23.578 21.266 1 97.94 158 ILE B O 1
ATOM 3040 N N . PRO B 1 159 ? -9.023 24.547 21.719 1 97 159 PRO B N 1
ATOM 3041 C CA . PRO B 1 159 ? -8.562 25.844 21.219 1 97 159 PRO B CA 1
ATOM 3042 C C . PRO B 1 159 ? -7.172 26.219 21.719 1 97 159 PRO B C 1
ATOM 3044 O O . PRO B 1 159 ? -6.867 26.031 22.906 1 97 159 PRO B O 1
ATOM 3047 N N . ASP B 1 160 ? -6.305 26.625 20.75 1 97.06 160 ASP B N 1
ATOM 3048 C CA . ASP B 1 160 ? -4.949 27.141 20.938 1 97.06 160 ASP B CA 1
ATOM 3049 C C . ASP B 1 160 ? -4.004 26.016 21.391 1 97.06 160 ASP B C 1
ATOM 3051 O O . ASP B 1 160 ? -2.834 26.281 21.688 1 97.06 160 ASP B O 1
ATOM 3055 N N . ARG B 1 161 ? -4.504 24.75 21.391 1 98.19 161 ARG B N 1
ATOM 3056 C CA . ARG B 1 161 ? -3.662 23.703 21.984 1 98.19 161 ARG B CA 1
ATOM 3057 C C . ARG B 1 161 ? -3.566 22.5 21.062 1 98.19 161 ARG B C 1
ATOM 3059 O O . ARG B 1 161 ? -2.51 21.875 20.953 1 98.19 161 ARG B O 1
ATOM 3066 N N . LYS B 1 162 ? -4.715 22.156 20.453 1 98.75 162 LYS B N 1
ATOM 3067 C CA . LYS B 1 162 ? -4.668 20.875 19.766 1 98.75 162 LYS B CA 1
ATOM 3068 C C . LYS B 1 162 ? -5.691 20.828 18.641 1 98.75 162 LYS B C 1
ATOM 3070 O O . LYS B 1 162 ? -6.848 21.203 18.828 1 98.75 162 LYS B O 1
ATOM 3075 N N . LEU B 1 163 ? -5.309 20.406 17.5 1 98.62 163 LEU B N 1
ATOM 3076 C CA . LEU B 1 163 ? -6.117 19.953 16.375 1 98.62 163 LEU B CA 1
ATOM 3077 C C . LEU B 1 163 ? -5.883 18.484 16.094 1 98.62 163 LEU B C 1
ATOM 3079 O O . LEU B 1 163 ? -4.762 17.984 16.219 1 98.62 163 LEU B O 1
ATOM 3083 N N . HIS B 1 164 ? -6.906 17.734 15.789 1 98.62 164 HIS B N 1
ATOM 3084 C CA . HIS B 1 164 ? -6.699 16.328 15.484 1 98.62 164 HIS B CA 1
ATOM 3085 C C . HIS B 1 164 ? -7.777 15.797 14.539 1 98.62 164 HIS B C 1
ATOM 3087 O O . HIS B 1 164 ? -8.852 16.391 14.438 1 98.62 164 HIS B O 1
ATOM 3093 N N . TRP B 1 165 ? -7.48 14.742 13.766 1 98.5 165 TRP B N 1
ATOM 3094 C CA . TRP B 1 165 ? -8.375 14.211 12.742 1 98.5 165 TRP B CA 1
ATOM 3095 C C . TRP B 1 165 ? -8.172 12.711 12.57 1 98.5 165 TRP B C 1
ATOM 3097 O O . TRP B 1 165 ? -7.246 12.133 13.141 1 98.5 165 TRP B O 1
ATOM 3107 N N . ARG B 1 166 ? -9.031 12.078 11.859 1 98.38 166 ARG B N 1
ATOM 3108 C CA . ARG B 1 166 ? -8.938 10.703 11.383 1 98.38 166 ARG B CA 1
ATOM 3109 C C . ARG B 1 166 ? -9.578 10.555 10.008 1 98.38 166 ARG B C 1
ATOM 3111 O O . ARG B 1 166 ? -10.648 11.109 9.75 1 98.38 166 ARG B O 1
ATOM 3118 N N . SER B 1 167 ? -8.883 9.883 9.133 1 96.5 167 SER B N 1
ATOM 3119 C CA . SER B 1 167 ? -9.453 9.633 7.816 1 96.5 167 SER B CA 1
ATOM 3120 C C . SER B 1 167 ? -10.562 8.586 7.883 1 96.5 167 SER B C 1
ATOM 3122 O O . SER B 1 167 ? -10.484 7.641 8.672 1 96.5 167 SER B O 1
ATOM 3124 N N . ILE B 1 168 ? -11.531 8.828 7.047 1 92.44 168 ILE B N 1
ATOM 3125 C CA . ILE B 1 168 ? -12.648 7.895 7.062 1 92.44 168 ILE B CA 1
ATOM 3126 C C . ILE B 1 168 ? -12.812 7.266 5.68 1 92.44 168 ILE B C 1
ATOM 3128 O O . ILE B 1 168 ? -13.523 6.266 5.527 1 92.44 168 ILE B O 1
ATOM 3132 N N . GLU B 1 169 ? -12.242 7.809 4.691 1 88 169 GLU B N 1
ATOM 3133 C CA . GLU B 1 169 ? -12.211 7.27 3.334 1 88 169 GLU B CA 1
ATOM 3134 C C . GLU B 1 169 ? -10.859 7.52 2.672 1 88 169 GLU B C 1
ATOM 3136 O O . GLU B 1 169 ? -10.211 8.539 2.934 1 88 169 GLU B O 1
ATOM 3141 N N . GLY B 1 170 ? -10.484 6.582 1.83 1 89.31 170 GLY B N 1
ATOM 3142 C CA . GLY B 1 170 ? -9.25 6.766 1.081 1 89.31 170 GLY B CA 1
ATOM 3143 C C . GLY B 1 170 ? -8.016 6.367 1.86 1 89.31 170 GLY B C 1
ATOM 3144 O O . GLY B 1 170 ? -7.992 5.32 2.512 1 89.31 170 GLY B O 1
ATOM 3145 N N . PHE B 1 171 ? -7.02 7.188 1.746 1 91.31 171 PHE B N 1
ATOM 3146 C CA . PHE B 1 171 ? -5.758 6.926 2.428 1 91.31 171 PHE B CA 1
ATOM 3147 C C . PHE B 1 171 ? -5.949 6.93 3.941 1 91.31 171 PHE B C 1
ATOM 3149 O O . PHE B 1 171 ? -6.246 7.973 4.531 1 91.31 171 PHE B O 1
ATOM 3156 N N . ALA B 1 172 ? -5.742 5.773 4.551 1 92.81 172 ALA B N 1
ATOM 3157 C CA . ALA B 1 172 ? -5.992 5.633 5.984 1 92.81 172 ALA B CA 1
ATOM 3158 C C . ALA B 1 172 ? -4.906 6.328 6.801 1 92.81 172 ALA B C 1
ATOM 3160 O O . ALA B 1 172 ? -3.734 5.957 6.73 1 92.81 172 ALA B O 1
ATOM 3161 N N . ASN B 1 173 ? -5.352 7.309 7.547 1 97 173 ASN B N 1
ATOM 3162 C CA . ASN B 1 173 ? -4.422 8.078 8.367 1 97 173 ASN B CA 1
ATOM 3163 C C . ASN B 1 173 ? -5.145 8.789 9.516 1 97 173 ASN B C 1
ATOM 3165 O O . ASN B 1 173 ? -6.375 8.844 9.539 1 97 173 ASN B O 1
ATOM 3169 N N . ARG B 1 174 ? -4.348 9.211 10.477 1 98.5 174 ARG B N 1
ATOM 3170 C CA . ARG B 1 174 ? -4.785 10.039 11.594 1 98.5 174 ARG B CA 1
ATOM 3171 C C . ARG B 1 174 ? -3.646 10.922 12.094 1 98.5 174 ARG B C 1
ATOM 3173 O O . ARG B 1 174 ? -2.473 10.625 11.859 1 98.5 174 ARG B O 1
ATOM 3180 N N . GLY B 1 175 ? -4.113 12 12.805 1 98.62 175 GLY B N 1
ATOM 3181 C CA . GLY B 1 175 ? -3.053 12.875 13.266 1 98.62 175 GLY B CA 1
ATOM 3182 C C . GLY B 1 175 ? -3.541 13.945 14.227 1 98.62 175 GLY B C 1
ATOM 3183 O O . GLY B 1 175 ? -4.734 14.016 14.531 1 98.62 175 GLY B O 1
ATOM 3184 N N . SER B 1 176 ? -2.539 14.672 14.688 1 98.81 176 SER B N 1
ATOM 3185 C CA . SER B 1 176 ? -2.787 15.812 15.562 1 98.81 176 SER B CA 1
ATOM 3186 C C . SER B 1 176 ? -1.682 16.859 15.438 1 98.81 176 SER B C 1
ATOM 3188 O O . SER B 1 176 ? -0.549 16.531 15.07 1 98.81 176 SER B O 1
ATOM 3190 N N . VAL B 1 177 ? -2.086 17.984 15.688 1 98.81 177 VAL B N 1
ATOM 3191 C CA . VAL B 1 177 ? -1.172 19.125 15.82 1 98.81 177 VAL B CA 1
ATOM 3192 C C . VAL B 1 177 ? -1.366 19.781 17.172 1 98.81 177 VAL B C 1
ATOM 3194 O O . VAL B 1 177 ? -2.477 20.188 17.531 1 98.81 177 VAL B O 1
ATOM 3197 N N . ARG B 1 178 ? -0.298 19.891 17.859 1 98.88 178 ARG B N 1
ATOM 3198 C CA . ARG B 1 178 ? -0.346 20.516 19.172 1 98.88 178 ARG B CA 1
ATOM 3199 C C . ARG B 1 178 ? 0.511 21.781 19.219 1 98.88 178 ARG B C 1
ATOM 3201 O O . ARG B 1 178 ? 1.554 21.844 18.562 1 98.88 178 ARG B O 1
ATOM 3208 N N . PHE B 1 179 ? 0.051 22.641 20 1 98.75 179 PHE B N 1
ATOM 3209 C CA . PHE B 1 179 ? 0.705 23.938 20.141 1 98.75 179 PHE B CA 1
ATOM 3210 C C . PHE B 1 179 ? 1.068 24.203 21.609 1 98.75 179 PHE B C 1
ATOM 3212 O O . PHE B 1 179 ? 0.188 24.281 22.469 1 98.75 179 PHE B O 1
ATOM 3219 N N . PHE B 1 180 ? 2.324 24.375 21.812 1 98.44 180 PHE B N 1
ATOM 3220 C CA . PHE B 1 180 ? 2.801 24.609 23.156 1 98.44 180 PHE B CA 1
ATOM 3221 C C . PHE B 1 180 ? 3.371 26.016 23.297 1 98.44 180 PHE B C 1
ATOM 3223 O O . PHE B 1 180 ? 4.246 26.422 22.531 1 98.44 180 PHE B O 1
ATOM 3230 N N . HIS B 1 181 ? 2.904 26.672 24.281 1 97.56 181 HIS B N 1
ATOM 3231 C CA . HIS B 1 181 ? 3.418 28 24.578 1 97.56 181 HIS B CA 1
ATOM 3232 C C . HIS B 1 181 ? 4.887 27.953 24.984 1 97.56 181 HIS B C 1
ATOM 3234 O O . HIS B 1 181 ? 5.277 27.141 25.828 1 97.56 181 HIS B O 1
ATOM 3240 N N . ARG B 1 182 ? 5.734 28.781 24.375 1 96.38 182 ARG B N 1
ATOM 3241 C CA . ARG B 1 182 ? 7.141 28.891 24.75 1 96.38 182 ARG B CA 1
ATOM 3242 C C . ARG B 1 182 ? 7.488 30.328 25.156 1 96.38 182 ARG B C 1
ATOM 3244 O O . ARG B 1 182 ? 8.516 30.562 25.812 1 96.38 182 ARG B O 1
ATOM 3251 N N . GLY B 1 183 ? 6.672 31.328 24.844 1 92.31 183 GLY B N 1
ATOM 3252 C CA . GLY B 1 183 ? 6.832 32.75 25.078 1 92.31 183 GLY B CA 1
ATOM 3253 C C . GLY B 1 183 ? 5.82 33.594 24.344 1 92.31 183 GLY B C 1
ATOM 3254 O O . GLY B 1 183 ? 4.957 33.062 23.625 1 92.31 183 GLY B O 1
ATOM 3255 N N . PRO B 1 184 ? 5.891 34.875 24.5 1 92.8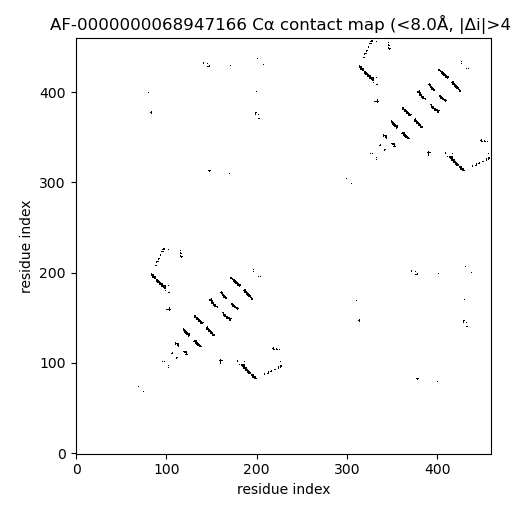8 184 PRO B N 1
ATOM 3256 C CA . PRO B 1 184 ? 4.91 35.75 23.875 1 92.88 184 PRO B CA 1
ATOM 3257 C C . PRO B 1 184 ? 5.02 35.781 22.344 1 92.88 184 PRO B C 1
ATOM 3259 O O . PRO B 1 184 ? 4.059 36.125 21.656 1 92.88 184 PRO B O 1
ATOM 3262 N N . SER B 1 185 ? 6.145 35.281 21.797 1 95.19 185 SER B N 1
ATOM 3263 C CA . SER B 1 185 ? 6.324 35.375 20.359 1 95.19 185 SER B CA 1
ATOM 3264 C C . SER B 1 185 ? 6.816 34.062 19.766 1 95.19 185 SER B C 1
ATOM 3266 O O . SER B 1 185 ? 7.391 34.031 18.672 1 95.19 185 SER B O 1
ATOM 3268 N N . SER B 1 186 ? 6.66 33.031 20.531 1 97 186 SER B N 1
ATOM 3269 C CA . SER B 1 186 ? 7.156 31.766 20.047 1 97 186 SER B CA 1
ATOM 3270 C C . SER B 1 186 ? 6.352 30.594 20.609 1 97 186 SER B C 1
ATOM 3272 O O . SER B 1 186 ? 5.758 30.719 21.688 1 97 186 SER B O 1
ATOM 3274 N N . CYS B 1 187 ? 6.285 29.547 19.922 1 98.38 187 CYS B N 1
ATOM 3275 C CA . CYS B 1 187 ? 5.629 28.328 20.375 1 98.38 187 CYS B CA 1
ATOM 3276 C C . CYS B 1 187 ? 6.281 27.094 19.766 1 98.38 187 CYS B C 1
ATOM 3278 O O . CYS B 1 187 ? 7.051 27.203 18.812 1 98.38 187 CYS B O 1
ATOM 3280 N N . LEU B 1 188 ? 6.047 26 20.391 1 98.75 188 LEU B N 1
ATOM 3281 C CA . LEU B 1 188 ? 6.438 24.703 19.859 1 98.75 188 LEU B CA 1
ATOM 3282 C C . LEU B 1 188 ? 5.25 24 19.203 1 98.75 188 LEU B C 1
ATOM 3284 O O . LEU B 1 188 ? 4.195 23.844 19.828 1 98.75 188 LEU B O 1
ATOM 3288 N N . VAL B 1 189 ? 5.449 23.656 17.969 1 98.81 189 VAL B N 1
ATOM 3289 C CA . VAL B 1 189 ? 4.418 22.922 17.25 1 98.81 189 VAL B CA 1
ATOM 3290 C C . VAL B 1 189 ? 4.84 21.469 17.094 1 98.81 189 VAL B C 1
ATOM 3292 O O . VAL B 1 189 ? 5.949 21.172 16.641 1 98.81 189 VAL B O 1
ATOM 3295 N N . GLU B 1 190 ? 3.955 20.562 17.531 1 98.88 190 GLU B N 1
ATOM 3296 C CA . GLU B 1 190 ? 4.199 19.125 17.438 1 98.88 190 GLU B CA 1
ATOM 3297 C C . GLU B 1 190 ? 3.156 18.453 16.547 1 98.88 190 GLU B C 1
ATOM 3299 O O . GLU B 1 190 ? 1.954 18.578 16.781 1 98.88 190 GLU B O 1
ATOM 3304 N N . ILE B 1 191 ? 3.66 17.75 15.562 1 98.88 191 ILE B N 1
ATOM 3305 C CA . ILE B 1 191 ? 2.77 17 14.688 1 98.88 191 ILE B CA 1
ATOM 3306 C C . ILE B 1 191 ? 2.949 15.492 14.93 1 98.88 191 ILE B C 1
ATOM 3308 O O . ILE B 1 191 ? 4.074 14.984 14.898 1 98.88 191 ILE B O 1
ATOM 3312 N N . ASN B 1 192 ? 1.878 14.844 15.234 1 98.81 192 ASN B N 1
ATOM 3313 C CA . ASN B 1 192 ? 1.787 13.391 15.234 1 98.81 192 ASN B CA 1
ATOM 3314 C C . ASN B 1 192 ? 0.947 12.883 14.062 1 98.81 192 ASN B C 1
ATOM 3316 O O . ASN B 1 192 ? -0.189 13.32 13.875 1 98.81 192 ASN B O 1
ATOM 3320 N N . PHE B 1 193 ? 1.588 12.039 13.281 1 98.62 193 PHE B N 1
ATOM 3321 C CA . PHE B 1 193 ? 0.928 11.508 12.094 1 98.62 193 PHE B CA 1
ATOM 3322 C C . PHE B 1 193 ? 1.092 10 12.016 1 98.62 193 PHE B C 1
ATOM 3324 O O . PHE B 1 193 ? 2.197 9.477 12.188 1 98.62 193 PHE B O 1
ATOM 3331 N N . SER B 1 194 ? -0.049 9.305 11.797 1 98.19 194 SER B N 1
ATOM 3332 C CA . SER B 1 194 ? -0.038 7.855 11.633 1 98.19 194 SER B CA 1
ATOM 3333 C C . SER B 1 194 ? -0.718 7.441 10.336 1 98.19 194 SER B C 1
ATOM 3335 O O . SER B 1 194 ? -1.707 8.047 9.922 1 98.19 194 SER B O 1
ATOM 3337 N N . PHE B 1 195 ? -0.209 6.418 9.727 1 96.62 195 PHE B N 1
ATOM 3338 C CA . PHE B 1 195 ? -0.779 5.926 8.477 1 96.62 195 PHE B CA 1
ATOM 3339 C C . PHE B 1 195 ? -0.64 4.41 8.375 1 96.62 195 PHE B C 1
ATOM 3341 O O . PHE B 1 195 ? 0.208 3.814 9.047 1 96.62 195 PHE B O 1
ATOM 3348 N N . GLU B 1 196 ? -1.516 3.855 7.547 1 93.5 196 GLU B N 1
ATOM 3349 C CA . GLU B 1 196 ? -1.521 2.406 7.379 1 93.5 196 GLU B CA 1
ATOM 3350 C C . GLU B 1 196 ? -0.63 1.983 6.215 1 93.5 196 GLU B C 1
ATOM 3352 O O . GLU B 1 196 ? -0.61 2.641 5.172 1 93.5 196 GLU B O 1
ATOM 3357 N N . VAL B 1 197 ? -0.004 0.901 6.445 1 92 197 VAL B N 1
ATOM 3358 C CA . VAL B 1 197 ? 0.771 0.234 5.402 1 92 197 VAL B CA 1
ATOM 3359 C C . VAL B 1 197 ? 0.302 -1.211 5.254 1 92 197 VAL B C 1
ATOM 3361 O O . VAL B 1 197 ? 0.365 -1.992 6.207 1 92 197 VAL B O 1
ATOM 3364 N N . PRO B 1 198 ? -0.136 -1.582 4.129 1 91.31 198 PRO B N 1
ATOM 3365 C CA . PRO B 1 198 ? -0.482 -2.994 3.943 1 91.31 198 PRO B CA 1
ATOM 3366 C C . PRO B 1 198 ? 0.715 -3.924 4.125 1 91.31 198 PRO B C 1
ATOM 3368 O O . PRO B 1 198 ? 1.83 -3.588 3.715 1 91.31 198 PRO B O 1
ATOM 3371 N N . HIS B 1 199 ? 0.501 -5.094 4.684 1 91.19 199 HIS B N 1
ATOM 3372 C CA . HIS B 1 199 ? 1.564 -6.059 4.941 1 91.19 199 HIS B CA 1
ATOM 3373 C C . HIS B 1 199 ? 2.246 -6.488 3.645 1 91.19 199 HIS B C 1
ATOM 3375 O O . HIS B 1 199 ? 3.443 -6.781 3.637 1 91.19 199 HIS B O 1
ATOM 3381 N N . ALA B 1 200 ? 1.493 -6.465 2.586 1 89.31 200 ALA B N 1
ATOM 3382 C CA . ALA B 1 200 ? 2.039 -6.855 1.288 1 89.31 200 ALA B CA 1
ATOM 3383 C C . ALA B 1 200 ? 3.17 -5.922 0.866 1 89.31 200 ALA B C 1
ATOM 3385 O O . ALA B 1 200 ? 3.986 -6.273 0.01 1 89.31 200 ALA B O 1
ATOM 3386 N N . PHE B 1 201 ? 3.244 -4.762 1.517 1 91.19 201 PHE B N 1
ATOM 3387 C CA . PHE B 1 201 ? 4.266 -3.781 1.159 1 91.19 201 PHE B CA 1
ATOM 3388 C C . PHE B 1 201 ? 5.348 -3.713 2.229 1 91.19 201 PHE B C 1
ATOM 3390 O O . PHE B 1 201 ? 6.195 -2.818 2.205 1 91.19 201 PHE B O 1
ATOM 3397 N N . ALA B 1 202 ? 5.359 -4.629 3.148 1 87.06 202 ALA B N 1
ATOM 3398 C CA . ALA B 1 202 ? 6.289 -4.645 4.273 1 87.06 202 ALA B CA 1
ATOM 3399 C C . ALA B 1 202 ? 7.734 -4.648 3.791 1 87.06 202 ALA B C 1
ATOM 3401 O O . ALA B 1 202 ? 8.594 -3.973 4.371 1 87.06 202 ALA B O 1
ATOM 3402 N N . PRO B 1 203 ? 8.008 -5.246 2.709 1 84.38 203 PRO B N 1
ATOM 3403 C CA . PRO B 1 203 ? 9.406 -5.305 2.275 1 84.38 203 PRO B CA 1
ATOM 3404 C C . PRO B 1 203 ? 9.953 -3.939 1.859 1 84.38 203 PRO B C 1
ATOM 3406 O O . PRO B 1 203 ? 11.164 -3.732 1.854 1 84.38 203 PRO B O 1
ATOM 3409 N N . VAL B 1 204 ? 9.078 -3.033 1.527 1 84.44 204 VAL B N 1
ATOM 3410 C CA . VAL B 1 204 ? 9.547 -1.716 1.11 1 84.44 204 VAL B CA 1
ATOM 3411 C C . VAL B 1 204 ? 9.031 -0.653 2.076 1 84.44 204 VAL B C 1
ATOM 3413 O O . VAL B 1 204 ? 9.32 0.535 1.915 1 84.44 204 VAL B O 1
ATOM 3416 N N . ALA B 1 205 ? 8.281 -1.058 3.027 1 84 205 ALA B N 1
ATOM 3417 C CA . ALA B 1 205 ? 7.59 -0.152 3.939 1 84 205 ALA B CA 1
ATOM 3418 C C . ALA B 1 205 ? 8.586 0.671 4.754 1 84 205 ALA B C 1
ATOM 3420 O O . ALA B 1 205 ? 8.242 1.74 5.266 1 84 205 ALA B O 1
ATOM 3421 N N . PHE B 1 206 ? 9.797 0.189 4.902 1 83.62 206 PHE B N 1
ATOM 3422 C CA . PHE B 1 206 ? 10.82 0.86 5.699 1 83.62 206 PHE B CA 1
ATOM 3423 C C . PHE B 1 206 ? 11.141 2.232 5.117 1 83.62 206 PHE B C 1
ATOM 3425 O O . PHE B 1 206 ? 11.57 3.133 5.844 1 83.62 206 PHE B O 1
ATOM 3432 N N . LEU B 1 207 ? 10.883 2.375 3.852 1 89.31 207 LEU B N 1
ATOM 3433 C CA . LEU B 1 207 ? 11.188 3.641 3.195 1 89.31 207 LEU B CA 1
ATOM 3434 C C . LEU B 1 207 ? 10.031 4.621 3.334 1 89.31 207 LEU B C 1
ATOM 3436 O O . LEU B 1 207 ? 10.211 5.828 3.148 1 89.31 207 LEU B O 1
ATOM 3440 N N . MET B 1 208 ? 8.883 4.062 3.604 1 91.19 208 MET B N 1
ATOM 3441 C CA . MET B 1 208 ? 7.691 4.902 3.643 1 91.19 208 MET B CA 1
ATOM 3442 C C . MET B 1 208 ? 7.738 5.859 4.828 1 91.19 208 MET B C 1
ATOM 3444 O O . MET B 1 208 ? 7.445 7.047 4.684 1 91.19 208 MET B O 1
ATOM 3448 N N . LYS B 1 209 ? 8.172 5.383 5.953 1 92.88 209 LYS B N 1
ATOM 3449 C CA . LYS B 1 209 ? 8.156 6.203 7.164 1 92.88 209 LYS B CA 1
ATOM 3450 C C . LYS B 1 209 ? 9.125 7.375 7.043 1 92.88 209 LYS B C 1
ATOM 3452 O O . LYS B 1 209 ? 8.742 8.531 7.254 1 92.88 209 LYS B O 1
ATOM 3457 N N . PRO B 1 210 ? 10.391 7.164 6.625 1 94.62 210 PRO B N 1
ATOM 3458 C CA . PRO B 1 210 ? 11.273 8.32 6.449 1 94.62 210 PRO B CA 1
ATOM 3459 C C . PRO B 1 210 ? 10.781 9.281 5.371 1 94.62 210 PRO B C 1
ATOM 3461 O O . PRO B 1 210 ? 10.961 10.492 5.496 1 94.62 210 PRO B O 1
ATOM 3464 N N . PHE B 1 211 ? 10.258 8.711 4.363 1 93.25 211 PHE B N 1
ATOM 3465 C CA . PHE B 1 211 ? 9.711 9.555 3.309 1 93.25 211 PHE B CA 1
ATOM 3466 C C . PHE B 1 211 ? 8.617 10.469 3.855 1 93.25 211 PHE B C 1
ATOM 3468 O O . PHE B 1 211 ? 8.648 11.68 3.645 1 93.25 211 PHE B O 1
ATOM 3475 N N . MET B 1 212 ? 7.652 9.922 4.527 1 94.75 212 MET B N 1
ATOM 3476 C CA . MET B 1 212 ? 6.539 10.68 5.094 1 94.75 212 MET B CA 1
ATOM 3477 C C . MET B 1 212 ? 7.031 11.664 6.145 1 94.75 212 MET B C 1
ATOM 3479 O O . MET B 1 212 ? 6.535 12.789 6.227 1 94.75 212 MET B O 1
ATOM 3483 N N . GLU B 1 213 ? 7.977 11.219 6.949 1 96.94 213 GLU B N 1
ATOM 3484 C CA . GLU B 1 213 ? 8.562 12.102 7.949 1 96.94 213 GLU B CA 1
ATOM 3485 C C . GLU B 1 213 ? 9.188 13.336 7.301 1 96.94 213 GLU B C 1
ATOM 3487 O O . GLU B 1 213 ? 9.008 14.453 7.777 1 96.94 213 GLU B O 1
ATOM 3492 N N . ARG B 1 214 ? 9.914 13.133 6.258 1 96.19 214 ARG B N 1
ATOM 3493 C CA . ARG B 1 214 ? 10.523 14.234 5.523 1 96.19 214 ARG B CA 1
ATOM 3494 C C . ARG B 1 214 ? 9.461 15.172 4.961 1 96.19 214 ARG B C 1
ATOM 3496 O O . ARG B 1 214 ? 9.609 16.391 5.02 1 96.19 214 ARG B O 1
ATOM 3503 N N . LEU B 1 215 ? 8.43 14.578 4.438 1 94.75 215 LEU B N 1
ATOM 3504 C CA . LEU B 1 215 ? 7.34 15.352 3.852 1 94.75 215 LEU B CA 1
ATOM 3505 C C . LEU B 1 215 ? 6.688 16.25 4.898 1 94.75 215 LEU B C 1
ATOM 3507 O O . LEU B 1 215 ? 6.48 17.438 4.656 1 94.75 215 LEU B O 1
ATOM 3511 N N . ILE B 1 216 ? 6.367 15.695 6.062 1 97.12 216 ILE B N 1
ATOM 3512 C CA . ILE B 1 216 ? 5.684 16.422 7.125 1 97.12 216 ILE B CA 1
ATOM 3513 C C . ILE B 1 216 ? 6.625 17.469 7.73 1 97.12 216 ILE B C 1
ATOM 3515 O O . ILE B 1 216 ? 6.215 18.594 8.023 1 97.12 216 ILE B O 1
ATOM 3519 N N . ARG B 1 217 ? 7.855 17.094 7.906 1 98.12 217 ARG B N 1
ATOM 3520 C CA . ARG B 1 217 ? 8.852 18.031 8.406 1 98.12 217 ARG B CA 1
ATOM 3521 C C . ARG B 1 217 ? 9 19.219 7.469 1 98.12 217 ARG B C 1
ATOM 3523 O O . ARG B 1 217 ? 9.039 20.375 7.914 1 98.12 217 ARG B O 1
ATOM 3530 N N . GLY B 1 218 ? 9.125 18.906 6.18 1 97.81 218 GLY B N 1
ATOM 3531 C CA . GLY B 1 218 ? 9.18 19.969 5.191 1 97.81 218 GLY B CA 1
ATOM 3532 C C . GLY B 1 218 ? 7.973 20.891 5.23 1 97.81 218 GLY B C 1
ATOM 3533 O O . GLY B 1 218 ? 8.109 22.094 5.098 1 97.81 218 GLY B O 1
ATOM 3534 N N . GLY B 1 219 ? 6.812 20.312 5.434 1 97.69 219 GLY B N 1
ATOM 3535 C CA . GLY B 1 219 ? 5.602 21.094 5.586 1 97.69 219 GLY B CA 1
ATOM 3536 C C . GLY B 1 219 ? 5.637 22.016 6.797 1 97.69 219 GLY B C 1
ATOM 3537 O O . GLY B 1 219 ? 5.238 23.172 6.711 1 97.69 219 GLY B O 1
ATOM 3538 N N . LEU B 1 220 ? 6.098 21.516 7.887 1 98.25 220 LEU B N 1
ATOM 3539 C CA . LEU B 1 220 ? 6.164 22.297 9.117 1 98.25 220 LEU B CA 1
ATOM 3540 C C . LEU B 1 220 ? 7.188 23.422 8.992 1 98.25 220 LEU B C 1
ATOM 3542 O O . LEU B 1 220 ? 6.973 24.516 9.508 1 98.25 220 LEU B O 1
ATOM 3546 N N . GLU B 1 221 ? 8.273 23.141 8.32 1 98.25 221 GLU B N 1
ATOM 3547 C CA . GLU B 1 221 ? 9.266 24.188 8.039 1 98.25 221 GLU B CA 1
ATOM 3548 C C . GLU B 1 221 ? 8.664 25.297 7.199 1 98.25 221 GLU B C 1
ATOM 3550 O O . GLU B 1 221 ? 8.867 26.484 7.492 1 98.25 221 GLU B O 1
ATOM 3555 N N . SER B 1 222 ? 7.953 24.938 6.199 1 98.19 222 SER B N 1
ATOM 3556 C CA . SER B 1 222 ? 7.289 25.906 5.34 1 98.19 222 SER B CA 1
ATOM 3557 C C . SER B 1 222 ? 6.246 26.703 6.113 1 98.19 222 SER B C 1
ATOM 3559 O O . SER B 1 222 ? 6.074 27.906 5.883 1 98.19 222 SER B O 1
ATOM 3561 N N . PHE B 1 223 ? 5.566 26.062 6.988 1 98.31 223 PHE B N 1
ATOM 3562 C CA . PHE B 1 223 ? 4.59 26.75 7.832 1 98.31 223 PHE B CA 1
ATOM 3563 C C . PHE B 1 223 ? 5.27 27.781 8.711 1 98.31 223 PHE B C 1
ATOM 3565 O O . PHE B 1 223 ? 4.781 28.906 8.844 1 98.31 223 PHE B O 1
ATOM 3572 N N . ALA B 1 224 ? 6.344 27.391 9.297 1 97.88 224 ALA B N 1
ATOM 3573 C CA . ALA B 1 224 ? 7.102 28.297 10.148 1 97.88 224 ALA B CA 1
ATOM 3574 C C . ALA B 1 224 ? 7.527 29.547 9.375 1 97.88 224 ALA B C 1
ATOM 3576 O O . ALA B 1 224 ? 7.469 30.656 9.898 1 97.88 224 ALA B O 1
ATOM 3577 N N . ALA B 1 225 ? 7.879 29.344 8.141 1 96.81 225 ALA B N 1
ATOM 3578 C CA . ALA B 1 225 ? 8.266 30.453 7.289 1 96.81 225 ALA B CA 1
ATOM 3579 C C . ALA B 1 225 ? 7.059 31.328 6.934 1 96.81 225 ALA B C 1
ATOM 3581 O O . ALA B 1 225 ? 7.156 32.562 6.895 1 96.81 225 ALA B O 1
ATOM 3582 N N . PHE B 1 226 ? 5.992 30.656 6.75 1 96.38 226 PHE B N 1
ATOM 3583 C CA . PHE B 1 226 ? 4.754 31.344 6.395 1 96.38 226 PHE B CA 1
ATOM 3584 C C . PHE B 1 226 ? 4.281 32.25 7.535 1 96.38 226 PHE B C 1
ATOM 3586 O O . PHE B 1 226 ? 3.84 33.375 7.309 1 96.38 226 PHE B O 1
ATOM 3593 N N . VAL B 1 227 ? 4.352 31.781 8.75 1 95 227 VAL B N 1
ATOM 3594 C CA . VAL B 1 227 ? 3.885 32.469 9.938 1 95 227 VAL B CA 1
ATOM 3595 C C . VAL B 1 227 ? 4.73 33.719 10.164 1 95 227 VAL B C 1
ATOM 3597 O O . VAL B 1 227 ? 4.227 34.75 10.641 1 95 227 VAL B O 1
ATOM 3600 N N . LYS B 1 228 ? 5.957 33.688 9.758 1 90.25 228 LYS B N 1
ATOM 3601 C CA . LYS B 1 228 ? 6.848 34.844 9.93 1 90.25 228 LYS B CA 1
ATOM 3602 C C . LYS B 1 228 ? 6.469 35.969 8.992 1 90.25 228 LYS B C 1
ATOM 3604 O O . LYS B 1 228 ? 6.738 37.156 9.281 1 90.25 228 LYS B O 1
ATOM 3609 N N . THR B 1 229 ? 5.918 35.656 7.887 1 82.44 229 THR B N 1
ATOM 3610 C CA . THR B 1 229 ? 5.617 36.656 6.875 1 82.44 229 THR B CA 1
ATOM 3611 C C . THR B 1 229 ? 4.195 37.188 7.047 1 82.44 229 THR B C 1
ATOM 3613 O O . THR B 1 229 ? 3.803 38.156 6.383 1 82.44 229 THR B O 1
ATOM 3616 N N . THR B 1 230 ? 3.467 36.625 7.895 1 70.69 230 THR B N 1
ATOM 3617 C CA . THR B 1 230 ? 2.1 37.094 8.133 1 70.69 230 THR B CA 1
ATOM 3618 C C . THR B 1 230 ? 2.023 37.969 9.375 1 70.69 230 THR B C 1
ATOM 3620 O O . THR B 1 230 ? 2.719 37.719 10.359 1 70.69 230 THR B O 1
#

Solvent-accessible surface area (backbone atoms only — not comparable to full-atom values): 27219 Å² total; per-residue (Å²): 137,87,74,87,65,86,69,84,71,82,85,77,78,87,86,72,89,66,84,72,81,78,70,88,60,88,69,83,92,84,88,77,87,68,79,67,84,79,74,84,65,81,77,78,78,71,79,72,77,68,81,64,79,74,74,75,72,76,72,72,71,75,74,72,82,67,73,74,72,65,48,72,65,52,49,53,50,50,55,55,49,59,63,32,43,43,81,44,79,39,77,45,72,46,80,27,71,34,28,22,57,56,54,37,56,57,66,67,41,52,67,52,44,39,80,34,30,75,46,34,73,42,43,40,65,36,85,96,36,78,49,28,35,40,37,34,37,43,49,75,48,96,92,37,81,43,51,42,50,28,33,28,41,54,49,87,63,41,89,48,37,35,44,38,40,35,40,77,39,66,62,53,34,37,37,34,40,34,36,37,76,71,49,88,52,21,14,37,40,37,38,41,42,34,34,65,39,49,42,92,42,48,85,60,44,75,55,48,55,59,50,52,44,50,53,51,46,52,26,52,53,39,40,40,55,49,54,65,75,100,138,87,75,90,69,87,75,79,71,82,78,83,69,88,74,82,76,82,81,78,80,75,68,84,62,92,69,71,90,70,85,69,84,70,80,86,74,86,74,85,72,80,77,77,81,67,83,73,78,69,83,65,78,75,72,79,74,74,71,73,69,75,75,72,84,67,75,74,73,66,48,72,63,50,49,53,50,49,55,55,49,60,62,30,45,45,80,44,81,42,77,47,71,47,79,28,72,35,26,23,58,57,54,37,57,57,64,68,42,51,66,52,44,40,80,32,30,75,47,34,72,43,43,42,66,36,86,95,34,77,49,30,35,39,38,36,37,41,50,74,47,94,91,37,82,41,50,43,52,30,34,28,41,53,47,86,63,42,89,48,37,37,44,38,40,35,39,77,38,68,62,54,35,36,38,34,41,34,36,36,76,70,49,88,52,21,14,38,40,37,38,40,42,36,36,64,41,49,42,92,42,47,84,58,43,76,56,49,56,60,51,50,45,51,52,53,46,52,26,52,53,38,40,40,54,51,55,64,75,98

Secondary structure (DSSP, 8-state):
-----------------------------------------------------------------------HHHHHHHHHHHTTEEEEEEEEEEEESS-HHHHHHHHH-GGGHHHH-TTEEEEEEETTEEEEEEEEEEEEETTEEEEEEEEEEEPPPBTTTEEEEEEEEES-EEEEEEEEEEETTEEEEEEEEEEEEEGGGHHHHTTHHHHHHHHHHHHHHHHHHHHHH-/-----------------------------------------------------------------------HHHHHHHHHHHTTEEEEEEEEEEEESS-HHHHHHHHH-GGGHHHH-TTEEEEEEETTEEEEEEEEEEEEETTEEEEEEEEEEEPPPBTTTEEEEEEEEES-EEEEEEEEEEETTEEEEEEEEEEEEEGGGHHHHTTHHHHHHHHHHHHHHHHHHHHHH-

Radius of gyration: 36.0 Å; Cα contacts (8 Å, |Δi|>4): 633; chains: 2; bounding box: 117×117×58 Å

Foldseek 3Di:
DDDPPPPPPDDDDDDDDPPPPDPPPPPDDDDDDPPPPDDDDPDPDPPVPPPPPVPPPPPPDDPPPPPPPPDPVNVVVVVVQVVFKDKDKAKDKDKFQAFLQLLQVCVVPVQCLCQLQVQWPGWDQDVPHNQKIKTWGWDDDPRDIDIWIWIKGWDDADRSAKTWIFTDDTWGKIKMWGWAGDDRGMIMIMIMIMGMDGNVCVVVCVVVRVVVNVSVNSSVVSSSVVSVVD/DDDDDDPCPPDDDDDDDDDDPPPDDPDDDDDDPPDDDDDDDDDPDCPVPPPPPVPPPPPPDDPPPPPPPPDPVNVVVVVVQVVFKDKDKAKDKDKFFAFLQLLQVCVVPVQCLCQLQVQWPGWAQDVPHNQKIKTWGWDDDPRDIDIWIWIKGWDDDDRSAKTWIFTDDTWGKIKMWGWAGDDRGMIMIMIMMMGMDGNVCVVVCVVVRVVVNVSVNSSVVSSSVVSVVD

InterPro domains:
  IPR005031 Coenzyme Q-binding protein COQ10, START domain [PF03364] (96-223)
  IPR023393 START-like domain superfamily [G3DSA:3.30.530.20] (88-230)
  IPR047137 Polyketide cyclase/dehydrase-like ORF3 [PTHR33824] (1-230)

Organism: Brassica napus (NCBI:txid3708)

Nearest PDB structures (foldseek):
  3tfz-assembly1_B  TM=7.564E-01  e=3.883E-09  Streptomyces sp. R1128
  2d4r-assembly1_A  TM=7.558E-01  e=2.914E-09  Thermus thermophilus HB8
  7wa9-assembly1_A  TM=7.718E-01  e=4.295E-07  Mycolicibacterium smegmatis MC2 155
  4xrw-assembly1_A  TM=6.254E-01  e=6.463E-08  Amycolatopsis orientalis
  8h0h-assembly2_B  TM=5.943E-01  e=1.069E-05  Mycobacterium tuberculosis H37Rv

pLDDT: mean 71.33, std 33.26, range [15.98, 98.88]